Protein AF-0000000072054239 (afdb_homodimer)

Solvent-accessible surface area (backbone atoms only — not comparable to full-atom values): 20815 Å² total; per-residue (Å²): 133,84,75,74,64,83,71,68,50,47,87,69,59,75,53,80,34,25,26,36,40,36,23,43,39,39,41,34,39,43,35,29,29,61,40,44,57,33,81,50,40,37,36,32,36,20,62,46,23,24,53,33,39,43,31,24,25,26,38,32,44,32,51,60,36,25,39,37,33,67,46,77,81,48,66,65,15,52,71,18,26,39,40,41,32,25,24,25,36,29,60,61,25,27,31,22,72,39,27,33,24,25,21,23,29,19,39,31,29,24,35,36,62,33,35,59,57,25,36,33,30,31,35,61,64,28,30,38,35,35,23,5,21,30,37,34,30,34,89,51,80,89,24,18,43,36,49,39,69,55,93,56,55,67,91,59,55,50,62,23,44,28,44,74,46,64,53,40,64,31,72,71,25,42,74,80,62,26,34,88,71,51,66,78,76,36,54,73,19,56,87,70,86,67,53,64,26,88,45,22,68,69,63,28,67,69,29,10,59,66,74,57,49,95,94,44,85,95,134,83,75,71,64,84,71,68,51,48,89,68,58,78,53,72,39,23,26,36,41,37,22,41,40,40,40,33,40,42,36,30,30,60,41,45,54,33,80,48,41,38,36,32,36,20,62,48,24,26,51,33,37,44,31,24,25,25,38,31,45,32,50,60,35,25,39,36,34,66,46,79,81,49,67,66,14,52,71,18,26,38,40,41,30,26,23,25,37,30,62,62,26,25,31,22,73,38,27,34,24,25,20,22,30,18,41,30,29,25,35,35,62,33,34,58,56,24,37,35,30,30,35,61,64,27,29,37,34,35,24,5,21,31,38,34,30,35,88,51,81,90,24,20,43,35,50,40,69,54,93,54,56,67,91,59,53,50,66,23,44,29,45,74,45,63,52,40,63,30,72,70,25,44,74,79,62,26,33,89,72,54,67,78,77,37,54,74,19,55,87,70,85,67,54,64,24,87,44,22,69,68,63,27,66,69,29,10,60,66,74,57,51,95,95,45,86,95

Radius of gyration: 22.69 Å; Cα contacts (8 Å, |Δi|>4): 1290; chains: 2; bounding box: 41×66×56 Å

Sequence (436 aa):
MVRSSPTHYGWRTMADGDGISIFGSSHIWIDHNSLSNCADGLIDAIMGSTAITISNNYFTHHNEVMLLGHSDSYTRDKQMQVTIAYNHFGEGLIQRMPRCRHGHFHVVNNDYTQWEMYAIGGSAEPTINSQGNRYLAPNNAFAKEATKRVQTANNVWKNWNWRSEGDLMLNGAYFTPSGTGAAASYARASSLAAKSSSMVGTITSSAGALSCRRGRQCMVRSSPTHYGWRTMADGDGISIFGSSHIWIDHNSLSNCADGLIDAIMGSTAITISNNYFTHHNEVMLLGHSDSYTRDKQMQVTIAYNHFGEGLIQRMPRCRHGHFHVVNNDYTQWEMYAIGGSAEPTINSQGNRYLAPNNAFAKEATKRVQTANNVWKNWNWRSEGDLMLNGAYFTPSGTGAAASYARASSLAAKSSSMVGTITSSAGALSCRRGRQC

Structure (mmCIF, N/CA/C/O backbone):
data_AF-0000000072054239-model_v1
#
loop_
_entity.id
_entity.type
_entity.pdbx_description
1 polymer 'Pectate lyase'
#
loop_
_atom_site.group_PDB
_atom_site.id
_atom_site.type_symbol
_atom_site.label_atom_id
_atom_site.label_alt_id
_atom_site.label_comp_id
_atom_site.label_asym_id
_atom_site.label_entity_id
_atom_site.label_seq_id
_atom_site.pdbx_PDB_ins_code
_atom_site.Cartn_x
_atom_site.Cartn_y
_atom_site.Cartn_z
_atom_site.occupancy
_atom_site.B_iso_or_equiv
_atom_site.auth_seq_id
_atom_site.auth_comp_id
_atom_site.auth_asym_id
_atom_site.auth_atom_id
_atom_site.pdbx_PDB_model_num
ATOM 1 N N . MET A 1 1 ? 0.84 -34.5 5.375 1 17.05 1 MET A N 1
ATOM 2 C CA . MET A 1 1 ? -0.325 -33.781 5.902 1 17.05 1 MET A CA 1
ATOM 3 C C . MET A 1 1 ? -0.008 -32.312 6.141 1 17.05 1 MET A C 1
ATOM 5 O O . MET A 1 1 ? 0.832 -31.984 6.98 1 17.05 1 MET A O 1
ATOM 9 N N . VAL A 1 2 ? 0.09 -31.453 5.188 1 20.58 2 VAL A N 1
ATOM 10 C CA . VAL A 1 2 ? 0.469 -30.047 5.148 1 20.58 2 VAL A CA 1
ATOM 11 C C . VAL A 1 2 ? -0.516 -29.219 5.973 1 20.58 2 VAL A C 1
ATOM 13 O O . VAL A 1 2 ? -1.71 -29.172 5.668 1 20.58 2 VAL A O 1
ATOM 16 N N . ARG A 1 3 ? -0.375 -29.25 7.332 1 22.69 3 ARG A N 1
ATOM 17 C CA . ARG A 1 3 ? -1.235 -28.516 8.258 1 22.69 3 ARG A CA 1
ATOM 18 C C . ARG A 1 3 ? -1.337 -27.047 7.875 1 22.69 3 ARG A C 1
ATOM 20 O O . ARG A 1 3 ? -0.335 -26.328 7.879 1 22.69 3 ARG A O 1
ATOM 27 N N . SER A 1 4 ? -2.016 -26.734 6.891 1 29.17 4 SER A N 1
ATOM 28 C CA . SER A 1 4 ? -2.467 -25.359 6.703 1 29.17 4 SER A CA 1
ATOM 29 C C . SER A 1 4 ? -3.012 -24.766 8.008 1 29.17 4 SER A C 1
ATOM 31 O O . SER A 1 4 ? -3.922 -25.344 8.609 1 29.17 4 SER A O 1
ATOM 33 N N . SER A 1 5 ? -2.232 -24.453 8.938 1 28.56 5 SER A N 1
ATOM 34 C CA . SER A 1 5 ? -2.76 -23.938 10.195 1 28.56 5 SER A CA 1
ATOM 35 C C . SER A 1 5 ? -3.803 -22.844 9.953 1 28.56 5 SER A C 1
ATOM 37 O O . SER A 1 5 ? -3.557 -21.906 9.195 1 28.56 5 SER A O 1
ATOM 39 N N . PRO A 1 6 ? -5.07 -23.078 10.133 1 32.41 6 PRO A N 1
ATOM 40 C CA . PRO A 1 6 ? -6.176 -22.125 10.047 1 32.41 6 PRO A CA 1
ATOM 41 C C . PRO A 1 6 ? -5.832 -20.766 10.641 1 32.41 6 PRO A C 1
ATOM 43 O O . PRO A 1 6 ? -6.465 -19.766 10.305 1 32.41 6 PRO A O 1
ATOM 46 N N . THR A 1 7 ? -5.254 -20.75 11.797 1 32.66 7 THR A N 1
ATOM 47 C CA . THR A 1 7 ? -5.145 -19.562 12.633 1 32.66 7 THR A CA 1
ATOM 48 C C . THR A 1 7 ? -4.07 -18.609 12.102 1 32.66 7 THR A C 1
ATOM 50 O O . THR A 1 7 ? -3.707 -17.641 12.766 1 32.66 7 THR A O 1
ATOM 53 N N . HIS A 1 8 ? -3.318 -19.109 11.32 1 32.94 8 HIS A N 1
ATOM 54 C CA . HIS A 1 8 ? -2.279 -18.141 10.992 1 32.94 8 HIS A CA 1
ATOM 55 C C . HIS A 1 8 ? -2.855 -16.938 10.25 1 32.94 8 HIS A C 1
ATOM 57 O O . HIS A 1 8 ? -2.893 -16.922 9.016 1 32.94 8 HIS A O 1
ATOM 63 N N . TYR A 1 9 ? -3.963 -16.406 10.742 1 37.34 9 TYR A N 1
ATOM 64 C CA . TYR A 1 9 ? -4.043 -15.016 10.305 1 37.34 9 TYR A CA 1
ATOM 65 C C . TYR A 1 9 ? -2.814 -14.234 10.75 1 37.34 9 TYR A C 1
ATOM 67 O O . TYR A 1 9 ? -2.35 -14.391 11.883 1 37.34 9 TYR A O 1
ATOM 75 N N . GLY A 1 10 ? -1.923 -14.141 10.047 1 38.56 10 GLY A N 1
ATOM 76 C CA . GLY A 1 10 ? -0.834 -13.297 10.516 1 38.56 10 GLY A CA 1
ATOM 77 C C . GLY A 1 10 ? -1.287 -12.219 11.484 1 38.56 10 GLY A C 1
ATOM 78 O O . GLY A 1 10 ? -2.463 -11.852 11.508 1 38.56 10 GLY A O 1
ATOM 79 N N . TRP A 1 11 ? -0.659 -12.133 12.656 1 40.16 11 TRP A N 1
ATOM 80 C CA . TRP A 1 11 ? -0.891 -11.164 13.719 1 40.16 11 TRP A CA 1
ATOM 81 C C . TRP A 1 11 ? -1.416 -9.852 13.156 1 40.16 11 TRP A C 1
ATOM 83 O O . TRP A 1 11 ? -2.117 -9.102 13.844 1 40.16 11 TRP A O 1
ATOM 93 N N . ARG A 1 12 ? -1.158 -9.578 11.93 1 44.22 12 ARG A N 1
ATOM 94 C CA . ARG A 1 12 ? -1.604 -8.328 11.32 1 44.22 12 ARG A CA 1
ATOM 95 C C . ARG A 1 12 ? -3.094 -8.383 10.992 1 44.22 12 ARG A C 1
ATOM 97 O O . ARG A 1 12 ? -3.682 -7.379 10.586 1 44.22 12 ARG A O 1
ATOM 104 N N . THR A 1 13 ? -3.682 -9.594 10.992 1 42.34 13 THR A N 1
ATOM 105 C CA . THR A 1 13 ? -5.008 -9.766 10.406 1 42.34 13 THR A CA 1
ATOM 106 C C . THR A 1 13 ? -6.086 -9.242 11.352 1 42.34 13 THR A C 1
ATOM 108 O O . THR A 1 13 ? -7.27 -9.219 11 1 42.34 13 THR A O 1
ATOM 111 N N . MET A 1 14 ? -5.734 -9.125 12.594 1 41 14 MET A N 1
ATOM 112 C CA . MET A 1 14 ? -6.941 -8.68 13.281 1 41 14 MET A CA 1
ATOM 113 C C . MET A 1 14 ? -7.184 -7.191 13.055 1 41 14 MET A C 1
ATOM 115 O O . MET A 1 14 ? -6.746 -6.359 13.852 1 41 14 MET A O 1
ATOM 119 N N . ALA A 1 15 ? -7.07 -6.719 11.828 1 46.38 15 ALA A N 1
ATOM 120 C CA . ALA A 1 15 ? -7.43 -5.312 11.656 1 46.38 15 ALA A CA 1
ATOM 121 C C . ALA A 1 15 ? -8.938 -5.109 11.797 1 46.38 15 ALA A C 1
ATOM 123 O O . ALA A 1 15 ? -9.719 -5.734 11.078 1 46.38 15 ALA A O 1
ATOM 124 N N . ASP A 1 16 ? -9.461 -4.801 12.961 1 51.19 16 ASP A N 1
ATOM 125 C CA . ASP A 1 16 ? -10.867 -4.434 13.109 1 51.19 16 ASP A CA 1
ATOM 126 C C . ASP A 1 16 ? -11.18 -3.146 12.344 1 51.19 16 ASP A C 1
ATOM 128 O O . ASP A 1 16 ? -12.273 -2.592 12.469 1 51.19 16 ASP A O 1
ATOM 132 N N . GLY A 1 17 ? -10.469 -2.867 11.148 1 57.84 17 GLY A N 1
ATOM 133 C CA . GLY A 1 17 ? -10.844 -1.699 10.367 1 57.84 17 GLY A CA 1
ATOM 134 C C . GLY A 1 17 ? -9.953 -1.488 9.148 1 57.84 17 GLY A C 1
ATOM 135 O O . GLY A 1 17 ? -9.148 -2.355 8.805 1 57.84 17 GLY A O 1
ATOM 136 N N . ASP A 1 18 ? -10.266 -0.336 8.344 1 67.75 18 ASP A N 1
ATOM 137 C CA . ASP A 1 18 ? -9.625 0.014 7.078 1 67.75 18 ASP A CA 1
ATOM 138 C C . ASP A 1 18 ? -8.297 0.729 7.312 1 67.75 18 ASP A C 1
ATOM 140 O O . ASP A 1 18 ? -8.219 1.658 8.125 1 67.75 18 ASP A O 1
ATOM 144 N N . GLY A 1 19 ? -7.203 0.099 6.965 1 90.62 19 GLY A N 1
ATOM 145 C CA . GLY A 1 19 ? -5.902 0.742 7.078 1 90.62 19 GLY A CA 1
ATOM 146 C C . GLY A 1 19 ? -4.859 0.143 6.156 1 90.62 19 GLY A C 1
ATOM 147 O O . GLY A 1 19 ? -5.117 -0.854 5.48 1 90.62 19 GLY A O 1
ATOM 148 N N . ILE A 1 20 ? -3.859 0.893 5.828 1 94.56 20 ILE A N 1
ATOM 149 C CA . ILE A 1 20 ? -2.734 0.491 4.992 1 94.56 20 ILE A CA 1
ATOM 150 C C . ILE A 1 20 ? -1.433 0.632 5.777 1 94.56 20 ILE A C 1
ATOM 152 O O . ILE A 1 20 ? -1.153 1.69 6.344 1 94.56 20 ILE A O 1
ATOM 156 N N . SER A 1 21 ? -0.724 -0.451 5.855 1 93.5 21 SER A N 1
ATOM 157 C CA . SER A 1 21 ? 0.576 -0.434 6.52 1 93.5 21 SER A CA 1
ATOM 158 C C . SER A 1 21 ? 1.696 -0.793 5.547 1 93.5 21 SER A C 1
ATOM 160 O O . SER A 1 21 ? 1.605 -1.789 4.828 1 93.5 21 SER A O 1
ATOM 162 N N . ILE A 1 22 ? 2.709 0.028 5.547 1 94.31 22 ILE A N 1
ATOM 163 C CA . ILE A 1 22 ? 3.854 -0.13 4.66 1 94.31 22 ILE A CA 1
ATOM 164 C C . ILE A 1 22 ? 5.129 -0.28 5.484 1 94.31 22 ILE A C 1
ATOM 166 O O . ILE A 1 22 ? 5.48 0.609 6.262 1 94.31 22 ILE A O 1
ATOM 170 N N . PHE A 1 23 ? 5.773 -1.37 5.309 1 92.69 23 PHE A N 1
ATOM 171 C CA . PHE A 1 23 ? 7.02 -1.641 6.02 1 92.69 23 PHE A CA 1
ATOM 172 C C . PHE A 1 23 ? 8.172 -1.827 5.039 1 92.69 23 PHE A C 1
ATOM 174 O O . PHE A 1 23 ? 8.117 -2.701 4.172 1 92.69 23 PHE A O 1
ATOM 181 N N . GLY A 1 24 ? 9.156 -1.036 5.16 1 92.94 24 GLY A N 1
ATOM 182 C CA . GLY A 1 24 ? 10.383 -1.232 4.406 1 92.94 24 GLY A CA 1
ATOM 183 C C . GLY A 1 24 ? 10.156 -1.317 2.908 1 92.94 24 GLY A C 1
ATOM 184 O O . GLY A 1 24 ? 10.766 -2.146 2.229 1 92.94 24 GLY A O 1
ATOM 185 N N . SER A 1 25 ? 9.281 -0.5 2.416 1 94.56 25 SER A N 1
ATOM 186 C CA . SER A 1 25 ? 8.898 -0.589 1.01 1 94.56 25 SER A CA 1
ATOM 187 C C . SER A 1 25 ? 8.969 0.774 0.33 1 94.56 25 SER A C 1
ATOM 189 O O . SER A 1 25 ? 9.156 1.796 0.994 1 94.56 25 SER A O 1
ATOM 191 N N . SER A 1 26 ? 8.922 0.718 -0.979 1 95.12 26 SER A N 1
ATOM 192 C CA . SER A 1 26 ? 9.016 1.942 -1.767 1 95.12 26 SER A CA 1
ATOM 193 C C . SER A 1 26 ? 8.094 1.896 -2.979 1 95.12 26 SER A C 1
ATOM 195 O O . SER A 1 26 ? 7.516 0.85 -3.287 1 95.12 26 SER A O 1
ATOM 197 N N . HIS A 1 27 ? 7.926 3.043 -3.619 1 96.19 27 HIS A N 1
ATOM 198 C CA . HIS A 1 27 ? 7.152 3.174 -4.848 1 96.19 27 HIS A CA 1
ATOM 199 C C . HIS A 1 27 ? 5.738 2.635 -4.668 1 96.19 27 HIS A C 1
ATOM 201 O O . HIS A 1 27 ? 5.352 1.667 -5.324 1 96.19 27 HIS A O 1
ATOM 207 N N . ILE A 1 28 ? 5.086 3.311 -3.822 1 98 28 ILE A N 1
ATOM 208 C CA . ILE A 1 28 ? 3.705 2.979 -3.492 1 98 28 ILE A CA 1
ATOM 209 C C . ILE A 1 28 ? 2.816 4.203 -3.703 1 98 28 ILE A C 1
ATOM 211 O O . ILE A 1 28 ? 3.182 5.316 -3.316 1 98 28 ILE A O 1
ATOM 215 N N . TRP A 1 29 ? 1.76 3.982 -4.387 1 98.62 29 TRP A N 1
ATOM 216 C CA . TRP A 1 29 ? 0.762 5.031 -4.578 1 98.62 29 TRP A CA 1
ATOM 217 C C . TRP A 1 29 ? -0.584 4.613 -3.996 1 98.62 29 TRP A C 1
ATOM 219 O O . TRP A 1 29 ? -1.123 3.562 -4.348 1 98.62 29 TRP A O 1
ATOM 229 N N . ILE A 1 30 ? -1.11 5.395 -3.082 1 98.56 30 ILE A N 1
ATOM 230 C CA . ILE A 1 30 ? -2.41 5.215 -2.443 1 98.56 30 ILE A CA 1
ATOM 231 C C . ILE A 1 30 ? -3.359 6.328 -2.887 1 98.56 30 ILE A C 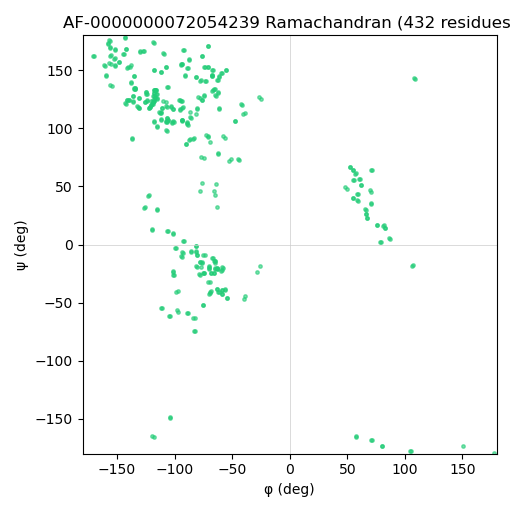1
ATOM 233 O O . ILE A 1 30 ? -3.164 7.492 -2.537 1 98.56 30 ILE A O 1
ATOM 237 N N . ASP A 1 31 ? -4.363 5.922 -3.605 1 98.25 31 ASP A N 1
ATOM 238 C CA . ASP A 1 31 ? -5.16 6.945 -4.273 1 98.25 31 ASP A CA 1
ATOM 239 C C . ASP A 1 31 ? -6.652 6.676 -4.105 1 98.25 31 ASP A C 1
ATOM 241 O O . ASP A 1 31 ? -7.09 5.523 -4.172 1 98.25 31 ASP A O 1
ATOM 245 N N . HIS A 1 32 ? -7.453 7.703 -3.777 1 97.81 32 HIS A N 1
ATOM 246 C CA . HIS A 1 32 ? -8.914 7.703 -3.812 1 97.81 32 HIS A CA 1
ATOM 247 C C . HIS A 1 32 ? -9.484 6.641 -2.877 1 97.81 32 HIS A C 1
ATOM 249 O O . HIS A 1 32 ? -10.344 5.855 -3.277 1 97.81 32 HIS A O 1
ATOM 255 N N . ASN A 1 33 ? -9.125 6.711 -1.654 1 96.94 33 ASN A N 1
ATOM 256 C CA . ASN A 1 33 ? -9.727 5.898 -0.601 1 96.94 33 ASN A CA 1
ATOM 257 C C . ASN A 1 33 ? -10.547 6.746 0.365 1 96.94 33 ASN A C 1
ATOM 259 O O . ASN A 1 33 ? -10.281 7.938 0.529 1 96.94 33 ASN A O 1
ATOM 263 N N . SER A 1 34 ? -11.547 6.141 0.868 1 96.06 34 SER A N 1
ATOM 264 C CA . SER A 1 34 ? -12.211 6.668 2.055 1 96.06 34 SER A CA 1
ATOM 265 C C . SER A 1 34 ? -11.867 5.848 3.293 1 96.06 34 SER A C 1
ATOM 267 O O . SER A 1 34 ? -12.297 4.699 3.424 1 96.06 34 SER A O 1
ATOM 269 N N . LEU A 1 35 ? -11.07 6.391 4.16 1 96.31 35 LEU A N 1
ATOM 270 C CA . LEU A 1 35 ? -10.539 5.648 5.297 1 96.31 35 LEU A CA 1
ATOM 271 C C . LEU A 1 35 ? -11.031 6.246 6.613 1 96.31 35 LEU A C 1
ATOM 273 O O . LEU A 1 35 ? -11 7.465 6.797 1 96.31 35 LEU A O 1
ATOM 277 N N . SER A 1 36 ? -11.492 5.352 7.492 1 94.31 36 SER A N 1
ATOM 278 C CA . SER A 1 36 ? -11.992 5.777 8.797 1 94.31 36 SER A CA 1
ATOM 279 C C . SER A 1 36 ? -12.023 4.609 9.781 1 94.31 36 SER A C 1
ATOM 281 O O . SER A 1 36 ? -12.031 3.447 9.375 1 94.31 36 SER A O 1
ATOM 283 N N . ASN A 1 37 ? -11.938 4.867 11.094 1 88.06 37 ASN A N 1
ATOM 284 C CA . ASN A 1 37 ? -12.281 3.943 12.172 1 88.06 37 ASN A CA 1
ATOM 285 C C . ASN A 1 37 ? -11.492 2.643 12.07 1 88.06 37 ASN A C 1
ATOM 287 O O . ASN A 1 37 ? -12.07 1.556 12.086 1 88.06 37 ASN A O 1
ATOM 291 N N . CYS A 1 38 ? -10.258 2.746 12.133 1 82.56 38 CYS A N 1
ATOM 292 C CA . CYS A 1 38 ? -9.43 1.543 12.188 1 82.56 38 CYS A CA 1
ATOM 293 C C . CYS A 1 38 ? -8.805 1.373 13.57 1 82.56 38 CYS A C 1
ATOM 295 O O . CYS A 1 38 ? -8.867 2.281 14.398 1 82.56 38 CYS A O 1
ATOM 297 N N . ALA A 1 39 ? -8.32 0.217 13.875 1 75 39 ALA A N 1
ATOM 298 C CA . ALA A 1 39 ? -7.723 -0.056 15.18 1 75 39 ALA A CA 1
ATOM 299 C C . ALA A 1 39 ? -6.387 0.668 15.328 1 75 39 ALA A C 1
ATOM 301 O O . ALA A 1 39 ? -6.031 1.103 16.422 1 75 39 ALA A O 1
ATOM 302 N N . ASP A 1 40 ? -5.738 0.784 14.203 1 81 40 ASP A N 1
ATOM 303 C CA . ASP A 1 40 ? -4.457 1.484 14.156 1 81 40 ASP A CA 1
ATOM 304 C C . ASP A 1 40 ? -4.535 2.715 13.258 1 81 40 ASP A C 1
ATOM 306 O O . ASP A 1 40 ? -5.625 3.213 12.969 1 81 40 ASP A O 1
ATOM 310 N N . GLY A 1 41 ? -3.344 3.215 12.938 1 90.38 41 GLY A N 1
ATOM 311 C CA . GLY A 1 41 ? -3.357 4.305 11.969 1 90.38 41 GLY A CA 1
ATOM 312 C C . GLY A 1 41 ? -4.062 3.945 10.68 1 90.38 41 GLY A C 1
ATOM 313 O O . GLY A 1 41 ? -4.137 2.771 10.305 1 90.38 41 GLY A O 1
ATOM 314 N N . LEU A 1 42 ? -4.645 4.965 10.055 1 95.94 42 LEU A N 1
ATOM 315 C CA . LEU A 1 42 ? -5.258 4.707 8.75 1 95.94 42 LEU A CA 1
ATOM 316 C C . LEU A 1 42 ? -4.195 4.398 7.703 1 95.94 42 LEU A C 1
ATOM 318 O O . LEU A 1 42 ? -4.383 3.516 6.863 1 95.94 42 LEU A O 1
ATOM 322 N N . ILE A 1 43 ? -3.076 5.098 7.715 1 97 43 ILE A N 1
ATOM 323 C CA . ILE A 1 43 ? -1.908 4.805 6.895 1 97 43 ILE A CA 1
ATOM 324 C C . ILE A 1 43 ? -0.64 4.926 7.734 1 97 43 ILE A C 1
ATOM 326 O O . ILE A 1 43 ? -0.394 5.961 8.352 1 97 43 ILE A O 1
ATOM 330 N N . ASP A 1 44 ? 0.105 3.895 7.789 1 95.69 44 ASP A N 1
ATOM 331 C CA . ASP A 1 44 ? 1.408 3.9 8.445 1 95.69 44 ASP A CA 1
ATOM 332 C C . ASP A 1 44 ? 2.51 3.457 7.484 1 95.69 44 ASP A C 1
ATOM 334 O O . ASP A 1 44 ? 2.414 2.391 6.871 1 95.69 44 ASP A O 1
ATOM 338 N N . ALA A 1 45 ? 3.477 4.234 7.305 1 96.75 45 ALA A N 1
ATOM 339 C CA . ALA A 1 45 ? 4.684 3.885 6.559 1 96.75 45 ALA A CA 1
ATOM 340 C C . ALA A 1 45 ? 5.926 4.016 7.434 1 96.75 45 ALA A C 1
ATOM 342 O O . ALA A 1 45 ? 6.238 5.105 7.922 1 96.75 45 ALA A O 1
ATOM 343 N N . ILE A 1 46 ? 6.578 2.934 7.613 1 95.19 46 ILE A N 1
ATOM 344 C CA . ILE A 1 46 ? 7.672 2.916 8.578 1 95.19 46 ILE A CA 1
ATOM 345 C C . ILE A 1 46 ? 8.805 2.037 8.055 1 95.19 46 ILE A C 1
ATOM 347 O O . ILE A 1 46 ? 8.773 1.581 6.914 1 95.19 46 ILE A O 1
ATOM 351 N N . MET A 1 47 ? 9.93 1.943 8.82 1 93.38 47 MET A N 1
ATOM 352 C CA . MET A 1 47 ? 11.039 1.007 8.633 1 93.38 47 MET A CA 1
ATOM 353 C C . MET A 1 47 ? 11.711 1.229 7.289 1 93.38 47 MET A C 1
ATOM 355 O O . MET A 1 47 ? 11.891 0.285 6.516 1 93.38 47 MET A O 1
ATOM 359 N N . GLY A 1 48 ? 12.039 2.426 7.066 1 94.31 48 GLY A N 1
ATOM 360 C CA . GLY A 1 48 ? 12.836 2.76 5.895 1 94.31 48 GLY A CA 1
ATOM 361 C C . GLY A 1 48 ? 12.008 2.875 4.629 1 94.31 48 GLY A C 1
ATOM 362 O O . GLY A 1 48 ? 12.547 2.867 3.521 1 94.31 48 GLY A O 1
ATOM 363 N N . SER A 1 49 ? 10.688 3.008 4.727 1 95.88 49 SER A N 1
ATOM 364 C CA . SER A 1 49 ? 9.805 3.197 3.58 1 95.88 49 SER A CA 1
ATOM 365 C C . SER A 1 49 ? 10.031 4.555 2.926 1 95.88 49 SER A C 1
ATOM 367 O O . SER A 1 49 ? 10.359 5.531 3.605 1 95.88 49 SER A O 1
ATOM 369 N N . THR A 1 50 ? 9.867 4.57 1.606 1 96.81 50 THR A N 1
ATOM 370 C CA . THR A 1 50 ? 10.109 5.82 0.894 1 96.81 50 THR A CA 1
ATOM 371 C C . THR A 1 50 ? 9.375 5.832 -0.444 1 96.81 50 THR A C 1
ATOM 373 O O . THR A 1 50 ? 8.766 4.836 -0.833 1 96.81 50 THR A O 1
ATOM 376 N N . ALA A 1 51 ? 9.406 6.957 -1.122 1 97.06 51 ALA A N 1
ATOM 377 C CA . ALA A 1 51 ? 8.812 7.109 -2.447 1 97.06 51 ALA A CA 1
ATOM 378 C C . ALA A 1 51 ? 7.336 6.711 -2.438 1 97.06 51 ALA A C 1
ATOM 380 O O . ALA A 1 51 ? 6.914 5.855 -3.223 1 97.06 51 ALA A O 1
ATOM 381 N N . ILE A 1 52 ? 6.621 7.379 -1.544 1 98.5 52 ILE A N 1
ATOM 382 C CA . ILE A 1 52 ? 5.203 7.09 -1.346 1 98.5 52 ILE A CA 1
ATOM 383 C C . ILE A 1 52 ? 4.371 8.32 -1.706 1 98.5 52 ILE A C 1
ATOM 385 O O . ILE A 1 52 ? 4.734 9.445 -1.358 1 98.5 52 ILE A O 1
ATOM 389 N N . THR A 1 53 ? 3.334 8.125 -2.473 1 98.81 53 THR A N 1
ATOM 390 C CA . THR A 1 53 ? 2.35 9.164 -2.738 1 98.81 53 THR A CA 1
ATOM 391 C C . THR A 1 53 ? 0.989 8.789 -2.162 1 98.81 53 THR A C 1
ATOM 393 O O . THR A 1 53 ? 0.497 7.68 -2.393 1 98.81 53 THR A O 1
ATOM 396 N N . ILE A 1 54 ? 0.452 9.656 -1.361 1 98.81 54 ILE A N 1
ATOM 397 C CA . ILE A 1 54 ? -0.872 9.547 -0.759 1 98.81 54 ILE A CA 1
ATOM 398 C C . ILE A 1 54 ? -1.769 10.672 -1.277 1 98.81 54 ILE A C 1
ATOM 400 O O . ILE A 1 54 ? -1.637 11.82 -0.857 1 98.81 54 ILE A O 1
ATOM 404 N N . SER A 1 55 ? -2.67 10.273 -2.266 1 98.81 55 SER A N 1
ATOM 405 C CA . SER A 1 55 ? -3.346 11.383 -2.928 1 98.81 55 SER A CA 1
ATOM 406 C C . SER A 1 55 ? -4.84 11.109 -3.076 1 98.81 55 SER A C 1
ATOM 408 O O . SER A 1 55 ? -5.258 9.961 -3.205 1 98.81 55 SER A O 1
ATOM 410 N N . ASN A 1 56 ? -5.625 12.141 -2.959 1 98.69 56 ASN A N 1
ATOM 411 C CA . ASN A 1 56 ? -7.043 12.164 -3.289 1 98.69 56 ASN A CA 1
ATOM 412 C C . ASN A 1 56 ? -7.848 11.25 -2.363 1 98.69 56 ASN A C 1
ATOM 414 O O . ASN A 1 56 ? -8.836 10.648 -2.783 1 98.69 56 ASN A O 1
ATOM 418 N N . ASN A 1 57 ? -7.383 11.117 -1.195 1 98.62 57 ASN A N 1
ATOM 419 C CA . ASN A 1 57 ? -8.117 10.328 -0.211 1 98.62 57 ASN A CA 1
ATOM 420 C C . ASN A 1 57 ? -9.023 11.211 0.644 1 98.62 57 ASN A C 1
ATOM 422 O O . ASN A 1 57 ? -8.805 12.414 0.756 1 98.62 57 ASN A O 1
ATOM 426 N N . TYR A 1 58 ? -10.039 10.633 1.161 1 98.25 58 TYR A N 1
ATOM 427 C CA . TYR A 1 58 ? -10.906 11.25 2.162 1 98.25 58 TYR A CA 1
ATOM 428 C C . TYR A 1 58 ? -10.781 10.531 3.502 1 98.25 58 TYR A C 1
ATOM 430 O O . TYR A 1 58 ? -11.133 9.359 3.623 1 98.25 58 TYR A O 1
ATOM 438 N N . PHE A 1 59 ? -10.25 11.203 4.504 1 98 59 PHE A N 1
ATOM 439 C CA . PHE A 1 59 ? -10.047 10.672 5.844 1 98 59 PHE A CA 1
ATOM 440 C C . PHE A 1 59 ? -11.055 11.258 6.824 1 98 59 PHE A C 1
ATOM 442 O O . PHE A 1 59 ? -11.32 12.461 6.809 1 98 59 PHE A O 1
ATOM 449 N N . THR A 1 60 ? -11.617 10.359 7.664 1 97.19 60 THR A N 1
ATOM 450 C CA . THR A 1 60 ? -12.578 10.867 8.641 1 97.19 60 THR A CA 1
ATOM 451 C C . THR A 1 60 ? -12.531 10.031 9.922 1 97.19 60 THR A C 1
ATOM 453 O O . THR A 1 60 ? -12.055 8.898 9.914 1 97.19 60 THR A O 1
ATOM 456 N N . HIS A 1 61 ? -12.938 10.547 10.977 1 96.38 61 HIS A N 1
ATOM 457 C CA . HIS A 1 61 ? -13.297 9.875 12.219 1 96.38 61 HIS A CA 1
ATOM 458 C C . HIS A 1 61 ? -12.172 8.953 12.688 1 96.38 61 HIS A C 1
ATOM 460 O O . HIS A 1 61 ? -12.383 7.75 12.852 1 96.38 61 HIS A O 1
ATOM 466 N N . HIS A 1 62 ? -11.125 9.602 13.031 1 96.19 62 HIS A N 1
ATOM 467 C CA . HIS A 1 62 ? -9.977 8.852 13.516 1 96.19 62 HIS A CA 1
ATOM 468 C C . HIS A 1 62 ? -9.039 9.742 14.336 1 96.19 62 HIS A C 1
ATOM 470 O O . HIS A 1 62 ? -8.953 10.945 14.086 1 96.19 62 HIS A O 1
ATOM 476 N N . ASN A 1 63 ? -8.422 9.328 15.281 1 95.38 63 ASN A N 1
ATOM 477 C CA . ASN A 1 63 ? -7.473 10.086 16.094 1 95.38 63 ASN A CA 1
ATOM 478 C C . ASN A 1 63 ? -6.09 10.117 15.445 1 95.38 63 ASN A C 1
ATOM 480 O O . ASN A 1 63 ? -5.703 11.133 14.852 1 95.38 63 ASN A O 1
ATOM 484 N N . GLU A 1 64 ? -5.199 9.102 15.383 1 94.88 64 GLU A N 1
ATOM 485 C CA . GLU A 1 64 ? -3.857 8.953 14.828 1 94.88 64 GLU A CA 1
ATOM 486 C C . GLU A 1 64 ? -3.912 8.469 13.383 1 94.88 64 GLU A C 1
ATOM 488 O O . GLU A 1 64 ? -3.771 7.27 13.125 1 94.88 64 GLU A O 1
ATOM 493 N N . VAL A 1 65 ? -4.035 9.492 12.453 1 97.06 65 VAL A N 1
ATOM 494 C CA . VAL A 1 65 ? -4.484 9.227 11.094 1 97.06 65 VAL A CA 1
ATOM 495 C C . VAL A 1 65 ? -3.355 8.586 10.289 1 97.06 65 VAL A C 1
ATOM 497 O O . VAL A 1 65 ? -3.543 7.535 9.672 1 97.06 65 VAL A O 1
ATOM 500 N N . MET A 1 66 ? -2.133 9.188 10.266 1 97.88 66 MET A N 1
ATOM 501 C CA . MET A 1 66 ? -1.018 8.75 9.43 1 97.88 66 MET A CA 1
ATOM 502 C C . MET A 1 66 ? 0.305 8.867 10.18 1 97.88 66 MET A C 1
ATOM 504 O O . MET A 1 66 ? 0.649 9.945 10.664 1 97.88 66 MET A O 1
ATOM 508 N N . LEU A 1 67 ? 0.997 7.789 10.258 1 97.81 67 LEU A N 1
ATOM 509 C CA . LEU A 1 67 ? 2.342 7.777 10.82 1 97.81 67 LEU A CA 1
ATOM 510 C C . LEU A 1 67 ? 3.385 7.512 9.742 1 97.81 67 LEU A C 1
ATOM 512 O O . LEU A 1 67 ? 3.377 6.453 9.109 1 97.81 67 LEU A O 1
ATOM 516 N N . LEU A 1 68 ? 4.246 8.453 9.531 1 98.56 68 LEU A N 1
ATOM 517 C CA . LEU A 1 68 ? 5.328 8.352 8.555 1 98.56 68 LEU A CA 1
ATOM 518 C C . LEU A 1 68 ? 6.684 8.438 9.242 1 98.56 68 LEU A C 1
ATOM 520 O O . LEU A 1 68 ? 7.082 9.508 9.711 1 98.56 68 LEU A O 1
ATOM 524 N N . GLY A 1 69 ? 7.328 7.309 9.312 1 97.75 69 GLY A N 1
ATOM 525 C CA . GLY A 1 69 ? 8.539 7.156 10.102 1 97.75 69 GLY A CA 1
ATOM 526 C C . GLY A 1 69 ? 8.328 6.328 11.352 1 97.75 69 GLY A C 1
ATOM 527 O O . GLY A 1 69 ? 7.355 6.527 12.078 1 97.75 69 GLY A O 1
ATOM 528 N N . HIS A 1 70 ? 9.297 5.559 11.695 1 95.69 70 HIS A N 1
ATOM 529 C CA . HIS A 1 70 ? 9.148 4.496 12.68 1 95.69 70 HIS A CA 1
ATOM 530 C C . HIS A 1 70 ? 9.297 5.039 14.102 1 95.69 70 HIS A C 1
ATOM 532 O O . HIS A 1 70 ? 8.391 4.891 14.922 1 95.69 70 HIS A O 1
ATOM 538 N N . SER A 1 71 ? 10.375 5.516 14.383 1 96.31 71 SER A N 1
ATOM 539 C CA . SER A 1 71 ? 10.727 6.078 15.68 1 96.31 71 SER A CA 1
ATOM 540 C C . SER A 1 71 ? 11.797 7.156 15.547 1 96.31 71 SER A C 1
ATOM 542 O O . SER A 1 71 ? 12.422 7.289 14.492 1 96.31 71 SER A O 1
ATOM 544 N N . ASP A 1 72 ? 11.984 7.887 16.641 1 97.69 72 ASP A N 1
ATOM 545 C CA . ASP A 1 72 ? 12.977 8.953 16.609 1 97.69 72 ASP A CA 1
ATOM 546 C C . ASP A 1 72 ? 14.391 8.383 16.5 1 97.69 72 ASP A C 1
ATOM 548 O O . ASP A 1 72 ? 15.312 9.07 16.062 1 97.69 72 ASP A O 1
ATOM 552 N N . SER A 1 73 ? 14.555 7.152 16.938 1 97.44 73 SER A N 1
ATOM 553 C CA . SER A 1 73 ? 15.891 6.578 16.969 1 97.44 73 SER A CA 1
ATOM 554 C C . SER A 1 73 ? 16.172 5.773 15.695 1 97.44 73 SER A C 1
ATOM 556 O O . SER A 1 73 ? 17.312 5.375 15.445 1 97.44 73 SER A O 1
ATOM 558 N N . TYR A 1 74 ? 15.211 5.516 14.859 1 96.31 74 TYR A N 1
ATOM 559 C CA . TYR A 1 74 ? 15.383 4.719 13.648 1 96.31 74 TYR A CA 1
ATOM 560 C C . TYR A 1 74 ? 15.836 5.594 12.484 1 96.31 74 TYR A C 1
ATOM 562 O O . TYR A 1 74 ? 15.016 5.984 11.648 1 96.31 74 TYR A O 1
ATOM 570 N N . THR A 1 75 ? 17.062 5.734 12.312 1 97.75 75 THR A N 1
ATOM 571 C CA . THR A 1 75 ? 17.609 6.758 11.438 1 97.75 75 THR A CA 1
ATOM 572 C C . THR A 1 75 ? 17.547 6.316 9.984 1 97.75 75 THR A C 1
ATOM 574 O O . THR A 1 75 ? 17.734 7.129 9.07 1 97.75 75 THR A O 1
ATOM 577 N N . ARG A 1 76 ? 17.203 5.051 9.695 1 95.94 76 ARG A N 1
ATOM 578 C CA . ARG A 1 76 ? 17.047 4.617 8.312 1 95.94 76 ARG A CA 1
ATOM 579 C C . ARG A 1 76 ? 15.875 5.34 7.645 1 95.94 76 ARG A C 1
ATOM 581 O O . ARG A 1 76 ? 15.789 5.387 6.414 1 95.94 76 ARG A O 1
ATOM 588 N N . ASP A 1 77 ? 15.047 5.969 8.391 1 97.19 77 ASP A N 1
ATOM 589 C CA . ASP A 1 77 ? 13.898 6.691 7.859 1 97.19 77 ASP A CA 1
ATOM 590 C C . ASP A 1 77 ? 14.305 8.07 7.348 1 97.19 77 ASP A C 1
ATOM 592 O O . ASP A 1 77 ? 13.492 8.789 6.762 1 97.19 77 ASP A O 1
ATOM 596 N N . LYS A 1 78 ? 15.555 8.414 7.477 1 97.94 78 LYS A N 1
ATOM 597 C CA . LYS A 1 78 ? 16.016 9.703 6.961 1 97.94 78 LYS A CA 1
ATOM 598 C C . LYS A 1 78 ? 15.867 9.766 5.445 1 97.94 78 LYS A C 1
ATOM 600 O O . LYS A 1 78 ? 15.805 10.859 4.871 1 97.94 78 LYS A O 1
ATOM 605 N N . GLN A 1 79 ? 15.773 8.617 4.832 1 96.12 79 GLN A N 1
ATOM 606 C CA . GLN A 1 79 ? 15.656 8.594 3.377 1 96.12 79 GLN A CA 1
ATOM 607 C C . GLN A 1 79 ? 14.203 8.742 2.941 1 96.12 79 GLN A C 1
ATOM 609 O O . GLN A 1 79 ? 13.914 8.852 1.747 1 96.12 79 GLN A O 1
ATOM 614 N N . MET A 1 80 ? 13.25 8.766 3.803 1 97.75 80 MET A N 1
ATOM 615 C CA . MET A 1 80 ? 11.828 8.75 3.471 1 97.75 80 MET A CA 1
ATOM 616 C C . MET A 1 80 ? 11.438 10.023 2.725 1 97.75 80 MET A C 1
ATOM 618 O O . MET A 1 80 ? 11.805 11.125 3.131 1 97.75 80 MET A O 1
ATOM 622 N N . GLN A 1 81 ? 10.82 9.805 1.642 1 98 81 GLN A N 1
ATOM 623 C CA . GLN A 1 81 ? 10.172 10.852 0.863 1 98 81 GLN A CA 1
ATOM 624 C C . GLN A 1 81 ? 8.703 10.516 0.604 1 98 81 GLN A C 1
ATOM 626 O O . GLN A 1 81 ? 8.391 9.445 0.072 1 98 81 GLN A O 1
ATOM 631 N N . VAL A 1 82 ? 7.828 11.422 1.038 1 98.75 82 VAL A N 1
ATOM 632 C CA . VAL A 1 82 ? 6.402 11.172 0.874 1 98.75 82 VAL A CA 1
ATOM 633 C C . VAL A 1 82 ? 5.715 12.43 0.347 1 98.75 82 VAL A C 1
ATOM 635 O O . VAL A 1 82 ? 5.996 13.539 0.806 1 98.75 82 VAL A O 1
ATOM 638 N N . THR A 1 83 ? 4.891 12.25 -0.632 1 98.88 83 THR A N 1
ATOM 639 C CA . THR A 1 83 ? 3.992 13.297 -1.111 1 98.88 83 THR A CA 1
ATOM 640 C C . THR A 1 83 ? 2.568 13.047 -0.617 1 98.88 83 THR A C 1
ATOM 642 O O . THR A 1 83 ? 2.002 11.977 -0.845 1 98.88 83 THR A O 1
ATOM 645 N N . ILE A 1 84 ? 2.035 13.969 0.145 1 98.94 84 ILE A N 1
ATOM 646 C CA . ILE A 1 84 ? 0.651 13.984 0.605 1 98.94 84 ILE A CA 1
ATOM 647 C C . ILE A 1 84 ? -0.122 15.078 -0.129 1 98.94 84 ILE A C 1
ATOM 649 O O . ILE A 1 84 ? 0.057 16.266 0.147 1 98.94 84 ILE A O 1
ATOM 653 N N . ALA A 1 85 ? -1.003 14.648 -1.089 1 98.88 85 ALA A N 1
ATOM 654 C CA . ALA A 1 85 ? -1.525 15.664 -2.004 1 98.88 85 ALA A CA 1
ATOM 655 C C . ALA A 1 85 ? -3.02 15.461 -2.244 1 98.88 85 ALA A C 1
ATOM 657 O O . ALA A 1 85 ? -3.492 14.328 -2.352 1 98.88 85 ALA A O 1
ATOM 658 N N . TYR A 1 86 ? -3.748 16.516 -2.289 1 98.88 86 TYR A N 1
ATOM 659 C CA . TYR A 1 86 ? -5.113 16.547 -2.803 1 98.88 86 TYR A CA 1
ATOM 660 C C . TYR A 1 86 ? -6.051 15.75 -1.909 1 98.88 86 TYR A C 1
ATOM 662 O O . TYR A 1 86 ? -7.094 15.273 -2.365 1 98.88 86 TYR A O 1
ATOM 670 N N . ASN A 1 87 ? -5.707 15.562 -0.671 1 98.94 87 ASN A N 1
ATOM 671 C CA . ASN A 1 87 ? -6.566 14.836 0.259 1 98.94 87 ASN A CA 1
ATOM 672 C C . ASN A 1 87 ? -7.551 15.766 0.96 1 98.94 87 ASN A C 1
ATOM 674 O O . ASN A 1 87 ? -7.293 16.969 1.088 1 98.94 87 ASN A O 1
ATOM 678 N N . HIS A 1 88 ? -8.609 15.188 1.295 1 98.88 88 HIS A N 1
ATOM 679 C CA . HIS A 1 88 ? -9.531 15.859 2.201 1 98.88 88 HIS A CA 1
ATOM 680 C C . HIS A 1 88 ? -9.484 15.234 3.594 1 98.88 88 HIS A C 1
ATOM 682 O O . HIS A 1 88 ? -9.906 14.094 3.781 1 98.88 88 HIS A O 1
ATOM 688 N N . PHE A 1 89 ? -8.93 15.953 4.527 1 98.81 89 PHE A N 1
ATOM 689 C CA . PHE A 1 89 ? -8.977 15.586 5.941 1 98.81 89 PHE A CA 1
ATOM 690 C C . PHE A 1 89 ? -10.211 16.172 6.613 1 98.81 89 PHE A C 1
ATOM 692 O O . PHE A 1 89 ? -10.258 17.359 6.934 1 98.81 89 PHE A O 1
ATOM 699 N N . GLY A 1 90 ? -11.141 15.234 6.836 1 98.25 90 GLY A N 1
ATOM 700 C CA . GLY A 1 90 ? -12.492 15.688 7.109 1 98.25 90 GLY A CA 1
ATOM 701 C C . GLY A 1 90 ? -12.867 15.586 8.578 1 98.25 90 GLY A C 1
ATOM 702 O O . GLY A 1 90 ? -12.031 15.789 9.453 1 98.25 90 GLY A O 1
ATOM 703 N N . GLU A 1 91 ? -14.141 15.344 8.805 1 97.25 91 GLU A N 1
ATOM 704 C CA . GLU A 1 91 ? -14.719 15.445 10.141 1 97.25 91 GLU A CA 1
ATOM 705 C C . GLU A 1 91 ? -14.172 14.359 11.07 1 97.25 91 GLU A C 1
ATOM 707 O O . GLU A 1 91 ? -13.891 13.242 10.625 1 97.25 91 GLU A O 1
ATOM 712 N N . GLY A 1 92 ? -14 14.664 12.297 1 97.25 92 GLY A N 1
ATOM 713 C CA . GLY A 1 92 ? -13.727 13.703 13.344 1 97.25 92 GLY A CA 1
ATOM 714 C C . GLY A 1 92 ? -12.258 13.32 13.438 1 97.25 92 GLY A C 1
ATOM 715 O O . GLY A 1 92 ? -11.906 12.344 14.109 1 97.25 92 GLY A O 1
ATOM 716 N N . LEU A 1 93 ? -11.469 14.102 12.781 1 98.06 93 LEU A N 1
ATOM 717 C CA . LEU A 1 93 ? -10.047 13.797 12.867 1 98.06 93 LEU A CA 1
ATOM 718 C C . LEU A 1 93 ? -9.398 14.555 14.023 1 98.06 93 LEU A C 1
ATOM 720 O O . LEU A 1 93 ? -9.766 15.703 14.297 1 98.06 93 LEU A O 1
ATOM 724 N N . ILE A 1 94 ? -8.414 13.914 14.672 1 97.69 94 ILE A N 1
ATOM 725 C CA . ILE A 1 94 ? -7.871 14.492 15.898 1 97.69 94 ILE A CA 1
ATOM 726 C C . ILE A 1 94 ? -6.438 14.969 15.656 1 97.69 94 ILE A C 1
ATOM 728 O O . ILE A 1 94 ? -6.109 16.125 15.906 1 97.69 94 ILE A O 1
ATOM 732 N N . GLN A 1 95 ? -5.566 14.07 15.164 1 97.88 95 GLN A N 1
ATOM 733 C CA . GLN A 1 95 ? -4.164 14.438 15 1 97.88 95 GLN A CA 1
ATOM 734 C C . GLN A 1 95 ? -3.488 13.562 13.938 1 97.88 95 GLN A C 1
ATOM 736 O O . GLN A 1 95 ? -4.074 12.586 13.469 1 97.88 95 GLN A O 1
ATOM 741 N N . ARG A 1 96 ? -2.199 13.93 13.484 1 98.5 96 ARG A N 1
ATOM 742 C CA . ARG A 1 96 ? -1.289 13.172 12.625 1 98.5 96 ARG A CA 1
ATOM 743 C C . ARG A 1 96 ? -1.799 13.125 11.188 1 98.5 96 ARG A C 1
ATOM 745 O O . ARG A 1 96 ? -1.9 12.047 10.602 1 98.5 96 ARG A O 1
ATOM 752 N N . MET A 1 97 ? -1.834 14.336 10.633 1 98.81 97 MET A N 1
ATOM 753 C CA . MET A 1 97 ? -2.281 14.414 9.25 1 98.81 97 MET A CA 1
ATOM 754 C C . MET A 1 97 ? -1.219 15.062 8.375 1 98.81 97 MET A C 1
ATOM 756 O O . MET A 1 97 ? -1.522 15.961 7.586 1 98.81 97 MET A O 1
ATOM 760 N N . PRO A 1 98 ? 0.054 14.711 8.547 1 98.75 98 PRO A N 1
ATOM 761 C CA . PRO A 1 98 ? 0.6 13.508 9.172 1 98.75 98 PRO A CA 1
ATOM 762 C C . PRO A 1 98 ? 1.44 13.805 10.414 1 98.75 98 PRO A C 1
ATOM 764 O O . PRO A 1 98 ? 1.682 14.977 10.727 1 98.75 98 PRO A O 1
ATOM 767 N N . ARG A 1 99 ? 1.829 12.695 11.078 1 98.69 99 ARG A N 1
ATOM 768 C CA . ARG A 1 99 ? 2.994 12.711 11.953 1 98.69 99 ARG A CA 1
ATOM 769 C C . ARG A 1 99 ? 4.238 12.219 11.219 1 98.69 99 ARG A C 1
ATOM 771 O O . ARG A 1 99 ? 4.254 11.109 10.688 1 98.69 99 ARG A O 1
ATOM 778 N N . CYS A 1 100 ? 5.277 13.039 11.219 1 98.81 100 CYS A N 1
ATOM 779 C CA . CYS A 1 100 ? 6.477 12.773 10.43 1 98.81 100 CYS A CA 1
ATOM 780 C C . CYS A 1 100 ? 7.695 12.609 11.328 1 98.81 100 CYS A C 1
ATOM 782 O O . CYS A 1 100 ? 7.91 13.406 12.242 1 98.81 100 CYS A O 1
ATOM 784 N N . ARG A 1 101 ? 8.453 11.602 11.086 1 98.69 101 ARG A N 1
ATOM 785 C CA . ARG A 1 101 ? 9.758 11.422 11.711 1 98.69 101 ARG A CA 1
ATOM 786 C C . ARG A 1 101 ? 10.852 11.258 10.664 1 98.69 101 ARG A C 1
ATOM 788 O O . ARG A 1 101 ? 10.742 10.406 9.773 1 98.69 101 ARG A O 1
ATOM 795 N N . HIS A 1 102 ? 11.867 12.055 10.867 1 98.06 102 HIS A N 1
ATOM 796 C CA . HIS A 1 102 ? 12.93 12.086 9.875 1 98.06 102 HIS A CA 1
ATOM 797 C C . HIS A 1 102 ? 12.383 12.453 8.5 1 98.06 102 HIS A C 1
ATOM 799 O O . HIS A 1 102 ? 11.344 13.109 8.391 1 98.06 102 HIS A O 1
ATOM 805 N N . GLY A 1 103 ? 12.977 12.32 7.48 1 97.75 103 GLY A N 1
ATOM 806 C CA . GLY A 1 103 ? 12.555 12.305 6.09 1 97.75 103 GLY A CA 1
ATOM 807 C C . GLY A 1 103 ? 12.141 13.672 5.574 1 97.75 103 GLY A C 1
ATOM 808 O O . GLY A 1 103 ? 12.461 14.695 6.18 1 97.75 103 GLY A O 1
ATOM 809 N N . HIS A 1 104 ? 11.516 13.625 4.387 1 98.44 104 HIS A N 1
ATOM 810 C CA . HIS A 1 104 ? 11.086 14.773 3.6 1 98.44 104 HIS A CA 1
ATOM 811 C C . HIS A 1 104 ? 9.641 14.625 3.139 1 98.44 104 HIS A C 1
ATOM 813 O O . HIS A 1 104 ? 9.289 13.633 2.49 1 98.44 104 HIS A O 1
ATOM 819 N N . PHE A 1 105 ? 8.844 15.633 3.451 1 98.75 105 PHE A N 1
ATOM 820 C CA . PHE A 1 105 ? 7.41 15.508 3.24 1 98.75 105 PHE A CA 1
ATOM 821 C C . PHE A 1 105 ? 6.855 16.719 2.5 1 98.75 105 PHE A C 1
ATOM 823 O O . PHE A 1 105 ? 7 17.844 2.959 1 98.75 105 PHE A O 1
ATOM 830 N N . HIS A 1 106 ? 6.352 16.469 1.389 1 98.81 106 HIS A N 1
ATOM 831 C CA . HIS A 1 106 ? 5.605 17.469 0.643 1 98.81 106 HIS A CA 1
ATOM 832 C C . HIS A 1 106 ? 4.109 17.375 0.929 1 98.81 106 HIS A C 1
ATOM 834 O O . HIS A 1 106 ? 3.459 16.406 0.523 1 98.81 106 HIS A O 1
ATOM 840 N N . VAL A 1 107 ? 3.627 18.312 1.665 1 98.88 107 VAL A N 1
ATOM 841 C CA . VAL A 1 107 ? 2.205 18.422 1.979 1 98.88 107 VAL A CA 1
ATOM 842 C C . VAL A 1 107 ? 1.562 19.484 1.102 1 98.88 107 VAL A C 1
ATOM 844 O O .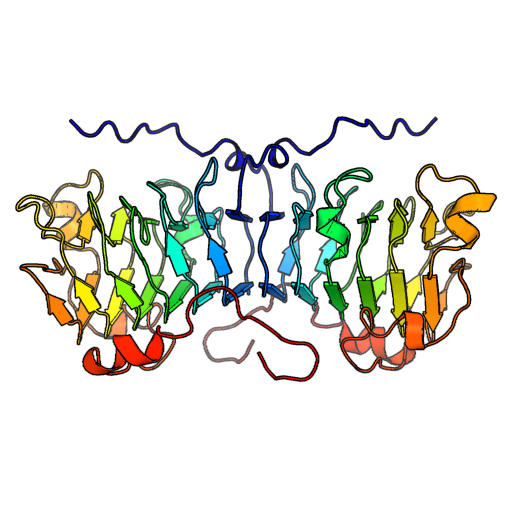 VAL A 1 107 ? 1.722 20.688 1.353 1 98.88 107 VAL A O 1
ATOM 847 N N . VAL A 1 108 ? 0.759 19.016 0.077 1 98.88 108 VAL A N 1
ATOM 848 C CA . VAL A 1 108 ? 0.482 20 -0.963 1 98.88 108 VAL A CA 1
ATOM 849 C C . VAL A 1 108 ? -0.975 19.891 -1.406 1 98.88 108 VAL A C 1
ATOM 851 O O . VAL A 1 108 ? -1.45 18.797 -1.73 1 98.88 108 VAL A O 1
ATOM 854 N N . ASN A 1 109 ? -1.672 20.953 -1.328 1 98.94 109 ASN A N 1
ATOM 855 C CA . ASN A 1 109 ? -3.035 21.172 -1.805 1 98.94 109 ASN A CA 1
ATOM 856 C C . ASN A 1 109 ? -4.016 20.203 -1.149 1 98.94 109 ASN A C 1
ATOM 858 O O . ASN A 1 109 ? -4.883 19.641 -1.822 1 98.94 109 ASN A O 1
ATOM 862 N N . ASN A 1 110 ? -3.896 20.016 0.096 1 98.94 110 ASN A N 1
ATOM 863 C CA . ASN A 1 110 ? -4.867 19.281 0.898 1 98.94 110 ASN A CA 1
ATOM 864 C C . ASN A 1 110 ? -5.902 20.203 1.523 1 98.94 110 ASN A C 1
ATOM 866 O O . ASN A 1 110 ? -5.637 21.406 1.711 1 98.94 110 ASN A O 1
ATOM 870 N N . ASP A 1 111 ? -6.992 19.656 1.797 1 98.94 111 ASP A N 1
ATOM 871 C CA . ASP A 1 111 ? -8.047 20.359 2.52 1 98.94 111 ASP A CA 1
ATOM 872 C C . ASP A 1 111 ? -8.172 19.844 3.951 1 98.94 111 ASP A C 1
ATOM 874 O O . ASP A 1 111 ? -8.688 18.75 4.18 1 98.94 111 ASP A O 1
ATOM 878 N N . TYR A 1 112 ? -7.711 20.625 4.852 1 98.88 112 TYR A N 1
ATOM 879 C CA . TYR A 1 112 ? -7.895 20.328 6.27 1 98.88 112 TYR A CA 1
ATOM 880 C C . TYR A 1 112 ? -9.141 21.016 6.812 1 98.88 112 TYR A C 1
ATOM 882 O O . TYR A 1 112 ? -9.141 22.234 7.031 1 98.88 112 TYR A O 1
ATOM 890 N N . THR A 1 113 ? -10.148 20.234 7.059 1 97.06 113 THR A N 1
ATOM 891 C CA . THR A 1 113 ? -11.383 20.875 7.504 1 97.06 113 THR A CA 1
ATOM 892 C C . THR A 1 113 ? -11.547 20.734 9.016 1 97.06 113 THR A C 1
ATOM 894 O O . THR A 1 113 ? -12.312 21.469 9.633 1 97.06 113 THR A O 1
ATOM 897 N N . GLN A 1 114 ? -10.859 19.688 9.484 1 88.81 114 GLN A N 1
ATOM 898 C CA . GLN A 1 114 ? -10.945 19.594 10.938 1 88.81 114 GLN A CA 1
ATOM 899 C C . GLN A 1 114 ? -9.734 18.859 11.516 1 88.81 114 GLN A C 1
ATOM 901 O O . GLN A 1 114 ? -9.258 17.875 10.93 1 88.81 114 GLN A O 1
ATOM 906 N N . TRP A 1 115 ? -9.219 19.438 12.625 1 98 115 TRP A N 1
ATOM 907 C CA . TRP A 1 115 ? -8.414 18.688 13.586 1 98 115 TRP A CA 1
ATOM 908 C C . TRP A 1 115 ? -8.789 19.062 15.016 1 98 115 TRP A C 1
ATOM 910 O O . TRP A 1 115 ? -9.336 20.141 15.258 1 98 115 TRP A O 1
ATOM 920 N N . GLU A 1 116 ? -8.539 18.141 15.898 1 98 116 GLU A N 1
ATOM 921 C CA . GLU A 1 116 ? -8.828 18.469 17.297 1 98 116 GLU A CA 1
ATOM 922 C C . GLU A 1 116 ? -7.559 18.891 18.031 1 98 116 GLU A C 1
ATOM 924 O O . GLU A 1 116 ? -7.59 19.828 18.828 1 98 116 GLU A O 1
ATOM 929 N N . MET A 1 117 ? -6.531 18.234 17.766 1 97.69 117 MET A N 1
ATOM 930 C CA . MET A 1 117 ? -5.285 18.562 18.453 1 97.69 117 MET A CA 1
ATOM 931 C C . MET A 1 117 ? -4.344 19.328 17.547 1 97.69 117 MET A C 1
ATOM 933 O O . MET A 1 117 ? -3.986 20.484 17.828 1 97.69 117 MET A O 1
ATOM 937 N N . TYR A 1 118 ? -3.9 18.828 16.469 1 98.31 118 TYR A N 1
ATOM 938 C CA . TYR A 1 118 ? -3.076 19.453 15.438 1 98.31 118 TYR A CA 1
ATOM 939 C C . TYR A 1 118 ? -3.244 18.766 14.094 1 98.31 118 TYR A C 1
ATOM 941 O O . TYR A 1 118 ? -3.781 17.656 14.023 1 98.31 118 TYR A O 1
ATOM 949 N N . ALA A 1 119 ? -2.854 19.422 13.016 1 98.81 119 ALA A N 1
ATOM 950 C CA . ALA A 1 119 ? -2.922 18.844 11.672 1 98.81 119 ALA A CA 1
ATOM 951 C C . ALA A 1 119 ? -1.644 18.078 11.344 1 98.81 119 ALA A C 1
ATOM 953 O O . ALA A 1 119 ? -1.66 16.844 11.219 1 98.81 119 ALA A O 1
ATOM 954 N N . ILE A 1 120 ? -0.52 18.766 11.375 1 98.94 120 ILE A N 1
ATOM 955 C CA . ILE A 1 120 ? 0.762 18.188 10.992 1 98.94 120 ILE A CA 1
ATOM 956 C C . ILE A 1 120 ? 1.704 18.172 12.188 1 98.94 120 ILE A C 1
ATOM 958 O O . ILE A 1 120 ? 1.917 19.203 12.836 1 98.94 120 ILE A O 1
ATOM 962 N N . GLY A 1 121 ? 2.252 17.031 12.484 1 98.81 121 GLY A N 1
ATOM 963 C CA . GLY A 1 121 ? 3.191 16.906 13.586 1 98.81 121 GLY A CA 1
ATOM 964 C C . GLY A 1 121 ? 4.5 16.25 13.188 1 98.81 121 GLY A C 1
ATOM 965 O O . GLY A 1 121 ? 4.609 15.688 12.102 1 98.81 121 GLY A O 1
ATOM 966 N N . GLY A 1 122 ? 5.477 16.359 14.062 1 98.81 122 GLY A N 1
ATOM 967 C CA . GLY A 1 122 ? 6.742 15.703 13.758 1 98.81 122 GLY A CA 1
ATOM 968 C C . GLY A 1 122 ? 7.711 15.719 14.922 1 98.81 122 GLY A C 1
ATOM 969 O O . GLY A 1 122 ? 7.508 16.438 15.898 1 98.81 122 GLY A O 1
ATOM 970 N N . SER A 1 123 ? 8.648 14.883 14.82 1 98.69 123 SER A N 1
ATOM 971 C CA . SER A 1 123 ? 9.828 14.812 15.664 1 98.69 123 SER A CA 1
ATOM 972 C C . SER A 1 123 ? 11.008 14.211 14.914 1 98.69 123 SER A C 1
ATOM 974 O O . SER A 1 123 ? 10.836 13.609 13.852 1 98.69 123 SER A O 1
ATOM 976 N N . ALA A 1 124 ? 12.211 14.461 15.422 1 98.38 124 ALA A N 1
ATOM 977 C CA . ALA A 1 124 ? 13.453 13.93 14.867 1 98.38 124 ALA A CA 1
ATOM 978 C C . ALA A 1 124 ? 13.789 14.594 13.531 1 98.38 124 ALA A C 1
ATOM 980 O O . ALA A 1 124 ? 14.203 13.93 12.586 1 98.38 124 ALA A O 1
ATOM 981 N N . GLU A 1 125 ? 13.492 15.805 13.383 1 97.94 125 GLU A N 1
ATOM 982 C CA . GLU A 1 125 ? 14 16.734 12.383 1 97.94 125 GLU A CA 1
ATOM 983 C C . GLU A 1 125 ? 13.469 16.406 10.992 1 97.94 125 GLU A C 1
ATOM 985 O O . GLU A 1 125 ? 14.234 16.344 10.023 1 97.94 125 GLU A O 1
ATOM 990 N N . PRO A 1 126 ? 12.188 16.141 10.875 1 98.5 126 PRO A N 1
ATOM 991 C CA . PRO A 1 126 ? 11.648 16.031 9.516 1 98.5 126 PRO A CA 1
ATOM 992 C C . PRO A 1 126 ? 11.68 17.375 8.781 1 98.5 126 PRO A C 1
ATOM 994 O O . PRO A 1 126 ? 11.656 18.438 9.406 1 98.5 126 PRO A O 1
ATOM 997 N N . THR A 1 127 ? 11.82 17.266 7.453 1 98.44 127 THR A N 1
ATOM 998 C CA . THR A 1 127 ? 11.586 18.422 6.598 1 98.44 127 THR A CA 1
ATOM 999 C C . THR A 1 127 ? 10.148 18.438 6.082 1 98.44 127 THR A C 1
ATOM 1001 O O . THR A 1 127 ? 9.695 17.469 5.461 1 98.44 127 THR A O 1
ATOM 1004 N N . ILE A 1 128 ? 9.469 19.547 6.371 1 98.5 128 ILE A N 1
ATOM 1005 C CA . ILE A 1 128 ? 8.062 19.641 5.98 1 98.5 128 ILE A CA 1
ATOM 1006 C C . ILE A 1 128 ? 7.855 20.859 5.09 1 98.5 128 ILE A C 1
ATOM 1008 O O . ILE A 1 128 ? 8.125 22 5.5 1 98.5 128 ILE A O 1
ATOM 1012 N N . ASN A 1 129 ? 7.461 20.625 3.895 1 98.56 129 ASN A N 1
ATOM 1013 C CA . ASN A 1 129 ? 7.086 21.641 2.922 1 98.56 129 ASN A CA 1
ATOM 1014 C C . ASN A 1 129 ? 5.578 21.688 2.697 1 98.56 129 ASN A C 1
ATOM 1016 O O . ASN A 1 129 ? 5.039 20.859 1.946 1 98.56 129 ASN A O 1
ATOM 1020 N N . SER A 1 130 ? 4.965 22.594 3.359 1 98.5 130 SER A N 1
ATOM 1021 C CA . SER A 1 130 ? 3.525 22.797 3.232 1 98.5 130 SER A CA 1
ATOM 1022 C C . SER A 1 130 ? 3.203 23.844 2.17 1 98.5 130 SER A C 1
ATOM 1024 O O . SER A 1 130 ? 3.592 25 2.301 1 98.5 130 SER A O 1
ATOM 1026 N N . GLN A 1 131 ? 2.459 23.391 1.105 1 98.56 131 GLN A N 1
ATOM 1027 C CA . GLN A 1 131 ? 2.236 24.344 0.014 1 98.56 131 GLN A CA 1
ATOM 1028 C C . GLN A 1 131 ? 0.789 24.297 -0.466 1 98.56 131 GLN A C 1
ATOM 1030 O O . GLN A 1 131 ? 0.28 23.219 -0.817 1 98.56 131 GLN A O 1
ATOM 1035 N N . GLY A 1 132 ? 0.16 25.406 -0.513 1 98.88 132 GLY A N 1
ATOM 1036 C CA . GLY A 1 132 ? -1.129 25.578 -1.166 1 98.88 132 GLY A CA 1
ATOM 1037 C C . GLY A 1 132 ? -2.248 24.812 -0.479 1 98.88 132 GLY A C 1
ATOM 1038 O O . GLY A 1 132 ? -3.242 24.453 -1.113 1 98.88 132 GLY A O 1
ATOM 1039 N N . ASN A 1 133 ? -2.148 24.547 0.79 1 98.94 133 ASN A N 1
ATOM 1040 C CA . ASN A 1 133 ? -3.193 23.859 1.538 1 98.94 133 ASN A CA 1
ATOM 1041 C C . ASN A 1 133 ? -4.238 24.844 2.076 1 98.94 133 ASN A C 1
ATOM 1043 O O . ASN A 1 133 ? -4 26.047 2.115 1 98.94 133 ASN A O 1
ATOM 1047 N N . ARG A 1 134 ? -5.359 24.281 2.352 1 98.94 134 ARG A N 1
ATOM 1048 C CA . ARG A 1 134 ? -6.371 25 3.123 1 98.94 134 ARG A CA 1
ATOM 1049 C C . ARG A 1 134 ? -6.477 24.438 4.539 1 98.94 134 ARG A C 1
ATOM 1051 O O . ARG A 1 134 ? -6.789 23.266 4.727 1 98.94 134 ARG A O 1
ATOM 1058 N N . TYR A 1 135 ? -6.203 25.297 5.516 1 98.88 135 TYR A N 1
ATOM 1059 C CA . TYR A 1 135 ? -6.293 24.938 6.926 1 98.88 135 TYR A CA 1
ATOM 1060 C C . TYR A 1 135 ? -7.445 25.672 7.605 1 98.88 135 TYR A C 1
ATOM 1062 O O . TYR A 1 135 ? -7.363 26.875 7.852 1 98.88 135 TYR A O 1
ATOM 1070 N N . LEU A 1 136 ? -8.461 24.906 7.891 1 98.75 136 LEU A N 1
ATOM 1071 C CA . LEU A 1 136 ? -9.562 25.453 8.664 1 98.75 136 LEU A CA 1
ATOM 1072 C C . LEU A 1 136 ? -9.5 25 10.117 1 98.75 136 LEU A C 1
ATOM 1074 O O . LEU A 1 136 ? -9.852 23.875 10.43 1 98.75 136 LEU A O 1
ATOM 1078 N N . ALA A 1 137 ? -9.094 25.906 11.047 1 98.44 137 ALA A N 1
ATOM 1079 C CA . ALA A 1 137 ? -8.891 25.547 12.445 1 98.44 137 ALA A CA 1
ATOM 1080 C C . ALA A 1 137 ? -10.227 25.359 13.156 1 98.44 137 ALA A C 1
ATOM 1082 O O . ALA A 1 137 ? -11.234 25.938 12.766 1 98.44 137 ALA A O 1
ATOM 1083 N N . PRO A 1 138 ? -10.156 24.516 14.188 1 97.94 138 PRO A N 1
ATOM 1084 C CA . PRO A 1 138 ? -11.375 24.359 14.984 1 97.94 138 PRO A CA 1
ATOM 1085 C C . PRO A 1 138 ? -11.703 25.578 15.828 1 97.94 138 PRO A C 1
ATOM 1087 O O . PRO A 1 138 ? -10.914 26.531 15.867 1 97.94 138 PRO A O 1
ATOM 1090 N N . ASN A 1 139 ? -12.93 25.578 16.438 1 97.06 139 ASN A N 1
ATOM 1091 C CA . ASN A 1 139 ? -13.328 26.703 17.281 1 97.06 139 ASN A CA 1
ATOM 1092 C C . ASN A 1 139 ? -12.531 26.734 18.594 1 97.06 139 ASN A C 1
ATOM 1094 O O . ASN A 1 139 ? -12.438 27.781 19.234 1 97.06 139 ASN A O 1
ATOM 1098 N N . ASN A 1 140 ? -11.984 25.672 18.953 1 97.12 140 ASN A N 1
ATOM 1099 C CA . ASN A 1 140 ? -11.133 25.609 20.141 1 97.12 140 ASN A CA 1
ATOM 1100 C C . ASN A 1 140 ? -9.93 26.531 20 1 97.12 140 ASN A C 1
ATOM 1102 O O . ASN A 1 140 ? -9.062 26.312 19.156 1 97.12 140 ASN A O 1
ATOM 1106 N N . ALA A 1 141 ? -9.883 27.5 20.875 1 96.06 141 ALA A N 1
ATOM 1107 C CA . ALA A 1 141 ? -8.852 28.547 20.781 1 96.06 141 ALA A CA 1
ATOM 1108 C C . ALA A 1 141 ? -7.461 27.953 21 1 96.06 141 ALA A C 1
ATOM 1110 O O . ALA A 1 141 ? -6.461 28.516 20.547 1 96.06 141 ALA A O 1
ATOM 1111 N N . PHE A 1 142 ? -7.422 26.797 21.609 1 96.38 142 PHE A N 1
ATOM 1112 C CA . PHE A 1 142 ? -6.141 26.188 21.969 1 96.38 142 PHE A CA 1
ATOM 1113 C C . PHE A 1 142 ? -5.66 25.25 20.875 1 96.38 142 PHE A C 1
ATOM 1115 O O . PHE A 1 142 ? -4.602 24.641 21 1 96.38 142 PHE A O 1
ATOM 1122 N N . ALA A 1 143 ? -6.383 25.156 19.766 1 97.81 143 ALA A N 1
ATOM 1123 C CA . ALA A 1 143 ? -6.02 24.234 18.672 1 97.81 143 ALA A CA 1
ATOM 1124 C C . ALA A 1 143 ? -5.922 24.984 17.344 1 97.81 143 ALA A C 1
ATOM 1126 O O . ALA A 1 143 ? -6.23 24.438 16.297 1 97.81 143 ALA A O 1
ATOM 1127 N N . LYS A 1 144 ? -5.512 26.281 17.422 1 98.5 144 LYS A N 1
ATOM 1128 C CA . LYS A 1 144 ? -5.41 27.109 16.219 1 98.5 144 LYS A CA 1
ATOM 1129 C C . LYS A 1 144 ? -4.141 26.781 15.438 1 98.5 144 LYS A C 1
ATOM 1131 O O . LYS A 1 144 ? -4.086 26.984 14.227 1 98.5 144 LYS A O 1
ATOM 1136 N N . GLU A 1 145 ? -3.1 26.266 16.172 1 98.62 145 GLU A N 1
ATOM 1137 C CA . GLU A 1 145 ? -1.838 25.938 15.508 1 98.62 145 GLU A CA 1
ATOM 1138 C C . GLU A 1 145 ? -1.949 24.641 14.719 1 98.62 145 GLU A C 1
ATOM 1140 O O . GLU A 1 145 ? -2.285 23.594 15.273 1 98.62 145 GLU A O 1
ATOM 1145 N N . ALA A 1 146 ? -1.635 24.672 13.406 1 98.88 146 ALA A N 1
ATOM 1146 C CA . ALA A 1 146 ? -1.702 23.5 12.531 1 98.88 146 ALA A CA 1
ATOM 1147 C C . ALA A 1 146 ? -0.543 22.547 12.805 1 98.88 146 ALA A C 1
ATOM 1149 O O . ALA A 1 146 ? -0.634 21.344 12.508 1 98.88 146 ALA A O 1
ATOM 1150 N N . THR A 1 147 ? 0.565 23.047 13.336 1 98.88 147 THR A N 1
ATOM 1151 C CA . THR A 1 147 ? 1.788 22.266 13.469 1 98.88 147 THR A CA 1
ATOM 1152 C C . THR A 1 147 ? 2.033 21.891 14.922 1 98.88 147 THR A C 1
ATOM 1154 O O . THR A 1 147 ? 1.581 22.578 15.836 1 98.88 147 THR A O 1
ATOM 1157 N N . LYS A 1 148 ? 2.709 20.797 15.07 1 98.69 148 LYS A N 1
ATOM 1158 C CA . LYS A 1 148 ? 3.131 20.359 16.406 1 98.69 148 LYS A CA 1
ATOM 1159 C C . LYS A 1 148 ? 4.52 19.734 16.359 1 98.69 148 LYS A C 1
ATOM 1161 O O . LYS A 1 148 ? 4.754 18.781 15.625 1 98.69 148 LYS A O 1
ATOM 1166 N N . ARG A 1 149 ? 5.414 20.375 17.141 1 98.62 149 ARG A N 1
ATOM 1167 C CA . ARG A 1 149 ? 6.691 19.734 17.438 1 98.62 149 ARG A CA 1
ATOM 1168 C C . ARG A 1 149 ? 6.578 18.797 18.641 1 98.62 149 ARG A C 1
ATOM 1170 O O . ARG A 1 149 ? 6.551 19.266 19.781 1 98.62 149 ARG A O 1
ATOM 1177 N N . VAL A 1 150 ? 6.633 17.531 18.375 1 97.88 150 VAL A N 1
ATOM 1178 C CA . VAL A 1 150 ? 6.234 16.578 19.406 1 97.88 150 VAL A CA 1
ATOM 1179 C C . VAL A 1 150 ? 7.379 16.375 20.391 1 97.88 150 VAL A C 1
ATOM 1181 O O . VAL A 1 150 ? 8.461 15.906 20 1 97.88 150 VAL A O 1
ATOM 1184 N N . GLN A 1 151 ? 7.148 16.734 21.625 1 96.12 151 GLN A N 1
ATOM 1185 C CA . GLN A 1 151 ? 8.055 16.531 22.75 1 96.12 151 GLN A CA 1
ATOM 1186 C C . GLN A 1 151 ? 9.469 16.984 22.406 1 96.12 151 GLN A C 1
ATOM 1188 O O . GLN A 1 151 ? 10.438 16.266 22.656 1 96.12 151 GLN A O 1
ATOM 1193 N N . THR A 1 152 ? 9.555 18.125 21.906 1 97.69 152 THR A N 1
ATOM 1194 C CA . THR A 1 152 ? 10.844 18.656 21.5 1 97.69 152 THR A CA 1
ATOM 1195 C C . THR A 1 152 ? 11 20.109 21.953 1 97.69 152 THR A C 1
ATOM 1197 O O . THR A 1 152 ? 10.094 20.922 21.781 1 97.69 152 THR A O 1
ATOM 1200 N N . ALA A 1 153 ? 12.148 20.406 22.516 1 97.44 153 ALA A N 1
ATOM 1201 C CA . ALA A 1 153 ? 12.414 21.75 23.031 1 97.44 153 ALA A CA 1
ATOM 1202 C C . ALA A 1 153 ? 12.578 22.734 21.891 1 97.44 153 ALA A C 1
ATOM 1204 O O . ALA A 1 153 ? 13.055 22.375 20.812 1 97.44 153 ALA A O 1
ATOM 1205 N N . ASN A 1 154 ? 12.25 23.984 22.203 1 96.5 154 ASN A N 1
ATOM 1206 C CA . ASN A 1 154 ? 12.281 25.062 21.203 1 96.5 154 ASN A CA 1
ATOM 1207 C C . ASN A 1 154 ? 13.68 25.219 20.609 1 96.5 154 ASN A C 1
ATOM 1209 O O . ASN A 1 154 ? 13.82 25.453 19.406 1 96.5 154 ASN A O 1
ATOM 1213 N N . ASN A 1 155 ? 14.656 25.156 21.469 1 97.19 155 ASN A N 1
ATOM 1214 C CA . ASN A 1 155 ? 16.016 25.375 21 1 97.19 155 ASN A CA 1
ATOM 1215 C C . ASN A 1 155 ? 16.469 24.25 20.062 1 97.19 155 ASN A C 1
ATOM 1217 O O . ASN A 1 155 ? 17.484 24.391 19.375 1 97.19 155 ASN A O 1
ATOM 1221 N N . VAL A 1 156 ? 15.719 23.203 20.016 1 97.69 156 VAL A N 1
ATOM 1222 C CA . VAL A 1 156 ? 16.047 22.094 19.125 1 97.69 156 VAL A CA 1
ATOM 1223 C C . VAL A 1 156 ? 15.234 22.203 17.828 1 97.69 156 VAL A C 1
ATOM 1225 O O . VAL A 1 156 ? 15.812 22.281 16.75 1 97.69 156 VAL A O 1
ATOM 1228 N N . TRP A 1 157 ? 13.914 22.25 17.938 1 97.81 157 TRP A N 1
ATOM 1229 C CA . TRP A 1 157 ? 13.078 22.156 16.734 1 97.81 157 TRP A CA 1
ATOM 1230 C C . TRP A 1 157 ? 13.188 23.406 15.891 1 97.81 157 TRP A C 1
ATOM 1232 O O . TRP A 1 157 ? 12.773 23.422 14.727 1 97.81 157 TRP A O 1
ATOM 1242 N N . LYS A 1 158 ? 13.648 24.516 16.453 1 96.94 158 LYS A N 1
ATOM 1243 C CA . LYS A 1 158 ? 13.75 25.766 15.703 1 96.94 158 LYS A CA 1
ATOM 1244 C C . LYS A 1 158 ? 14.641 25.609 14.477 1 96.94 158 LYS A C 1
ATOM 1246 O O . LYS A 1 158 ? 14.586 26.406 13.547 1 96.94 158 LYS A O 1
ATOM 1251 N N . ASN A 1 159 ? 15.453 24.578 14.492 1 95.88 159 ASN A N 1
ATOM 1252 C CA . ASN A 1 159 ? 16.391 24.359 13.398 1 95.88 159 ASN A CA 1
ATOM 1253 C C . ASN A 1 159 ? 15.812 23.422 12.352 1 95.88 159 ASN A C 1
ATOM 1255 O O . ASN A 1 159 ? 16.422 23.188 11.312 1 95.88 159 ASN A O 1
ATOM 1259 N N . TRP A 1 160 ? 14.656 22.828 12.586 1 97.94 160 TRP A N 1
ATOM 1260 C CA . TRP A 1 160 ? 14.023 21.938 11.625 1 97.94 160 TRP A CA 1
ATOM 1261 C C . TRP A 1 160 ? 13.445 22.719 10.453 1 97.94 160 TRP A C 1
ATOM 1263 O O . TRP A 1 160 ? 12.883 23.797 10.633 1 97.94 160 TRP A O 1
ATOM 1273 N N . ASN A 1 161 ? 13.57 22.188 9.25 1 97.81 161 ASN A N 1
ATOM 1274 C CA . ASN A 1 161 ? 13.078 22.875 8.062 1 97.81 161 ASN A CA 1
ATOM 1275 C C . ASN A 1 161 ? 11.586 22.625 7.852 1 97.81 161 ASN A C 1
ATOM 1277 O O . ASN A 1 161 ? 11.195 21.672 7.18 1 97.81 161 ASN A O 1
ATOM 1281 N N . TRP A 1 162 ? 10.727 23.516 8.414 1 98.5 162 TRP A N 1
ATOM 1282 C CA . TRP A 1 162 ? 9.289 23.531 8.172 1 98.5 162 TRP A CA 1
ATOM 1283 C C . TRP A 1 162 ? 8.859 24.844 7.527 1 98.5 162 TRP A C 1
ATOM 1285 O O . TRP A 1 162 ? 9.133 25.922 8.055 1 98.5 162 TRP A O 1
ATOM 1295 N N . ARG A 1 163 ? 8.164 24.75 6.449 1 97.56 163 ARG A N 1
ATOM 1296 C CA . ARG A 1 163 ? 7.711 26.016 5.859 1 97.56 163 ARG A CA 1
ATOM 1297 C C . ARG A 1 163 ? 6.289 25.891 5.32 1 97.56 163 ARG A C 1
ATOM 1299 O O . ARG A 1 163 ? 5.82 24.781 5.039 1 97.56 163 ARG A O 1
ATOM 1306 N N . SER A 1 164 ? 5.629 26.953 5.297 1 97.94 164 SER A N 1
ATOM 1307 C CA . SER A 1 164 ? 4.324 27.141 4.676 1 97.94 164 SER A CA 1
ATOM 1308 C C . SER A 1 164 ? 4.391 28.172 3.559 1 97.94 164 SER A C 1
ATOM 1310 O O . SER A 1 164 ? 4.879 29.297 3.766 1 97.94 164 SER A O 1
ATOM 1312 N N . GLU A 1 165 ? 3.98 27.734 2.402 1 97.19 165 GLU A N 1
ATOM 1313 C CA . GLU A 1 165 ? 3.947 28.656 1.264 1 97.19 165 GLU A CA 1
ATOM 1314 C C . GLU A 1 165 ? 2.613 28.562 0.527 1 97.19 165 GLU A C 1
ATOM 1316 O O . GLU A 1 165 ? 2.234 27.5 0.04 1 97.19 165 GLU A O 1
ATOM 1321 N N . GLY A 1 166 ? 1.911 29.625 0.477 1 98.62 166 GLY A N 1
ATOM 1322 C CA . GLY A 1 166 ? 0.674 29.688 -0.286 1 98.62 166 GLY A CA 1
ATOM 1323 C C . GLY A 1 166 ? -0.485 28.984 0.395 1 98.62 166 GLY A C 1
ATOM 1324 O O . GLY A 1 166 ? -1.518 28.734 -0.229 1 98.62 166 GLY A O 1
ATOM 1325 N N . ASP A 1 167 ? -0.347 28.719 1.654 1 98.81 167 ASP A N 1
ATOM 1326 C CA . ASP A 1 167 ? -1.426 28.078 2.4 1 98.81 167 ASP A CA 1
ATOM 1327 C C . ASP A 1 167 ? -2.479 29.109 2.826 1 98.81 167 ASP A C 1
ATOM 1329 O O . ASP A 1 167 ? -2.15 30.25 3.131 1 98.81 167 ASP A O 1
ATOM 1333 N N . LEU A 1 168 ? -3.695 28.641 2.799 1 98.88 168 LEU A N 1
ATOM 1334 C CA . LEU A 1 168 ? -4.801 29.453 3.309 1 98.88 168 LEU A CA 1
ATOM 1335 C C . LEU A 1 168 ? -5.109 29.094 4.758 1 98.88 168 LEU A C 1
ATOM 1337 O O . LEU A 1 168 ? -5.516 27.969 5.055 1 98.88 168 LEU A O 1
ATOM 1341 N N . MET A 1 169 ? -4.918 30.062 5.633 1 98.75 169 MET A N 1
ATOM 1342 C CA . MET A 1 169 ? -5.184 29.859 7.059 1 98.75 169 MET A CA 1
ATOM 1343 C C . MET A 1 169 ? -6.52 30.484 7.453 1 98.75 169 MET A C 1
ATOM 1345 O O . MET A 1 169 ? -6.703 31.688 7.332 1 98.75 169 MET A O 1
ATOM 1349 N N . LEU A 1 170 ? -7.43 29.625 7.871 1 98.75 170 LEU A N 1
ATOM 1350 C CA . LEU A 1 170 ? -8.781 30.094 8.18 1 98.75 170 LEU A CA 1
ATOM 1351 C C . LEU A 1 170 ? -9.109 29.859 9.656 1 98.75 170 LEU A C 1
ATOM 1353 O O . LEU A 1 170 ? -8.57 28.938 10.273 1 98.75 170 LEU A O 1
ATOM 1357 N N . ASN A 1 171 ? -9.961 30.734 10.172 1 98.5 171 ASN A N 1
ATOM 1358 C CA . ASN A 1 171 ? -10.477 30.656 11.531 1 98.5 171 ASN A CA 1
ATOM 1359 C C . ASN A 1 171 ? -9.352 30.688 12.562 1 98.5 171 ASN A C 1
ATOM 1361 O O . ASN A 1 171 ? -9.367 29.922 13.531 1 98.5 171 ASN A O 1
ATOM 1365 N N . GLY A 1 172 ? -8.367 31.469 12.312 1 98.38 172 GLY A N 1
ATOM 1366 C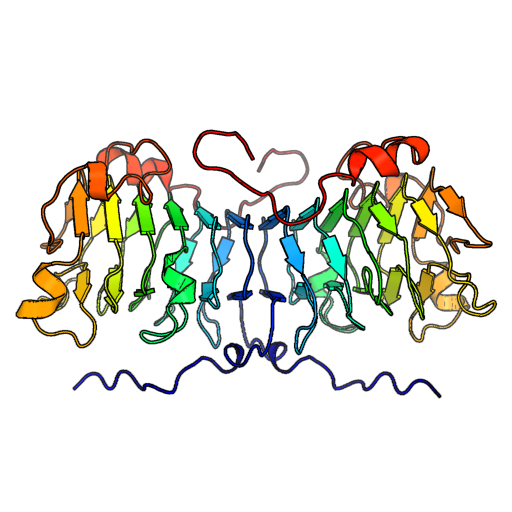 CA . GLY A 1 172 ? -7.285 31.688 13.258 1 98.38 172 GLY A CA 1
ATOM 1367 C C . GLY A 1 172 ? -6.18 30.656 13.156 1 98.38 172 GLY A C 1
ATOM 1368 O O . GLY A 1 172 ? -5.254 30.641 13.969 1 98.38 172 GLY A O 1
ATOM 1369 N N . ALA A 1 173 ? -6.27 29.766 12.172 1 98.81 173 ALA A N 1
ATOM 1370 C CA . ALA A 1 173 ? -5.211 28.781 11.969 1 98.81 173 ALA A CA 1
ATOM 1371 C C . ALA A 1 173 ? -3.873 29.469 11.695 1 98.81 173 ALA A C 1
ATOM 1373 O O . ALA A 1 173 ? -3.83 30.547 11.102 1 98.81 173 ALA A O 1
ATOM 1374 N N . TYR A 1 174 ? -2.805 28.844 12.125 1 98.75 174 TYR A N 1
ATOM 1375 C CA . TYR A 1 174 ? -1.481 29.312 11.742 1 98.75 174 TYR A CA 1
ATOM 1376 C C . TYR A 1 174 ? -0.474 28.172 11.711 1 98.75 174 TYR A C 1
ATOM 1378 O O . TYR A 1 174 ? -0.689 27.125 12.328 1 98.75 174 TYR A O 1
ATOM 1386 N N . PHE A 1 175 ? 0.486 28.328 10.945 1 98.69 175 PHE A N 1
ATOM 1387 C CA . PHE A 1 175 ? 1.617 27.438 10.758 1 98.69 175 PHE A CA 1
ATOM 1388 C C . PHE A 1 175 ? 2.885 28.016 11.367 1 98.69 175 PHE A C 1
ATOM 1390 O O . PHE A 1 175 ? 3.266 29.156 11.055 1 98.69 175 PHE A O 1
ATOM 1397 N N . THR A 1 176 ? 3.529 27.312 12.297 1 98.44 176 THR A N 1
ATOM 1398 C CA . THR A 1 176 ? 4.781 27.781 12.867 1 98.44 176 THR A CA 1
ATOM 1399 C C . THR A 1 176 ? 5.973 27.312 12.039 1 98.44 176 THR A C 1
ATOM 1401 O O . THR A 1 176 ? 6.336 26.125 12.086 1 98.44 176 THR A O 1
ATOM 1404 N N . PRO A 1 177 ? 6.543 28.172 11.242 1 97.75 177 PRO A N 1
ATOM 1405 C CA . PRO A 1 177 ? 7.703 27.781 10.438 1 97.75 177 PRO A CA 1
ATOM 1406 C C . PRO A 1 177 ? 8.992 27.703 11.25 1 97.75 177 PRO A C 1
ATOM 1408 O O . PRO A 1 177 ? 9.039 28.172 12.391 1 97.75 177 PRO A O 1
ATOM 1411 N N . SER A 1 178 ? 9.945 27.047 10.727 1 97.81 178 SER A N 1
ATOM 1412 C CA . SER A 1 178 ? 11.273 26.953 11.328 1 97.81 178 SER A CA 1
ATOM 1413 C C . SER A 1 178 ? 12.336 26.641 10.273 1 97.81 178 SER A C 1
ATOM 1415 O O . SER A 1 178 ? 12 26.359 9.117 1 97.81 178 SER A O 1
ATOM 1417 N N . GLY A 1 179 ? 13.633 26.641 10.742 1 95.5 179 GLY A N 1
ATOM 1418 C CA . GLY A 1 179 ? 14.75 26.406 9.836 1 95.5 179 GLY A CA 1
ATOM 1419 C C . GLY A 1 179 ? 15.148 27.641 9.047 1 95.5 179 GLY A C 1
ATOM 1420 O O . GLY A 1 179 ? 14.734 28.75 9.375 1 95.5 179 GLY A O 1
ATOM 1421 N N . THR A 1 180 ? 16.078 27.5 8.07 1 85.44 180 THR A N 1
ATOM 1422 C CA . THR A 1 180 ? 16.656 28.641 7.363 1 85.44 180 THR A CA 1
ATOM 1423 C C . THR A 1 180 ? 15.727 29.125 6.258 1 85.44 180 THR A C 1
ATOM 1425 O O . THR A 1 180 ? 15.836 30.25 5.789 1 85.44 180 THR A O 1
ATOM 1428 N N . GLY A 1 181 ? 14.844 28.25 5.918 1 78.94 181 GLY A N 1
ATOM 1429 C CA . GLY A 1 181 ? 13.867 28.625 4.91 1 78.94 181 GLY A CA 1
ATOM 1430 C C . GLY A 1 181 ? 14.414 28.578 3.496 1 78.94 181 GLY A C 1
ATOM 1431 O O . GLY A 1 181 ? 13.703 28.875 2.535 1 78.94 181 GLY A O 1
ATOM 1432 N N . ALA A 1 182 ? 15.68 28.156 3.357 1 80.19 182 ALA A N 1
ATOM 1433 C CA . ALA A 1 182 ? 16.266 28.094 2.02 1 80.19 182 ALA A CA 1
ATOM 1434 C C . ALA A 1 182 ? 15.594 27.031 1.168 1 80.19 182 ALA A C 1
ATOM 1436 O O . ALA A 1 182 ? 15.391 25.891 1.622 1 80.19 182 ALA A O 1
ATOM 1437 N N . ALA A 1 183 ? 15.258 27.438 -0.045 1 78.5 183 ALA A N 1
ATOM 1438 C CA . ALA A 1 183 ? 14.508 26.562 -0.953 1 78.5 183 ALA A CA 1
ATOM 1439 C C . ALA A 1 183 ? 15.227 25.234 -1.167 1 78.5 183 ALA A C 1
ATOM 1441 O O . ALA A 1 183 ? 14.586 24.188 -1.265 1 78.5 183 ALA A O 1
ATOM 1442 N N . ALA A 1 184 ? 16.406 25.375 -1.247 1 83.25 184 ALA A N 1
ATOM 1443 C CA . ALA A 1 184 ? 17.219 24.188 -1.521 1 83.25 184 ALA A CA 1
ATOM 1444 C C . ALA A 1 184 ? 17.016 23.125 -0.444 1 83.25 184 ALA A C 1
ATOM 1446 O O . ALA A 1 184 ? 17.125 21.938 -0.718 1 83.25 184 ALA A O 1
ATOM 1447 N N . SER A 1 185 ? 16.578 23.594 0.662 1 84.31 185 SER A N 1
ATOM 1448 C CA . SER A 1 185 ? 16.406 22.703 1.799 1 84.31 185 SER A CA 1
ATOM 1449 C C . SER A 1 185 ? 15.164 21.828 1.627 1 84.31 185 SER A C 1
ATOM 1451 O O . SER A 1 185 ? 14.992 20.844 2.338 1 84.31 185 SER A O 1
ATOM 1453 N N . TYR A 1 186 ? 14.406 22.188 0.578 1 90.75 186 TYR A N 1
ATOM 1454 C CA . TYR A 1 186 ? 13.117 21.5 0.458 1 90.75 186 TYR A CA 1
ATOM 1455 C C . TYR A 1 186 ? 13.031 20.734 -0.858 1 90.75 186 TYR A C 1
ATOM 1457 O O . TYR A 1 186 ? 11.961 20.25 -1.229 1 90.75 186 TYR A O 1
ATOM 1465 N N . ALA A 1 187 ? 14.117 20.594 -1.482 1 88.31 187 ALA A N 1
ATOM 1466 C CA . ALA A 1 187 ? 14.109 19.969 -2.805 1 88.31 187 ALA A CA 1
ATOM 1467 C C . ALA A 1 187 ? 13.539 18.562 -2.744 1 88.31 187 ALA A C 1
ATOM 1469 O O . ALA A 1 187 ? 12.727 18.172 -3.594 1 88.31 187 ALA A O 1
ATOM 1470 N N . ARG A 1 188 ? 13.875 17.844 -1.698 1 92.06 188 ARG A N 1
ATOM 1471 C CA . ARG A 1 188 ? 13.43 16.469 -1.562 1 92.06 188 ARG A CA 1
ATOM 1472 C C . ARG A 1 188 ? 12.008 16.391 -1.022 1 92.06 188 ARG A C 1
ATOM 1474 O O . ARG A 1 188 ? 11.406 15.312 -0.976 1 92.06 188 ARG A O 1
ATOM 1481 N N . ALA A 1 189 ? 11.5 17.578 -0.66 1 93.31 189 ALA A N 1
ATOM 1482 C CA . ALA A 1 189 ? 10.125 17.688 -0.186 1 93.31 189 ALA A CA 1
ATOM 1483 C C . ALA A 1 189 ? 9.281 18.531 -1.151 1 93.31 189 ALA A C 1
ATOM 1485 O O . ALA A 1 189 ? 8.398 19.266 -0.728 1 93.31 189 ALA A O 1
ATOM 1486 N N . SER A 1 190 ? 9.648 18.484 -2.42 1 90.69 190 SER A N 1
ATOM 1487 C CA . SER A 1 190 ? 8.945 19.188 -3.482 1 90.69 190 SER A CA 1
ATOM 1488 C C . SER A 1 190 ? 8.781 18.312 -4.719 1 90.69 190 SER A C 1
ATOM 1490 O O . SER A 1 190 ? 9.609 18.359 -5.633 1 90.69 190 SER A O 1
ATOM 1492 N N . SER A 1 191 ? 7.691 17.641 -4.723 1 91.56 191 SER A N 1
ATOM 1493 C CA . SER A 1 191 ? 7.547 16.594 -5.723 1 91.56 191 SER A CA 1
ATOM 1494 C C . SER A 1 191 ? 6.695 17.062 -6.898 1 91.56 191 SER A C 1
ATOM 1496 O O . SER A 1 191 ? 6.727 16.453 -7.973 1 91.56 191 SER A O 1
ATOM 1498 N N . LEU A 1 192 ? 5.785 18.031 -6.711 1 94.94 192 LEU A N 1
ATOM 1499 C CA . LEU A 1 192 ? 4.922 18.547 -7.762 1 94.94 192 LEU A CA 1
ATOM 1500 C C . LEU A 1 192 ? 4.691 20.047 -7.582 1 94.94 192 LEU A C 1
ATOM 1502 O O . LEU A 1 192 ? 5.016 20.609 -6.531 1 94.94 192 LEU A O 1
ATOM 1506 N N . ALA A 1 193 ? 4.23 20.688 -8.594 1 96.5 193 ALA A N 1
ATOM 1507 C CA . ALA A 1 193 ? 3.92 22.109 -8.484 1 96.5 193 ALA A CA 1
ATOM 1508 C C . ALA A 1 193 ? 2.639 22.344 -7.691 1 96.5 193 ALA A C 1
ATOM 1510 O O . ALA A 1 193 ? 1.584 21.797 -8.031 1 96.5 193 ALA A O 1
ATOM 1511 N N . ALA A 1 194 ? 2.777 23.172 -6.75 1 98.06 194 ALA A N 1
ATOM 1512 C CA . ALA A 1 194 ? 1.609 23.484 -5.93 1 98.06 194 ALA A CA 1
ATOM 1513 C C . ALA A 1 194 ? 0.663 24.438 -6.656 1 98.06 194 ALA A C 1
ATOM 1515 O O . ALA A 1 194 ? 1.105 25.375 -7.332 1 98.06 194 ALA A O 1
ATOM 1516 N N . LYS A 1 195 ? -0.592 24.219 -6.5 1 98.5 195 LYS A N 1
ATOM 1517 C CA . LYS A 1 195 ? -1.627 25.125 -6.965 1 98.5 195 LYS A CA 1
ATOM 1518 C C . LYS A 1 195 ? -2.033 26.109 -5.863 1 98.5 195 LYS A C 1
ATOM 1520 O O . LYS A 1 195 ? -1.647 25.938 -4.707 1 98.5 195 LYS A O 1
ATOM 1525 N N . SER A 1 196 ? -2.777 27.125 -6.344 1 98.69 196 SER A N 1
ATOM 1526 C CA . SER A 1 196 ? -3.277 28.094 -5.379 1 98.69 196 SER A CA 1
ATOM 1527 C C . SER A 1 196 ? -4.223 27.438 -4.375 1 98.69 196 SER A C 1
ATOM 1529 O O . SER A 1 196 ? -5.055 26.609 -4.746 1 98.69 196 SER A O 1
ATOM 1531 N N . SER A 1 197 ? -4.09 27.891 -3.166 1 98.75 197 SER A N 1
ATOM 1532 C CA . SER A 1 197 ? -4.969 27.375 -2.125 1 98.75 197 SER A CA 1
ATOM 1533 C C . SER A 1 197 ? -6.43 27.703 -2.414 1 98.75 197 SER A C 1
ATOM 1535 O O . SER A 1 197 ? -7.336 27.047 -1.907 1 98.75 197 SER A O 1
ATOM 1537 N N . SER A 1 198 ? -6.695 28.672 -3.209 1 98.38 198 SER A N 1
ATOM 1538 C CA . SER A 1 198 ? -8.062 29.031 -3.564 1 98.38 198 SER A CA 1
ATOM 1539 C C . SER A 1 198 ? -8.734 27.906 -4.359 1 98.38 198 SER A C 1
ATOM 1541 O O . SER A 1 198 ? -9.961 27.891 -4.496 1 98.38 198 SER A O 1
ATOM 1543 N N . MET A 1 199 ? -7.996 26.969 -4.883 1 98.44 199 MET A N 1
ATOM 1544 C CA . MET A 1 199 ? -8.523 25.906 -5.734 1 98.44 199 MET A CA 1
ATOM 1545 C C . MET A 1 199 ? -8.734 24.625 -4.934 1 98.44 199 MET A C 1
ATOM 1547 O O . MET A 1 199 ? -9.242 23.625 -5.465 1 98.44 199 MET A O 1
ATOM 1551 N N . VAL A 1 200 ? -8.398 24.594 -3.707 1 98.62 200 VAL A N 1
ATOM 1552 C CA . VAL A 1 200 ? -8.367 23.375 -2.916 1 98.62 200 VAL A CA 1
ATOM 1553 C C . VAL A 1 200 ? -9.766 22.766 -2.836 1 98.62 200 VAL A C 1
ATOM 1555 O O . VAL A 1 200 ? -9.922 21.547 -2.895 1 98.62 200 VAL A O 1
ATOM 1558 N N . GLY A 1 201 ? -10.75 23.656 -2.67 1 97.69 201 GLY A N 1
ATOM 1559 C CA . GLY A 1 201 ? -12.109 23.141 -2.672 1 97.69 201 GLY A CA 1
ATOM 1560 C C . GLY A 1 201 ? -12.438 22.328 -3.912 1 97.69 201 GLY A C 1
ATOM 1561 O O . GLY A 1 201 ? -13 21.234 -3.814 1 97.69 201 GLY A O 1
ATOM 1562 N N . THR A 1 202 ? -12.078 22.828 -5.07 1 98.06 202 THR A N 1
ATOM 1563 C CA . THR A 1 202 ? -12.312 22.141 -6.336 1 98.06 202 THR A CA 1
ATOM 1564 C C . THR A 1 202 ? -11.422 20.906 -6.457 1 98.06 202 THR A C 1
ATOM 1566 O O . THR A 1 202 ? -11.891 19.828 -6.84 1 98.06 202 THR A O 1
ATOM 1569 N N . ILE A 1 203 ? -10.242 21.062 -6.082 1 98.06 203 ILE A N 1
ATOM 1570 C CA . ILE A 1 203 ? -9.242 20 -6.219 1 98.06 203 ILE A CA 1
ATOM 1571 C C . ILE A 1 203 ? -9.656 18.797 -5.379 1 98.06 203 ILE A C 1
ATOM 1573 O O . ILE A 1 203 ? -9.484 17.641 -5.805 1 98.06 203 ILE A O 1
ATOM 1577 N N . THR A 1 204 ? -10.211 18.984 -4.207 1 98.44 204 THR A N 1
ATOM 1578 C CA . THR A 1 204 ? -10.453 17.891 -3.279 1 98.44 204 THR A CA 1
ATOM 1579 C C . THR A 1 204 ? -11.922 17.469 -3.312 1 98.44 204 THR A C 1
ATOM 1581 O O . THR A 1 204 ? -12.359 16.672 -2.49 1 98.44 204 THR A O 1
ATOM 1584 N N . SER A 1 205 ? -12.68 18 -4.289 1 97.25 205 SER A N 1
ATOM 1585 C CA . SER A 1 205 ? -14.094 17.672 -4.387 1 97.25 205 SER A CA 1
ATOM 1586 C C . SER A 1 205 ? -14.297 16.203 -4.734 1 97.25 2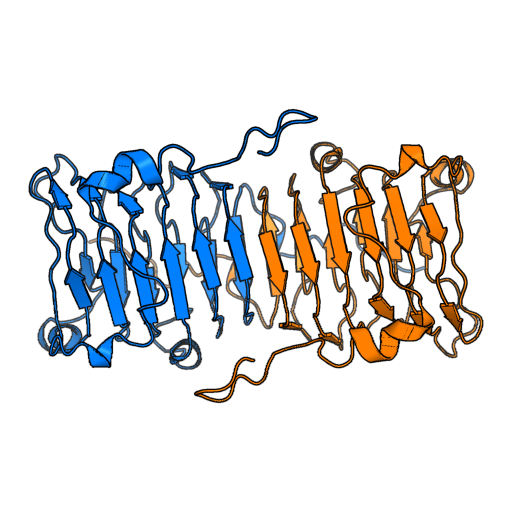05 SER A C 1
ATOM 1588 O O . SER A 1 205 ? -15.344 15.625 -4.418 1 97.25 205 SER A O 1
ATOM 1590 N N . SER A 1 206 ? -13.281 15.609 -5.363 1 95.19 206 SER A N 1
ATOM 1591 C CA . SER A 1 206 ? -13.406 14.211 -5.75 1 95.19 206 SER A CA 1
ATOM 1592 C C . SER A 1 206 ? -12.555 13.312 -4.848 1 95.19 206 SER A C 1
ATOM 1594 O O . SER A 1 206 ? -12.336 12.141 -5.16 1 95.19 206 SER A O 1
ATOM 1596 N N . ALA A 1 207 ? -12.031 13.828 -3.734 1 97.44 207 ALA A N 1
ATOM 1597 C CA . ALA A 1 207 ? -11.289 12.992 -2.791 1 97.44 207 ALA A CA 1
ATOM 1598 C C . ALA A 1 207 ? -12.18 11.891 -2.217 1 97.44 207 ALA A C 1
ATOM 1600 O O . ALA A 1 207 ? -13.359 12.117 -1.942 1 97.44 207 ALA A O 1
ATOM 1601 N N . GLY A 1 208 ? -11.594 10.781 -1.997 1 96.06 208 GLY A N 1
ATOM 1602 C CA . GLY A 1 208 ? -12.336 9.625 -1.515 1 96.06 208 GLY A CA 1
ATOM 1603 C C . GLY A 1 208 ? -12.578 8.586 -2.588 1 96.06 208 GLY A C 1
ATOM 1604 O O . GLY A 1 208 ? -12.062 8.695 -3.699 1 96.06 208 GLY A O 1
ATOM 1605 N N . ALA A 1 209 ? -13.297 7.52 -2.191 1 91.81 209 ALA A N 1
ATOM 1606 C CA . ALA A 1 209 ? -13.555 6.387 -3.078 1 91.81 209 ALA A CA 1
ATOM 1607 C C . ALA A 1 209 ? -14.359 6.82 -4.301 1 91.81 209 ALA A C 1
ATOM 1609 O O . ALA A 1 209 ? -15.312 7.598 -4.18 1 91.81 209 ALA A O 1
ATOM 1610 N N . LEU A 1 210 ? -13.836 6.406 -5.492 1 82.88 210 LEU A N 1
ATOM 1611 C CA . LEU A 1 210 ? -14.5 6.746 -6.746 1 82.88 210 LEU A CA 1
ATOM 1612 C C . LEU A 1 210 ? -15.703 5.836 -6.988 1 82.88 210 LEU A C 1
ATOM 1614 O O . LEU A 1 210 ? -15.688 4.664 -6.602 1 82.88 210 LEU A O 1
ATOM 1618 N N . SER A 1 211 ? -16.828 6.328 -7.207 1 69.56 211 SER A N 1
ATOM 1619 C CA . SER A 1 211 ? -18 5.531 -7.562 1 69.56 211 SER A CA 1
ATOM 1620 C C . SER A 1 211 ? -17.922 5.051 -9.008 1 69.56 211 SER A C 1
ATOM 1622 O O . SER A 1 211 ? -17.75 5.855 -9.922 1 69.56 211 SER A O 1
ATOM 1624 N N . CYS A 1 212 ? -17.094 4.102 -9.219 1 56.66 212 CYS A N 1
ATOM 1625 C CA . CYS A 1 212 ? -16.984 3.68 -10.609 1 56.66 212 CYS A CA 1
ATOM 1626 C C . CYS A 1 212 ? -18.25 2.947 -11.047 1 56.66 212 CYS A C 1
ATOM 1628 O O . CYS A 1 212 ? -18.766 2.102 -10.32 1 56.66 212 CYS A O 1
ATOM 1630 N N . ARG A 1 213 ? -19.188 3.584 -11.602 1 47.59 213 ARG A N 1
ATOM 1631 C CA . ARG A 1 213 ? -20.25 2.863 -12.312 1 47.59 213 ARG A CA 1
ATOM 1632 C C . ARG A 1 213 ? -19.688 2.127 -13.523 1 47.59 213 ARG A C 1
ATOM 1634 O O . ARG A 1 213 ? -18.719 2.574 -14.141 1 47.59 213 ARG A O 1
ATOM 1641 N N . ARG A 1 214 ? -20.109 0.847 -13.641 1 42.47 214 ARG A N 1
ATOM 1642 C CA . ARG A 1 214 ? -19.844 0.053 -14.836 1 42.47 214 ARG A CA 1
ATOM 1643 C C . ARG A 1 214 ? -19.984 0.893 -16.094 1 42.47 214 ARG A C 1
ATOM 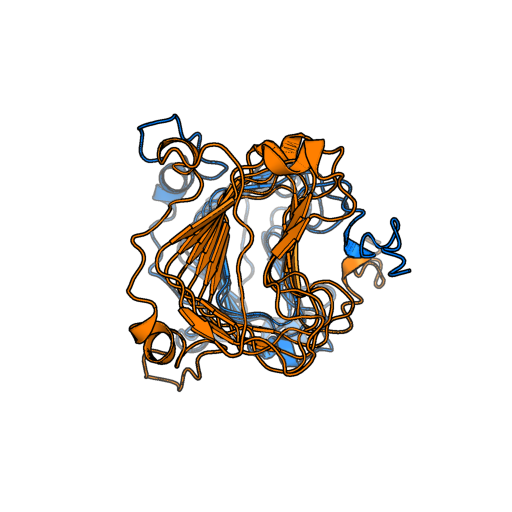1645 O O . ARG A 1 214 ? -20.984 1.574 -16.281 1 42.47 214 ARG A O 1
ATOM 1652 N N . GLY A 1 215 ? -18.797 1.195 -16.938 1 40.78 215 GLY A N 1
ATOM 1653 C CA . GLY A 1 215 ? -18.797 1.89 -18.219 1 40.78 215 GLY A CA 1
ATOM 1654 C C . GLY A 1 215 ? -18.25 3.301 -18.125 1 40.78 215 GLY A C 1
ATOM 1655 O O . GLY A 1 215 ? -18.125 3.982 -19.156 1 40.78 215 GLY A O 1
ATOM 1656 N N . ARG A 1 216 ? -18.219 3.84 -16.859 1 42.62 216 ARG A N 1
ATOM 1657 C CA . ARG A 1 216 ? -17.734 5.215 -16.844 1 42.62 216 ARG A CA 1
ATOM 1658 C C . ARG A 1 216 ? -16.406 5.324 -16.078 1 42.62 216 ARG A C 1
ATOM 1660 O O . ARG A 1 216 ? -16.141 4.523 -15.188 1 42.62 216 ARG A O 1
ATOM 1667 N N . GLN A 1 217 ? -15.477 5.992 -16.812 1 42.97 217 GLN A N 1
ATOM 1668 C CA . GLN A 1 217 ? -14.234 6.309 -16.125 1 42.97 217 GLN A CA 1
ATOM 1669 C C . GLN A 1 217 ? -14.516 6.785 -14.695 1 42.97 217 GLN A C 1
ATOM 1671 O O . GLN A 1 217 ? -15.406 7.609 -14.477 1 42.97 217 GLN A O 1
ATOM 1676 N N . CYS A 1 218 ? -14.031 6.152 -13.797 1 46.69 218 CYS A N 1
ATOM 1677 C CA . CYS A 1 218 ? -14.211 6.66 -12.438 1 46.69 218 CYS A CA 1
ATOM 1678 C C . CYS A 1 218 ? -13.57 8.031 -12.289 1 46.69 218 CYS A C 1
ATOM 1680 O O . CYS A 1 218 ? -12.57 8.336 -12.938 1 46.69 218 CYS A O 1
ATOM 1682 N 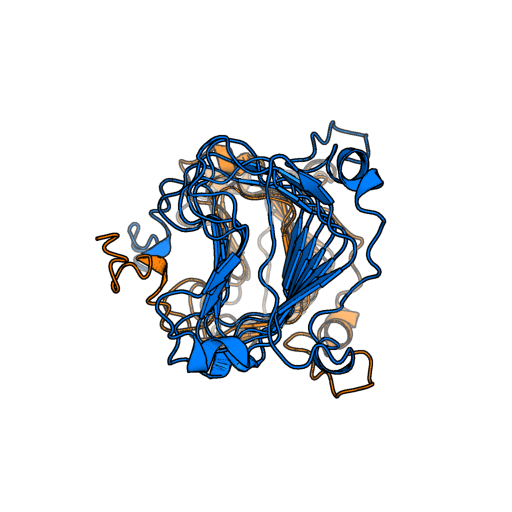N . MET B 1 1 ? -1.952 16.562 30.906 1 16.77 1 MET B N 1
ATOM 1683 C CA . MET B 1 1 ? -0.81 15.664 30.766 1 16.77 1 MET B CA 1
ATOM 1684 C C . MET B 1 1 ? -1.08 14.602 29.703 1 16.77 1 MET B C 1
ATOM 1686 O O . MET B 1 1 ? -1.976 13.773 29.859 1 16.77 1 MET B O 1
ATOM 1690 N N . VAL B 1 2 ? -1.104 14.844 28.453 1 19.48 2 VAL B N 1
ATOM 1691 C CA . VAL B 1 2 ? -1.438 14.07 27.25 1 19.48 2 VAL B CA 1
ATOM 1692 C C . VAL B 1 2 ? -0.474 12.898 27.109 1 19.48 2 VAL B C 1
ATOM 1694 O O . VAL B 1 2 ? 0.735 13.094 26.969 1 19.48 2 VAL B O 1
ATOM 1697 N N . ARG B 1 3 ? -0.724 11.805 27.906 1 22.61 3 ARG B N 1
ATOM 1698 C CA . ARG B 1 3 ? 0.102 10.602 27.906 1 22.61 3 ARG B CA 1
ATOM 1699 C C . ARG B 1 3 ? 0.265 10.055 26.484 1 22.61 3 ARG B C 1
ATOM 1701 O O . ARG B 1 3 ? -0.714 9.656 25.859 1 22.61 3 ARG B O 1
ATOM 1708 N N . SER B 1 4 ? 0.995 10.664 25.656 1 28.73 4 SER B N 1
ATOM 1709 C CA . SER B 1 4 ? 1.5 10 24.453 1 28.73 4 SER B CA 1
ATOM 1710 C C . SER B 1 4 ? 2.043 8.617 24.766 1 28.73 4 SER B C 1
ATOM 1712 O O . SER B 1 4 ? 2.914 8.469 25.625 1 28.73 4 SER B O 1
ATOM 1714 N N . SER B 1 5 ? 1.237 7.684 25.016 1 28.88 5 SER B N 1
ATOM 1715 C CA . SER B 1 5 ? 1.759 6.371 25.391 1 28.88 5 SER B CA 1
ATOM 1716 C C . SER B 1 5 ? 2.871 5.93 24.438 1 28.88 5 SER B C 1
ATOM 1718 O O . SER B 1 5 ? 2.713 5.992 23.219 1 28.88 5 SER B O 1
ATOM 1720 N N . PRO B 1 6 ? 4.121 5.926 24.797 1 31.67 6 PRO B N 1
ATOM 1721 C CA . PRO B 1 6 ? 5.285 5.422 24.062 1 31.67 6 PRO B CA 1
ATOM 1722 C C . PRO B 1 6 ? 4.992 4.129 23.312 1 31.67 6 PRO B C 1
ATOM 1724 O O . PRO B 1 6 ? 5.699 3.791 22.359 1 31.67 6 PRO B O 1
ATOM 1727 N N . THR B 1 7 ? 4.332 3.221 23.938 1 32.31 7 THR B N 1
ATOM 1728 C CA . THR B 1 7 ? 4.242 1.847 23.453 1 32.31 7 THR B CA 1
ATOM 1729 C C . THR B 1 7 ? 3.242 1.74 22.312 1 32.31 7 THR B C 1
ATOM 1731 O O . THR B 1 7 ? 2.869 0.637 21.906 1 32.31 7 THR B O 1
ATOM 1734 N N . HIS B 1 8 ? 2.525 2.637 22.172 1 32.53 8 HIS B N 1
ATOM 1735 C CA . HIS B 1 8 ? 1.544 2.369 21.125 1 32.53 8 HIS B CA 1
ATOM 1736 C C . HIS B 1 8 ? 2.215 2.232 19.766 1 32.53 8 HIS B C 1
ATOM 1738 O O . HIS B 1 8 ? 2.281 3.199 19 1 32.53 8 HIS B O 1
ATOM 1744 N N . TYR B 1 9 ? 3.322 1.548 19.703 1 36.47 9 TYR B N 1
ATOM 1745 C CA . TYR B 1 9 ? 3.477 1.044 18.344 1 36.47 9 TYR B CA 1
ATOM 1746 C C . TYR B 1 9 ? 2.266 0.219 17.938 1 36.47 9 TYR B C 1
ATOM 1748 O O . TYR B 1 9 ? 1.765 -0.598 18.703 1 36.47 9 TYR B O 1
ATOM 1756 N N . GLY B 1 10 ? 1.383 0.714 17.406 1 38.5 10 GLY B N 1
ATOM 1757 C CA . GLY B 1 10 ? 0.328 -0.186 16.969 1 38.5 10 GLY B CA 1
ATOM 1758 C C . GLY B 1 10 ? 0.81 -1.606 16.734 1 38.5 10 GLY B C 1
ATOM 1759 O O . GLY B 1 10 ? 2.002 -1.835 16.516 1 38.5 10 GLY B O 1
ATOM 1760 N N . TRP B 1 11 ? 0.182 -2.598 17.391 1 39.59 11 TRP B N 1
ATOM 1761 C CA . TRP B 1 11 ? 0.434 -4.031 17.297 1 39.59 11 TRP B CA 1
ATOM 1762 C C . TRP B 1 11 ? 1.035 -4.395 15.938 1 39.59 11 TRP B C 1
ATOM 1764 O O . TRP B 1 11 ? 1.7 -5.422 15.805 1 39.59 11 TRP B O 1
ATOM 1774 N N . ARG B 1 12 ? 0.907 -3.561 14.969 1 44.12 12 ARG B N 1
ATOM 1775 C CA . ARG B 1 12 ? 1.448 -3.814 13.641 1 44.12 12 ARG B CA 1
ATOM 1776 C C . ARG B 1 12 ? 2.951 -3.562 13.602 1 44.12 12 ARG B C 1
ATOM 1778 O O . ARG B 1 12 ? 3.6 -3.793 12.578 1 44.12 12 ARG B O 1
ATOM 1785 N N . THR B 1 13 ? 3.479 -2.879 14.609 1 42 13 THR B N 1
ATOM 1786 C CA . THR B 1 13 ? 4.824 -2.332 14.484 1 42 13 THR B CA 1
ATOM 1787 C C . THR B 1 13 ? 5.871 -3.434 14.625 1 42 13 THR B C 1
ATOM 1789 O O . THR B 1 13 ? 7.066 -3.191 14.438 1 42 13 THR B O 1
ATOM 1792 N N . MET B 1 14 ? 5.496 -4.5 15.305 1 40.88 14 MET B N 1
ATOM 1793 C CA . MET B 1 14 ? 6.707 -5.316 15.352 1 40.88 14 MET B CA 1
ATOM 1794 C C . MET B 1 14 ? 6.957 -6.004 14.016 1 40.88 14 MET B C 1
ATOM 1796 O O . MET B 1 14 ? 6.449 -7.102 13.773 1 40.88 14 MET B O 1
ATOM 1800 N N . ALA B 1 15 ? 6.98 -5.277 12.938 1 46.34 15 ALA B N 1
ATOM 1801 C CA . ALA B 1 15 ? 7.324 -5.953 11.688 1 46.34 15 ALA B CA 1
ATOM 1802 C C . ALA B 1 15 ? 8.789 -6.371 11.672 1 46.34 15 ALA B C 1
ATOM 1804 O O . ALA B 1 15 ? 9.68 -5.527 11.805 1 46.34 15 ALA B O 1
ATOM 1805 N N . ASP B 1 16 ? 9.133 -7.555 12.172 1 51.94 16 ASP B N 1
ATOM 1806 C CA . ASP B 1 16 ? 10.484 -8.055 11.945 1 51.94 16 ASP B CA 1
ATOM 1807 C C . ASP B 1 16 ? 10.742 -8.297 10.461 1 51.94 16 ASP B C 1
ATOM 1809 O O . ASP B 1 16 ? 11.547 -9.156 10.094 1 51.94 16 ASP B O 1
ATOM 1813 N N . GLY B 1 17 ? 10.469 -7.211 9.531 1 57.94 17 GLY B N 1
ATOM 1814 C CA . GLY B 1 17 ? 10.852 -7.281 8.133 1 57.94 17 GLY B CA 1
ATOM 1815 C C . GLY B 1 17 ? 9.93 -6.496 7.223 1 57.94 17 GLY B C 1
ATOM 1816 O O . GLY B 1 17 ? 9.109 -5.707 7.691 1 57.94 17 GLY B O 1
ATOM 1817 N N . ASP B 1 18 ? 10.172 -6.637 5.777 1 65.62 18 ASP B N 1
ATOM 1818 C CA . ASP B 1 18 ? 9.539 -5.848 4.727 1 65.62 18 ASP B CA 1
ATOM 1819 C C . ASP B 1 18 ? 8.203 -6.457 4.305 1 65.62 18 ASP B C 1
ATOM 1821 O O . ASP B 1 18 ? 8.094 -7.676 4.148 1 65.62 18 ASP B O 1
ATOM 1825 N N . GLY B 1 19 ? 7.094 -5.793 4.543 1 90.12 19 GLY B N 1
ATOM 1826 C CA . GLY B 1 19 ? 5.805 -6.242 4.051 1 90.12 19 GLY B CA 1
ATOM 1827 C C . GLY B 1 19 ? 4.797 -5.117 3.906 1 90.12 19 GLY B C 1
ATOM 1828 O O . GLY B 1 19 ? 5.074 -3.977 4.281 1 90.12 19 GLY B O 1
ATOM 1829 N N . ILE B 1 20 ? 3.82 -5.258 3.055 1 94.56 20 ILE B N 1
ATOM 1830 C CA . ILE B 1 20 ? 2.727 -4.324 2.805 1 94.56 20 ILE B CA 1
ATOM 1831 C C . ILE B 1 20 ? 1.393 -5 3.121 1 94.56 20 ILE B C 1
ATOM 1833 O O . ILE B 1 20 ? 1.111 -6.094 2.633 1 94.56 20 ILE B O 1
ATOM 1837 N N . SER B 1 21 ? 0.661 -4.363 3.99 1 93.56 21 SER B N 1
ATOM 1838 C CA . SER B 1 21 ? -0.666 -4.867 4.332 1 93.56 21 SER B CA 1
ATOM 1839 C C . SER B 1 21 ? -1.751 -3.861 3.965 1 93.56 21 SER B C 1
ATOM 1841 O O . SER B 1 21 ? -1.654 -2.682 4.312 1 93.56 21 SER B O 1
ATOM 1843 N N . ILE B 1 22 ? -2.746 -4.344 3.273 1 94.19 22 ILE B N 1
ATOM 1844 C CA . ILE B 1 22 ? -3.855 -3.521 2.799 1 94.19 22 ILE B CA 1
ATOM 1845 C C . ILE B 1 22 ? -5.168 -4.051 3.369 1 94.19 22 ILE B C 1
ATOM 1847 O O . ILE B 1 22 ? -5.531 -5.207 3.139 1 94.19 22 ILE B O 1
ATOM 1851 N N . PHE B 1 23 ? -5.828 -3.221 4.086 1 92.69 23 PHE B N 1
ATOM 1852 C CA . PHE B 1 23 ? -7.109 -3.582 4.68 1 92.69 23 PHE B CA 1
ATOM 1853 C C . PHE B 1 23 ? -8.219 -2.67 4.172 1 92.69 23 PHE B C 1
ATOM 1855 O O . PHE B 1 23 ? -8.148 -1.448 4.324 1 92.69 23 PHE B O 1
ATOM 1862 N N . GLY B 1 24 ? -9.188 -3.232 3.582 1 93 24 GLY B N 1
ATOM 1863 C CA . GLY B 1 24 ? -10.383 -2.494 3.215 1 93 24 GLY B CA 1
ATOM 1864 C C . GLY B 1 24 ? -10.094 -1.269 2.369 1 93 24 GLY B C 1
ATOM 1865 O O . GLY B 1 24 ? -10.688 -0.209 2.574 1 93 24 GLY B O 1
ATOM 1866 N N . SER B 1 25 ? -9.172 -1.405 1.463 1 94.5 25 SER B N 1
ATOM 1867 C CA . SER B 1 25 ? -8.734 -0.254 0.682 1 94.5 25 SER B CA 1
ATOM 1868 C C . SER B 1 25 ? -8.742 -0.562 -0.812 1 94.5 25 SER B C 1
ATOM 1870 O O . SER B 1 25 ? -8.945 -1.71 -1.213 1 94.5 25 SER B O 1
ATOM 1872 N N . SER B 1 26 ? -8.625 0.505 -1.577 1 95.06 26 SER B N 1
ATOM 1873 C CA . SER B 1 26 ? -8.664 0.368 -3.029 1 95.06 26 SER B CA 1
ATOM 1874 C C . SER B 1 26 ? -7.688 1.323 -3.701 1 95.06 26 SER B C 1
ATOM 1876 O O . SER B 1 26 ? -7.113 2.197 -3.045 1 95.06 26 SER B O 1
ATOM 1878 N N . HIS B 1 27 ? -7.469 1.114 -4.988 1 96.25 27 HIS B N 1
ATOM 1879 C CA . HIS B 1 27 ? -6.637 1.979 -5.82 1 96.25 27 HIS B CA 1
ATOM 1880 C C . HIS B 1 27 ? -5.246 2.143 -5.223 1 96.25 27 HIS B C 1
ATOM 1882 O O . HIS B 1 27 ? -4.852 3.248 -4.848 1 96.25 27 HIS B O 1
ATOM 1888 N N . ILE B 1 28 ? -4.617 1.045 -5.195 1 98 28 ILE B N 1
ATOM 1889 C CA . ILE B 1 28 ? -3.26 0.965 -4.668 1 98 28 ILE B CA 1
ATOM 1890 C C . ILE B 1 28 ? -2.336 0.352 -5.719 1 98 28 ILE B C 1
ATOM 1892 O O . ILE B 1 28 ? -2.691 -0.633 -6.371 1 98 28 ILE B O 1
ATOM 1896 N N . TRP B 1 29 ? -1.259 0.996 -5.918 1 98.62 29 TRP B N 1
ATOM 1897 C CA . TRP B 1 29 ? -0.231 0.479 -6.812 1 98.62 29 TRP B CA 1
ATOM 1898 C C . TRP B 1 29 ? 1.078 0.249 -6.066 1 98.62 29 TRP B C 1
ATOM 1900 O O . TRP B 1 29 ? 1.61 1.166 -5.438 1 98.62 29 TRP B O 1
ATOM 1910 N N . ILE B 1 30 ? 1.581 -0.963 -6.094 1 98.56 30 ILE B N 1
ATOM 1911 C CA . ILE B 1 30 ? 2.846 -1.383 -5.5 1 98.56 30 ILE B CA 1
ATOM 1912 C C . ILE B 1 30 ? 3.836 -1.746 -6.605 1 98.56 30 ILE B C 1
ATOM 1914 O O . ILE B 1 30 ? 3.65 -2.738 -7.312 1 98.56 30 ILE B O 1
ATOM 1918 N N . ASP B 1 31 ? 4.863 -0.951 -6.691 1 98.25 31 ASP B N 1
ATOM 1919 C CA . ASP B 1 31 ? 5.715 -1.08 -7.871 1 98.25 31 ASP B CA 1
ATOM 1920 C C . ASP B 1 31 ? 7.191 -1.075 -7.484 1 98.25 31 ASP B C 1
ATOM 1922 O O . ASP B 1 31 ? 7.605 -0.318 -6.605 1 98.25 31 ASP B O 1
ATOM 1926 N N . HIS B 1 32 ? 8 -1.998 -8.055 1 97.81 32 HIS B N 1
ATOM 1927 C CA . HIS B 1 32 ? 9.453 -2 -8.008 1 97.81 32 HIS B CA 1
ATOM 1928 C C . HIS B 1 32 ? 9.961 -2.092 -6.574 1 97.81 32 HIS B C 1
ATOM 1930 O O . HIS B 1 32 ? 10.82 -1.306 -6.16 1 97.81 32 HIS B O 1
ATOM 1936 N N . ASN B 1 33 ? 9.555 -3.094 -5.883 1 96.88 33 ASN B N 1
ATOM 1937 C CA . ASN B 1 33 ? 10.086 -3.428 -4.566 1 96.88 33 ASN B CA 1
ATOM 1938 C C . ASN B 1 33 ? 10.883 -4.73 -4.594 1 96.88 33 ASN B C 1
ATOM 1940 O O . ASN B 1 33 ? 10.633 -5.594 -5.441 1 96.88 33 ASN B O 1
ATOM 1944 N N . SER B 1 34 ? 11.836 -4.77 -3.771 1 96 34 SER B N 1
ATOM 1945 C CA . SER B 1 34 ? 12.469 -6.039 -3.424 1 96 34 SER B CA 1
ATOM 1946 C C . SER B 1 34 ? 12.047 -6.5 -2.031 1 96 34 SER B C 1
ATOM 1948 O O . SER B 1 34 ? 12.453 -5.91 -1.028 1 96 34 SER B O 1
ATOM 1950 N N . LEU B 1 35 ? 11.219 -7.496 -1.966 1 96.25 35 LEU B N 1
ATOM 1951 C CA . LEU B 1 35 ? 10.625 -7.918 -0.704 1 96.25 35 LEU B CA 1
ATOM 1952 C C . LEU B 1 35 ? 11.062 -9.336 -0.343 1 96.25 35 LEU B C 1
ATOM 1954 O O . LEU B 1 35 ? 11.055 -10.227 -1.191 1 96.25 35 LEU B O 1
ATOM 1958 N N . SER B 1 36 ? 11.469 -9.477 0.932 1 94.31 36 SER B N 1
ATOM 1959 C CA . SER B 1 36 ? 11.914 -10.781 1.426 1 94.31 36 SER B CA 1
ATOM 1960 C C . SER B 1 36 ? 11.875 -10.836 2.949 1 94.31 36 SER B C 1
ATOM 1962 O O . SER B 1 36 ? 11.867 -9.797 3.613 1 94.31 36 SER B O 1
ATOM 1964 N N . ASN B 1 37 ? 11.719 -12.031 3.551 1 88 37 ASN B N 1
ATOM 1965 C CA . ASN B 1 37 ? 11.992 -12.32 4.957 1 88 37 ASN B CA 1
ATOM 1966 C C . ASN B 1 37 ? 11.188 -11.414 5.879 1 88 37 ASN B C 1
ATOM 1968 O O . ASN B 1 37 ? 11.742 -10.773 6.77 1 88 37 ASN B O 1
ATOM 1972 N N . CYS B 1 38 ? 9.945 -11.492 5.797 1 82.75 38 CYS B N 1
ATOM 1973 C CA . CYS B 1 38 ? 9.109 -10.773 6.746 1 82.75 38 CYS B CA 1
ATOM 1974 C C . CYS B 1 38 ? 8.414 -11.742 7.699 1 82.75 38 CYS B C 1
ATOM 1976 O O . CYS B 1 38 ? 8.461 -12.953 7.504 1 82.75 38 CYS B O 1
ATOM 1978 N N . ALA B 1 39 ? 7.895 -11.266 8.766 1 75.19 39 ALA B N 1
ATOM 1979 C CA . ALA B 1 39 ? 7.23 -12.102 9.758 1 75.19 39 ALA B CA 1
ATOM 1980 C C . ALA B 1 39 ? 5.914 -12.656 9.227 1 75.19 39 ALA B C 1
ATOM 1982 O O . ALA B 1 39 ? 5.523 -13.773 9.555 1 75.19 39 ALA B O 1
ATOM 1983 N N . ASP B 1 40 ? 5.328 -11.828 8.391 1 80.94 40 ASP B N 1
ATOM 1984 C CA . ASP B 1 40 ? 4.066 -12.203 7.762 1 80.94 40 ASP B CA 1
ATOM 1985 C C . ASP B 1 40 ? 4.203 -12.242 6.242 1 80.94 40 ASP B C 1
ATOM 1987 O O . ASP B 1 40 ? 5.312 -12.336 5.715 1 80.94 40 ASP B O 1
ATOM 1991 N N . GLY B 1 41 ? 3.035 -12.258 5.594 1 90.25 41 GLY B N 1
ATOM 1992 C CA . GLY B 1 41 ? 3.113 -12.164 4.145 1 90.25 41 GLY B CA 1
ATOM 1993 C C . GLY B 1 41 ? 3.881 -10.945 3.662 1 90.25 41 GLY B C 1
ATOM 1994 O O . GLY B 1 41 ? 3.967 -9.945 4.371 1 90.25 41 GLY B O 1
ATOM 1995 N N . LEU B 1 42 ? 4.492 -11.109 2.502 1 95.88 42 LEU B N 1
ATOM 1996 C CA . LEU B 1 42 ? 5.16 -9.945 1.932 1 95.88 42 LEU B CA 1
ATOM 1997 C C . LEU B 1 42 ? 4.145 -8.898 1.481 1 95.88 42 LEU B C 1
ATOM 1999 O O . LEU B 1 42 ? 4.352 -7.699 1.677 1 95.88 42 LEU B O 1
ATOM 2003 N N . ILE B 1 43 ? 3.051 -9.32 0.887 1 96.94 43 ILE B N 1
ATOM 2004 C CA . ILE B 1 43 ? 1.919 -8.461 0.562 1 96.94 43 ILE B CA 1
ATOM 2005 C C . ILE B 1 43 ? 0.614 -9.172 0.924 1 96.94 43 ILE B C 1
ATOM 2007 O O . ILE B 1 43 ? 0.363 -10.289 0.476 1 96.94 43 ILE B O 1
ATOM 2011 N N . ASP B 1 44 ? -0.153 -8.555 1.731 1 95.69 44 ASP B N 1
ATOM 2012 C CA . ASP B 1 44 ? -1.484 -9.047 2.076 1 95.69 44 ASP B CA 1
ATOM 2013 C C . ASP B 1 44 ? -2.551 -7.992 1.784 1 95.69 44 ASP B C 1
ATOM 2015 O O . ASP B 1 44 ? -2.447 -6.852 2.242 1 95.69 44 ASP B O 1
ATOM 2019 N N . ALA B 1 45 ? -3.496 -8.32 1.021 1 96.75 45 ALA B N 1
ATOM 2020 C CA . ALA B 1 45 ? -4.672 -7.488 0.781 1 96.75 45 ALA B CA 1
ATOM 2021 C C . ALA B 1 45 ? -5.953 -8.227 1.157 1 96.75 45 ALA B C 1
ATOM 2023 O O . ALA B 1 45 ? -6.262 -9.281 0.588 1 96.75 45 ALA B O 1
ATOM 2024 N N . ILE B 1 46 ? -6.645 -7.676 2.09 1 95.25 46 ILE B N 1
ATOM 2025 C CA . ILE B 1 46 ? -7.781 -8.398 2.65 1 95.25 46 ILE B CA 1
ATOM 2026 C C . ILE B 1 46 ? -8.914 -7.422 2.963 1 95.25 46 ILE B C 1
ATOM 2028 O O . ILE B 1 46 ? -8.836 -6.242 2.611 1 95.25 46 ILE B O 1
ATOM 2032 N N . MET B 1 47 ? -10.07 -7.941 3.459 1 93.5 47 MET B N 1
ATOM 2033 C CA . MET B 1 47 ? -11.188 -7.188 4.027 1 93.5 47 MET B CA 1
ATOM 2034 C C . MET B 1 47 ? -11.797 -6.25 2.99 1 93.5 47 MET B C 1
ATOM 2036 O O . MET B 1 47 ? -11.953 -5.059 3.246 1 93.5 47 MET B O 1
ATOM 2040 N N . GLY B 1 48 ? -12.086 -6.812 1.9 1 94.38 48 GLY B N 1
ATOM 2041 C CA . GLY B 1 48 ? -12.812 -6.078 0.878 1 94.38 48 GLY B CA 1
ATOM 2042 C C . GLY B 1 48 ? -11.922 -5.176 0.043 1 94.38 48 GLY B C 1
ATOM 2043 O O . GLY B 1 48 ? -12.414 -4.293 -0.665 1 94.38 48 GLY B O 1
ATOM 2044 N N . SER B 1 49 ? -10.617 -5.359 0.067 1 95.88 49 SER B N 1
ATOM 2045 C CA . SER B 1 49 ? -9.672 -4.598 -0.746 1 95.88 49 SER B CA 1
ATOM 2046 C C . SER B 1 49 ? -9.836 -4.914 -2.229 1 95.88 49 SER B C 1
ATOM 2048 O O . SER B 1 49 ? -10.172 -6.043 -2.594 1 95.88 49 SER B O 1
ATOM 2050 N N . THR B 1 50 ? -9.609 -3.885 -3.055 1 96.88 50 THR B N 1
ATOM 2051 C CA . THR B 1 50 ? -9.797 -4.09 -4.484 1 96.88 50 THR B CA 1
ATOM 2052 C C . THR B 1 50 ? -9.008 -3.062 -5.289 1 96.88 50 THR B C 1
ATOM 2054 O O . THR B 1 50 ? -8.406 -2.15 -4.715 1 96.88 50 THR B O 1
ATOM 2057 N N . ALA B 1 51 ? -8.969 -3.234 -6.59 1 97.06 51 ALA B N 1
ATOM 2058 C CA . ALA B 1 51 ? -8.312 -2.303 -7.5 1 97.06 51 ALA B CA 1
ATOM 2059 C C . ALA B 1 51 ? -6.852 -2.096 -7.113 1 97.06 51 ALA B C 1
ATOM 2061 O O . ALA B 1 51 ? -6.41 -0.96 -6.91 1 97.06 51 ALA B O 1
ATOM 2062 N N . ILE B 1 52 ? -6.156 -3.227 -7.051 1 98.5 52 ILE B N 1
ATOM 2063 C CA . ILE B 1 52 ? -4.758 -3.236 -6.641 1 98.5 52 ILE B CA 1
ATOM 2064 C C . ILE B 1 52 ? -3.883 -3.73 -7.789 1 98.5 52 ILE B C 1
ATOM 2066 O O . ILE B 1 52 ? -4.234 -4.691 -8.477 1 98.5 52 ILE B O 1
ATOM 2070 N N . THR B 1 53 ? -2.82 -3.033 -8.062 1 98.81 53 THR B N 1
ATOM 2071 C CA . THR B 1 53 ? -1.804 -3.49 -9.008 1 98.81 53 THR B CA 1
ATOM 2072 C C . THR B 1 53 ? -0.479 -3.742 -8.289 1 98.81 53 THR B C 1
ATOM 2074 O O . THR B 1 53 ? 0.001 -2.887 -7.543 1 98.81 53 THR B O 1
ATOM 2077 N N . ILE B 1 54 ? 0.048 -4.922 -8.453 1 98.81 54 ILE B N 1
ATOM 2078 C CA . ILE B 1 54 ? 1.341 -5.359 -7.941 1 98.81 54 ILE B CA 1
ATOM 2079 C C . ILE B 1 54 ? 2.283 -5.664 -9.102 1 98.81 54 ILE B C 1
ATOM 2081 O O . ILE B 1 54 ? 2.16 -6.707 -9.75 1 98.81 54 ILE B O 1
ATOM 2085 N N . SER B 1 55 ? 3.209 -4.66 -9.359 1 98.81 55 SER B N 1
ATOM 2086 C CA . SER B 1 55 ? 3.938 -4.844 -10.609 1 98.81 55 SER B CA 1
ATOM 2087 C C . SER B 1 55 ? 5.43 -4.594 -10.422 1 98.81 55 SER B C 1
ATOM 2089 O O . SER B 1 55 ? 5.828 -3.793 -9.578 1 98.81 55 SER B O 1
ATOM 2091 N N . ASN B 1 56 ? 6.234 -5.344 -11.125 1 98.69 56 ASN B N 1
ATOM 2092 C CA . ASN B 1 56 ? 7.672 -5.125 -11.273 1 98.69 56 ASN B CA 1
ATOM 2093 C C . ASN B 1 56 ? 8.406 -5.312 -9.953 1 98.69 56 ASN B C 1
ATOM 2095 O O . ASN B 1 56 ? 9.398 -4.629 -9.688 1 98.69 56 ASN B O 1
ATOM 2099 N N . ASN B 1 57 ? 7.887 -6.141 -9.148 1 98.62 57 ASN B N 1
ATOM 2100 C CA . ASN B 1 57 ? 8.562 -6.441 -7.887 1 98.62 57 ASN B CA 1
ATOM 2101 C C . ASN B 1 57 ? 9.445 -7.676 -8.008 1 98.62 57 ASN B C 1
ATOM 2103 O O . ASN B 1 57 ? 9.25 -8.508 -8.898 1 98.62 57 ASN B O 1
ATOM 2107 N N . TYR B 1 58 ? 10.422 -7.75 -7.188 1 98.25 58 TYR B N 1
ATOM 2108 C CA . TYR B 1 58 ? 11.258 -8.938 -7.012 1 98.25 58 TYR B CA 1
ATOM 2109 C C . TYR B 1 58 ? 11.055 -9.547 -5.629 1 98.25 58 TYR B C 1
ATOM 2111 O O . TYR B 1 58 ? 11.383 -8.922 -4.617 1 98.25 58 TYR B O 1
ATOM 2119 N N . PHE B 1 59 ? 10.492 -10.734 -5.57 1 97.94 59 PHE B N 1
ATOM 2120 C CA . PHE B 1 59 ? 10.211 -11.453 -4.332 1 97.94 59 PHE B CA 1
ATOM 2121 C C . PHE B 1 59 ? 11.188 -12.609 -4.145 1 97.94 59 PHE B C 1
ATOM 2123 O O . PHE B 1 59 ? 11.469 -13.352 -5.086 1 97.94 59 PHE B O 1
ATOM 2130 N N . THR B 1 60 ? 11.688 -12.719 -2.891 1 97.12 60 THR B N 1
ATOM 2131 C CA . THR B 1 60 ? 12.602 -13.82 -2.641 1 97.12 60 THR B CA 1
ATOM 2132 C C . THR B 1 60 ? 12.484 -14.312 -1.2 1 97.12 60 THR B C 1
ATOM 2134 O O . THR B 1 60 ? 11.977 -13.594 -0.336 1 97.12 60 THR B O 1
ATOM 2137 N N . HIS B 1 61 ? 12.852 -15.484 -0.94 1 96.38 61 HIS B N 1
ATOM 2138 C CA . HIS B 1 61 ? 13.133 -16.047 0.374 1 96.38 61 HIS B CA 1
ATOM 2139 C C . HIS B 1 61 ? 11.977 -15.82 1.336 1 96.38 61 HIS B C 1
ATOM 2141 O O . HIS B 1 61 ? 12.148 -15.211 2.393 1 96.38 61 HIS B O 1
ATOM 2147 N N . HIS B 1 62 ? 10.945 -16.469 0.985 1 96 62 HIS B N 1
ATOM 2148 C CA . HIS B 1 62 ? 9.75 -16.359 1.822 1 96 62 HIS B CA 1
ATOM 2149 C C . HIS B 1 62 ? 8.805 -17.516 1.584 1 96 62 HIS B C 1
ATOM 2151 O O . HIS B 1 62 ? 8.75 -18.078 0.483 1 96 62 HIS B O 1
ATOM 2157 N N . ASN B 1 63 ? 8.133 -18 2.463 1 95.12 63 ASN B N 1
ATOM 2158 C CA . ASN B 1 63 ? 7.152 -19.078 2.314 1 95.12 63 ASN B CA 1
ATOM 2159 C C . ASN B 1 63 ? 5.805 -18.547 1.827 1 95.12 63 ASN B C 1
ATOM 2161 O O . ASN B 1 63 ? 5.461 -18.703 0.656 1 95.12 63 ASN B O 1
ATOM 2165 N N . GLU B 1 64 ? 4.891 -17.859 2.555 1 94.81 64 GLU B N 1
ATOM 2166 C CA . GLU B 1 64 ? 3.574 -17.297 2.271 1 94.81 64 GLU B CA 1
ATOM 2167 C C . GLU B 1 64 ? 3.688 -15.859 1.77 1 94.81 64 GLU B C 1
ATOM 2169 O O . GLU B 1 64 ? 3.539 -14.914 2.543 1 94.81 64 GLU B O 1
ATOM 2174 N N . VAL B 1 65 ? 3.881 -15.781 0.385 1 97.06 65 VAL B N 1
ATOM 2175 C CA . VAL B 1 65 ? 4.387 -14.562 -0.225 1 97.06 65 VAL B CA 1
ATOM 2176 C C .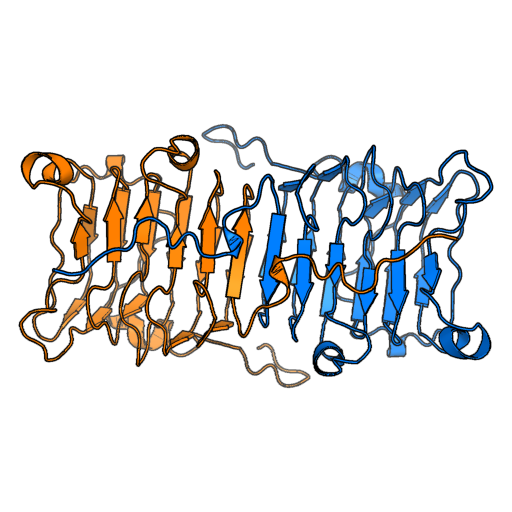 VAL B 1 65 ? 3.279 -13.508 -0.265 1 97.06 65 VAL B C 1
ATOM 2178 O O . VAL B 1 65 ? 3.471 -12.375 0.196 1 97.06 65 VAL B O 1
ATOM 2181 N N . MET B 1 66 ? 2.066 -13.828 -0.81 1 97.88 66 MET B N 1
ATOM 2182 C CA . MET B 1 66 ? 0.981 -12.875 -1.023 1 97.88 66 MET B CA 1
ATOM 2183 C C . MET B 1 66 ? -0.37 -13.508 -0.713 1 97.88 66 MET B C 1
ATOM 2185 O O . MET B 1 66 ? -0.715 -14.547 -1.277 1 97.88 66 MET B O 1
ATOM 2189 N N . LEU B 1 67 ? -1.082 -12.883 0.152 1 97.75 67 LEU B N 1
ATOM 2190 C CA . LEU B 1 67 ? -2.451 -13.289 0.451 1 97.75 67 LEU B CA 1
ATOM 2191 C C . LEU B 1 67 ? -3.449 -12.25 -0.059 1 97.75 67 LEU B C 1
ATOM 2193 O O . LEU B 1 67 ? -3.434 -11.102 0.38 1 97.75 67 LEU B O 1
ATOM 2197 N N . LEU B 1 68 ? -4.273 -12.664 -0.97 1 98.5 68 LEU B N 1
ATOM 2198 C CA . LEU B 1 68 ? -5.309 -11.812 -1.547 1 98.5 68 LEU B CA 1
ATOM 2199 C C . LEU B 1 68 ? -6.699 -12.367 -1.253 1 98.5 68 LEU B C 1
ATOM 2201 O O . LEU B 1 68 ? -7.098 -13.391 -1.825 1 98.5 68 LEU B O 1
ATOM 2205 N N . GLY B 1 69 ? -7.363 -11.711 -0.345 1 97.75 69 GLY B N 1
ATOM 2206 C CA . GLY B 1 69 ? -8.609 -12.203 0.205 1 97.75 69 GLY B CA 1
ATOM 2207 C C . GLY B 1 69 ? -8.484 -12.68 1.64 1 97.75 69 GLY B C 1
ATOM 2208 O O . GLY B 1 69 ? -7.543 -13.398 1.98 1 97.75 69 GLY B O 1
ATOM 2209 N N . HIS B 1 70 ? -9.484 -12.43 2.402 1 95.62 70 HIS B N 1
ATOM 2210 C CA . HIS B 1 70 ? -9.406 -12.555 3.854 1 95.62 70 HIS B CA 1
ATOM 2211 C C . HIS B 1 70 ? -9.602 -14.008 4.293 1 95.62 70 HIS B C 1
ATOM 2213 O O . HIS B 1 70 ? -8.734 -14.586 4.953 1 95.62 70 HIS B O 1
ATOM 2219 N N . SER B 1 71 ? -10.688 -14.508 4.047 1 96.25 71 SER B N 1
ATOM 2220 C CA . SER B 1 71 ? -11.078 -15.875 4.391 1 96.25 71 SER B CA 1
ATOM 2221 C C . SER B 1 71 ? -12.125 -16.406 3.416 1 96.25 71 SER B C 1
ATOM 2223 O O . SER B 1 71 ? -12.703 -15.641 2.639 1 96.25 71 SER B O 1
ATOM 2225 N N . ASP B 1 72 ? -12.352 -17.719 3.502 1 97.62 72 ASP B N 1
ATOM 2226 C CA . ASP B 1 72 ? -13.32 -18.328 2.596 1 97.62 72 ASP B CA 1
ATOM 2227 C C . ASP B 1 72 ? -14.742 -17.859 2.916 1 97.62 72 ASP B C 1
ATOM 2229 O O . ASP B 1 72 ? -15.625 -17.906 2.059 1 97.62 72 ASP B O 1
ATOM 2233 N N . SER B 1 73 ? -14.938 -17.453 4.156 1 97.44 73 SER B N 1
ATOM 2234 C CA . SER B 1 73 ? -16.297 -17.078 4.562 1 97.44 73 SER B CA 1
ATOM 2235 C C . SER B 1 73 ? -16.531 -15.586 4.395 1 97.44 73 SER B C 1
ATOM 2237 O O . SER B 1 73 ? -17.672 -15.117 4.496 1 97.44 73 SER B O 1
ATOM 2239 N N . TYR B 1 74 ? -15.547 -14.789 4.137 1 96.25 74 TYR B N 1
ATOM 2240 C CA . TYR B 1 74 ? -15.68 -13.344 4.004 1 96.25 74 TYR B CA 1
ATOM 2241 C C . TYR B 1 74 ? -16.047 -12.953 2.574 1 96.25 74 TYR B C 1
ATOM 2243 O O . TYR B 1 74 ? -15.188 -12.555 1.791 1 96.25 74 TYR B O 1
ATOM 2251 N N . THR B 1 75 ? -17.266 -12.875 2.299 1 97.75 75 THR B N 1
ATOM 2252 C CA . THR B 1 75 ? -17.75 -12.812 0.927 1 97.75 75 THR B CA 1
ATOM 2253 C C . THR B 1 75 ? -17.625 -11.391 0.38 1 97.75 75 THR B C 1
ATOM 2255 O O . THR B 1 75 ? -17.75 -11.172 -0.827 1 97.75 75 THR B O 1
ATOM 2258 N N . ARG B 1 76 ? -17.297 -10.391 1.224 1 96 76 ARG B N 1
ATOM 2259 C CA . ARG B 1 76 ? -17.078 -9.039 0.72 1 96 76 ARG B CA 1
ATOM 2260 C C . ARG B 1 76 ? -15.867 -8.984 -0.207 1 96 76 ARG B C 1
ATOM 2262 O O . ARG B 1 76 ? -15.727 -8.047 -0.996 1 96 76 ARG B O 1
ATOM 2269 N N . ASP B 1 77 ? -15.07 -9.984 -0.207 1 97.25 77 ASP B N 1
ATOM 2270 C CA . ASP B 1 77 ? -13.883 -10.039 -1.053 1 97.25 77 ASP B CA 1
ATOM 2271 C C . ASP B 1 77 ? -14.234 -10.469 -2.473 1 97.25 77 ASP B C 1
ATOM 2273 O O . ASP B 1 77 ? -13.375 -10.477 -3.359 1 97.25 77 ASP B O 1
ATOM 2277 N N . LYS B 1 78 ? -15.477 -10.75 -2.721 1 97.94 78 LYS B N 1
ATOM 2278 C CA . LYS B 1 78 ? -15.891 -11.125 -4.07 1 97.94 78 LYS B CA 1
ATOM 2279 C C . LYS B 1 78 ? -15.664 -9.977 -5.051 1 97.94 78 LYS B C 1
ATOM 2281 O O . LYS B 1 78 ? -15.547 -10.203 -6.258 1 97.94 78 LYS B O 1
ATOM 2286 N N . GLN B 1 79 ? -15.57 -8.789 -4.523 1 96.06 79 GLN B N 1
ATOM 2287 C CA . GLN B 1 79 ? -15.383 -7.633 -5.395 1 96.06 79 GLN B CA 1
ATOM 2288 C C . GLN B 1 79 ? -13.906 -7.422 -5.715 1 96.06 79 GLN B C 1
ATOM 2290 O O . GLN B 1 79 ? -13.562 -6.555 -6.52 1 96.06 79 GLN B O 1
ATOM 2295 N N . MET B 1 80 ? -13 -8.125 -5.145 1 97.69 80 MET B N 1
ATOM 2296 C CA . MET B 1 80 ? -11.57 -7.895 -5.281 1 97.69 80 MET B CA 1
ATOM 2297 C C . MET B 1 80 ? -11.117 -8.102 -6.723 1 97.69 80 MET B C 1
ATOM 2299 O O . MET B 1 80 ? -11.484 -9.094 -7.355 1 97.69 80 MET B O 1
ATOM 2303 N N . GLN B 1 81 ? -10.453 -7.137 -7.191 1 98 81 GLN B N 1
ATOM 2304 C CA . GLN B 1 81 ? -9.742 -7.188 -8.461 1 98 81 GLN B CA 1
ATOM 2305 C C . GLN B 1 81 ? -8.273 -6.809 -8.289 1 98 81 GLN B C 1
ATOM 2307 O O . GLN B 1 81 ? -7.961 -5.738 -7.77 1 98 81 GLN B O 1
ATOM 2312 N N . VAL B 1 82 ? -7.402 -7.734 -8.695 1 98.75 82 VAL B N 1
ATOM 2313 C CA . VAL B 1 82 ? -5.973 -7.484 -8.539 1 98.75 82 VAL B CA 1
ATOM 2314 C C . VAL B 1 82 ? -5.234 -7.863 -9.82 1 98.75 82 VAL B C 1
ATOM 2316 O O . VAL B 1 82 ? -5.516 -8.898 -10.422 1 98.75 82 VAL B O 1
ATOM 2319 N N . THR B 1 83 ? -4.371 -6.992 -10.25 1 98.88 83 THR B N 1
ATOM 2320 C CA . THR B 1 83 ? -3.426 -7.281 -11.32 1 98.88 83 THR B CA 1
ATOM 2321 C C . THR B 1 83 ? -2.033 -7.551 -10.766 1 98.88 83 THR B C 1
ATOM 2323 O O . THR B 1 83 ? -1.479 -6.723 -10.039 1 98.88 83 THR B O 1
ATOM 2326 N N . ILE B 1 84 ? -1.521 -8.734 -10.984 1 98.94 84 ILE B N 1
ATOM 2327 C CA . ILE B 1 84 ? -0.159 -9.141 -10.656 1 98.94 84 ILE B CA 1
ATOM 2328 C C . ILE B 1 84 ? 0.667 -9.258 -11.938 1 98.94 84 ILE B C 1
ATOM 2330 O O . ILE B 1 84 ? 0.494 -10.195 -12.711 1 98.94 84 ILE B O 1
ATOM 2334 N N . ALA B 1 85 ? 1.586 -8.258 -12.148 1 98.88 85 ALA B N 1
ATOM 2335 C CA . ALA B 1 85 ? 2.174 -8.172 -13.484 1 98.88 85 ALA B CA 1
ATOM 2336 C C . ALA B 1 85 ? 3.672 -7.898 -13.406 1 98.88 85 ALA B C 1
ATOM 2338 O O . ALA B 1 85 ? 4.125 -7.121 -12.562 1 98.88 85 ALA B O 1
ATOM 2339 N N . TYR B 1 86 ? 4.438 -8.539 -14.234 1 98.88 86 TYR B N 1
ATOM 2340 C CA . TYR B 1 86 ? 5.824 -8.188 -14.516 1 98.88 86 TYR B CA 1
ATOM 2341 C C . TYR B 1 86 ? 6.703 -8.414 -13.289 1 98.88 86 TYR B C 1
ATOM 2343 O O . TYR B 1 86 ? 7.758 -7.789 -13.148 1 98.88 86 TYR B O 1
ATOM 2351 N N . ASN B 1 87 ? 6.297 -9.258 -12.391 1 98.88 87 ASN B N 1
ATOM 2352 C CA . ASN B 1 87 ? 7.094 -9.555 -11.203 1 98.88 87 ASN B CA 1
ATOM 2353 C C . ASN B 1 87 ? 8.07 -10.703 -11.461 1 98.88 87 ASN B C 1
ATOM 2355 O O . ASN B 1 87 ? 7.832 -11.539 -12.336 1 98.88 87 ASN B O 1
ATOM 2359 N N . HIS B 1 88 ? 9.086 -10.633 -10.75 1 98.88 88 HIS B N 1
ATOM 2360 C CA . HIS B 1 88 ? 9.984 -11.781 -10.672 1 98.88 88 HIS B CA 1
ATOM 2361 C C . HIS B 1 88 ? 9.859 -12.492 -9.328 1 98.88 88 HIS B C 1
ATOM 2363 O O . HIS B 1 88 ? 10.242 -11.938 -8.297 1 98.88 88 HIS B O 1
ATOM 2369 N N . PHE B 1 89 ? 9.281 -13.656 -9.352 1 98.81 89 PHE B N 1
ATOM 2370 C CA . PHE B 1 89 ? 9.25 -14.539 -8.195 1 98.81 89 PHE B CA 1
ATOM 2371 C C . PHE B 1 89 ? 10.469 -15.453 -8.18 1 98.81 89 PHE B C 1
ATOM 2373 O O . PHE B 1 89 ? 10.516 -16.438 -8.906 1 98.81 89 PHE B O 1
ATOM 2380 N N . GLY B 1 90 ? 11.359 -15.062 -7.266 1 98.19 90 GLY B N 1
ATOM 2381 C CA . GLY B 1 90 ? 12.711 -15.586 -7.383 1 98.19 90 GLY B CA 1
ATOM 2382 C C . GLY B 1 90 ? 13.016 -16.688 -6.379 1 98.19 90 GLY B C 1
ATOM 2383 O O . GLY B 1 90 ? 12.141 -17.484 -6.039 1 98.19 90 GLY B O 1
ATOM 2384 N N . GLU B 1 91 ? 14.25 -16.766 -5.988 1 97.25 91 GLU B N 1
ATOM 2385 C CA . GLU B 1 91 ? 14.766 -17.891 -5.215 1 97.25 91 GLU B CA 1
ATOM 2386 C C . GLU B 1 91 ? 14.156 -17.938 -3.82 1 97.25 91 GLU B C 1
ATOM 2388 O O . GLU B 1 91 ? 13.875 -16.891 -3.225 1 97.25 91 GLU B O 1
ATOM 2393 N N . GLY B 1 92 ? 13.938 -19.078 -3.312 1 97.19 92 GLY B N 1
ATOM 2394 C CA . GLY B 1 92 ? 13.594 -19.312 -1.918 1 97.19 92 GLY B CA 1
ATOM 2395 C C . GLY B 1 92 ? 12.117 -19.109 -1.628 1 97.19 92 GLY B C 1
ATOM 2396 O O . GLY B 1 92 ? 11.711 -19.031 -0.466 1 97.19 92 GLY B O 1
ATOM 2397 N N . LEU B 1 93 ? 11.383 -19.047 -2.672 1 98.06 93 LEU B N 1
ATOM 2398 C CA . LEU B 1 93 ? 9.945 -18.906 -2.439 1 98.06 93 LEU B CA 1
ATOM 2399 C C . LEU B 1 93 ? 9.266 -20.266 -2.359 1 98.06 93 LEU B C 1
ATOM 2401 O O . LEU B 1 93 ? 9.641 -21.188 -3.07 1 98.06 93 LEU B O 1
ATOM 2405 N N . ILE B 1 94 ? 8.234 -20.344 -1.507 1 97.62 94 ILE B N 1
ATOM 2406 C CA . ILE B 1 94 ? 7.645 -21.656 -1.232 1 97.62 94 ILE B CA 1
ATOM 2407 C C . ILE B 1 94 ? 6.238 -21.719 -1.818 1 97.62 94 ILE B C 1
ATOM 2409 O O . ILE B 1 94 ? 5.922 -22.641 -2.584 1 97.62 94 ILE B O 1
ATOM 2413 N N . GLN B 1 95 ? 5.375 -20.766 -1.46 1 97.81 95 GLN B N 1
ATOM 2414 C CA . GLN B 1 95 ? 3.99 -20.828 -1.915 1 97.81 95 GLN B CA 1
ATOM 2415 C C . GLN B 1 95 ? 3.35 -19.438 -1.918 1 97.81 95 GLN B C 1
ATOM 2417 O O . GLN B 1 95 ? 3.938 -18.484 -1.421 1 97.81 95 GLN B O 1
ATOM 2422 N N . ARG B 1 96 ? 2.088 -19.281 -2.533 1 98.44 96 ARG B N 1
ATOM 2423 C CA . ARG B 1 96 ? 1.207 -18.109 -2.508 1 98.44 96 ARG B CA 1
ATOM 2424 C C . ARG B 1 96 ? 1.788 -16.969 -3.332 1 98.44 96 ARG B C 1
ATOM 2426 O O . ARG B 1 96 ? 1.898 -15.844 -2.848 1 98.44 96 ARG B O 1
ATOM 2433 N N . MET B 1 97 ? 1.871 -17.281 -4.629 1 98.75 97 MET B N 1
ATOM 2434 C CA . MET B 1 97 ? 2.387 -16.25 -5.523 1 98.75 97 MET B CA 1
ATOM 2435 C C . MET B 1 97 ? 1.379 -15.938 -6.625 1 98.75 97 MET B C 1
ATOM 2437 O O . MET B 1 97 ? 1.736 -15.875 -7.801 1 98.75 97 MET B O 1
ATOM 2441 N N . PRO B 1 98 ? 0.092 -15.844 -6.301 1 98.75 98 PRO B N 1
ATOM 2442 C CA . PRO B 1 98 ? -0.507 -15.57 -4.988 1 98.75 98 PRO B CA 1
ATOM 2443 C C . PRO B 1 98 ? -1.398 -16.719 -4.504 1 98.75 98 PRO B C 1
ATOM 2445 O O . PRO B 1 98 ? -1.627 -17.672 -5.242 1 98.75 98 PRO B O 1
ATOM 2448 N N . ARG B 1 99 ? -1.847 -16.531 -3.24 1 98.69 99 ARG B N 1
ATOM 2449 C CA . ARG B 1 99 ? -3.049 -17.219 -2.762 1 98.69 99 ARG B CA 1
ATOM 2450 C C . ARG B 1 99 ? -4.27 -16.312 -2.885 1 98.69 99 ARG B C 1
ATOM 2452 O O . ARG B 1 99 ? -4.289 -15.203 -2.336 1 98.69 99 ARG B O 1
ATOM 2459 N N . CYS B 1 100 ? -5.289 -16.797 -3.582 1 98.81 100 CYS B N 1
ATOM 2460 C CA . CYS B 1 100 ? -6.457 -15.984 -3.92 1 98.81 100 CYS B CA 1
ATOM 2461 C C . CYS B 1 100 ? -7.719 -16.562 -3.291 1 98.81 100 CYS B C 1
ATOM 2463 O O . CYS B 1 100 ? -7.961 -17.766 -3.359 1 98.81 100 CYS B O 1
ATOM 2465 N N . ARG B 1 101 ? -8.484 -15.719 -2.686 1 98.62 101 ARG B N 1
ATOM 2466 C CA . ARG B 1 101 ? -9.82 -16.062 -2.219 1 98.62 101 ARG B CA 1
ATOM 2467 C C . ARG B 1 101 ? -10.867 -15.109 -2.783 1 98.62 101 ARG B C 1
ATOM 2469 O O . ARG B 1 101 ? -10.727 -13.891 -2.664 1 98.62 101 ARG B O 1
ATOM 2476 N N . HIS B 1 102 ? -11.867 -15.766 -3.328 1 98 102 HIS B N 1
ATOM 2477 C CA . HIS B 1 102 ? -12.883 -14.977 -4.016 1 98 102 HIS B CA 1
ATOM 2478 C C . HIS B 1 102 ? -12.273 -14.133 -5.129 1 98 102 HIS B C 1
ATOM 2480 O O . HIS B 1 102 ? -11.234 -14.5 -5.688 1 98 102 HIS B O 1
ATOM 2486 N N . GLY B 1 103 ? -12.805 -13.234 -5.664 1 97.69 103 GLY B N 1
ATOM 2487 C CA . GLY B 1 103 ? -12.328 -12.133 -6.492 1 97.69 103 GLY B CA 1
ATOM 2488 C C . GLY B 1 103 ? -11.867 -12.586 -7.863 1 97.69 103 GLY B C 1
ATOM 2489 O O . GLY B 1 103 ? -12.195 -13.688 -8.305 1 97.69 103 GLY B O 1
ATOM 2490 N N . HIS B 1 104 ? -11.188 -11.625 -8.531 1 98.38 104 HIS B N 1
ATOM 2491 C CA . HIS B 1 104 ? -10.703 -11.734 -9.898 1 98.38 104 HIS B CA 1
ATOM 2492 C C . HIS B 1 104 ? -9.234 -11.312 -10 1 98.38 104 HIS B C 1
ATOM 2494 O O . HIS B 1 104 ? -8.875 -10.203 -9.602 1 98.38 104 HIS B O 1
ATOM 2500 N N . PHE B 1 105 ? -8.43 -12.211 -10.57 1 98.75 105 PHE B N 1
ATOM 2501 C CA . PHE B 1 105 ? -6.992 -12 -10.523 1 98.75 105 PHE B CA 1
ATOM 2502 C C . PHE B 1 105 ? -6.379 -12.18 -11.914 1 98.75 105 PHE B C 1
ATOM 2504 O O . PHE B 1 105 ? -6.516 -13.242 -12.523 1 98.75 105 PHE B O 1
ATOM 2511 N N . HIS B 1 106 ? -5.828 -11.156 -12.383 1 98.81 106 HIS B N 1
ATOM 2512 C CA . HIS B 1 106 ? -5.027 -11.211 -13.602 1 98.81 106 HIS B CA 1
ATOM 2513 C C . HIS B 1 106 ? -3.551 -11.406 -13.281 1 98.81 106 HIS B C 1
ATOM 2515 O O . HIS B 1 106 ? -2.898 -10.508 -12.75 1 98.81 106 HIS B O 1
ATOM 2521 N N . VAL B 1 107 ? -3.08 -12.578 -13.531 1 98.88 107 VAL B N 1
ATOM 2522 C CA . VAL B 1 107 ? -1.674 -12.93 -13.359 1 98.88 107 VAL B CA 1
ATOM 2523 C C . VAL B 1 107 ? -0.97 -12.914 -14.719 1 98.88 107 VAL B C 1
ATOM 2525 O O . VAL B 1 107 ? -1.115 -13.844 -15.508 1 98.88 107 VAL B O 1
ATOM 2528 N N . VAL B 1 108 ? -0.132 -11.828 -14.938 1 98.88 108 VAL B N 1
ATOM 2529 C CA . VAL B 1 108 ? 0.214 -11.625 -16.344 1 98.88 108 VAL B CA 1
ATOM 2530 C C . VAL B 1 108 ? 1.688 -11.242 -16.453 1 98.88 108 VAL B C 1
ATOM 2532 O O . VAL B 1 108 ? 2.156 -10.336 -15.773 1 98.88 108 VAL B O 1
ATOM 2535 N N . ASN B 1 109 ? 2.408 -11.984 -17.219 1 98.94 109 ASN B N 1
ATOM 2536 C CA . ASN B 1 109 ? 3.797 -11.773 -17.609 1 98.94 109 ASN B CA 1
ATOM 2537 C C . ASN B 1 109 ? 4.727 -11.711 -16.406 1 98.94 109 ASN B C 1
ATOM 2539 O O . ASN B 1 109 ? 5.609 -10.859 -16.344 1 98.94 109 ASN B O 1
ATOM 2543 N N . ASN B 1 110 ? 4.539 -12.578 -15.5 1 98.94 110 ASN B N 1
ATOM 2544 C CA . ASN B 1 110 ? 5.457 -12.773 -14.383 1 98.94 110 ASN B CA 1
ATOM 2545 C C . ASN B 1 110 ? 6.48 -13.867 -14.68 1 98.94 110 ASN B C 1
ATOM 2547 O O . ASN B 1 110 ? 6.23 -14.742 -15.508 1 98.94 110 ASN B O 1
ATOM 2551 N N . ASP B 1 111 ? 7.547 -13.758 -14.031 1 98.94 111 ASP B N 1
ATOM 2552 C CA . ASP B 1 111 ? 8.586 -14.781 -14.086 1 98.94 111 ASP B CA 1
ATOM 2553 C C . ASP B 1 111 ? 8.633 -15.594 -12.797 1 98.94 111 ASP B C 1
ATOM 2555 O O . ASP B 1 111 ? 9.102 -15.102 -11.766 1 98.94 111 ASP B O 1
ATOM 2559 N N . TYR B 1 112 ? 8.148 -16.766 -12.875 1 98.88 112 TYR B N 1
ATOM 2560 C CA . TYR B 1 112 ? 8.25 -17.703 -11.758 1 98.88 112 TYR B CA 1
ATOM 2561 C C . TYR B 1 112 ? 9.484 -18.594 -11.906 1 98.88 112 TYR B C 1
ATOM 2563 O O . TYR B 1 112 ? 9.492 -19.516 -12.727 1 98.88 112 TYR B O 1
ATOM 2571 N N . THR B 1 113 ? 10.453 -18.328 -11.094 1 97.06 113 THR B N 1
ATOM 2572 C CA . THR B 1 113 ? 11.688 -19.094 -11.258 1 97.06 113 THR B CA 1
ATOM 2573 C C . THR B 1 113 ? 11.781 -20.203 -10.211 1 97.06 113 THR B C 1
ATOM 2575 O O . THR B 1 113 ? 12.531 -21.172 -10.383 1 97.06 113 THR B O 1
ATOM 2578 N N . GLN B 1 114 ? 11.031 -19.922 -9.133 1 88.69 114 GLN B N 1
ATOM 2579 C CA . GLN B 1 114 ? 11.047 -21.016 -8.164 1 88.69 114 GLN B CA 1
ATOM 2580 C C . GLN B 1 114 ? 9.797 -20.969 -7.281 1 88.69 114 GLN B C 1
ATOM 2582 O O . GLN B 1 114 ? 9.328 -19.891 -6.906 1 88.69 114 GLN B O 1
ATOM 2587 N N . TRP B 1 115 ? 9.258 -22.188 -7.074 1 98 115 TRP B N 1
ATOM 2588 C CA . TRP B 1 115 ? 8.383 -22.469 -5.934 1 98 115 TRP B CA 1
ATOM 2589 C C . TRP B 1 115 ? 8.703 -23.828 -5.324 1 98 115 TRP B C 1
ATOM 2591 O O . TRP B 1 115 ? 9.25 -24.703 -5.996 1 98 115 TRP B O 1
ATOM 2601 N N . GLU B 1 116 ? 8.414 -23.922 -4.062 1 97.94 116 GLU B N 1
ATOM 2602 C CA . GLU B 1 116 ? 8.633 -25.234 -3.439 1 97.94 116 GLU B CA 1
ATOM 2603 C C . GLU B 1 116 ? 7.344 -26.047 -3.379 1 97.94 116 GLU B C 1
ATOM 2605 O O . GLU B 1 116 ? 7.355 -27.25 -3.607 1 97.94 116 GLU B O 1
ATOM 2610 N N . MET B 1 117 ? 6.312 -25.406 -3.088 1 97.62 117 MET B N 1
ATOM 2611 C CA . MET B 1 117 ? 5.043 -26.125 -2.977 1 97.62 117 MET B CA 1
ATOM 2612 C C . MET B 1 117 ? 4.16 -25.859 -4.191 1 97.62 117 MET B C 1
ATOM 2614 O O . MET B 1 117 ? 3.82 -26.781 -4.934 1 97.62 117 MET B O 1
ATOM 2618 N N . TYR B 1 118 ? 3.758 -24.688 -4.461 1 98.31 118 TYR B N 1
ATOM 2619 C CA . TYR B 1 118 ? 2.998 -24.266 -5.633 1 98.31 118 TYR B CA 1
ATOM 2620 C C . TYR B 1 118 ? 3.217 -22.781 -5.914 1 98.31 118 TYR B C 1
ATOM 2622 O O . TYR B 1 118 ? 3.73 -22.047 -5.062 1 98.31 118 TYR B O 1
ATOM 2630 N N . ALA B 1 119 ? 2.889 -22.328 -7.117 1 98.81 119 ALA B N 1
ATOM 2631 C CA . ALA B 1 119 ? 3.004 -20.906 -7.477 1 98.81 119 ALA B CA 1
ATOM 2632 C C . ALA B 1 119 ? 1.723 -20.156 -7.141 1 98.81 119 ALA B C 1
ATOM 2634 O O . ALA B 1 119 ? 1.717 -19.297 -6.258 1 98.81 119 ALA B O 1
ATOM 2635 N N . ILE B 1 120 ? 0.616 -20.594 -7.719 1 98.94 120 ILE B N 1
ATOM 2636 C CA . ILE B 1 120 ? -0.661 -19.906 -7.559 1 98.94 120 ILE B CA 1
ATOM 2637 C C . ILE B 1 120 ? -1.654 -20.812 -6.848 1 98.94 120 ILE B C 1
ATOM 2639 O O . ILE B 1 120 ? -1.877 -21.953 -7.27 1 98.94 120 ILE B O 1
ATOM 2643 N N . GLY B 1 121 ? -2.225 -20.312 -5.773 1 98.81 121 GLY B N 1
ATOM 2644 C CA . GLY B 1 121 ? -3.213 -21.094 -5.035 1 98.81 121 GLY B CA 1
ATOM 2645 C C . GLY B 1 121 ? -4.516 -20.344 -4.828 1 98.81 121 GLY B C 1
ATOM 2646 O O . GLY B 1 121 ? -4.59 -19.141 -5.062 1 98.81 121 GLY B O 1
ATOM 2647 N N . GLY B 1 122 ? -5.539 -21.078 -4.426 1 98.75 122 GLY B N 1
ATOM 2648 C CA . GLY B 1 122 ? -6.805 -20.422 -4.16 1 98.75 122 GLY B CA 1
ATOM 2649 C C . GLY B 1 122 ? -7.824 -21.312 -3.492 1 98.75 122 GLY B C 1
ATOM 2650 O O . GLY B 1 122 ? -7.652 -22.531 -3.449 1 98.75 122 GLY B O 1
ATOM 2651 N N . SER B 1 123 ? -8.766 -20.688 -2.953 1 98.69 123 SER B N 1
ATOM 2652 C CA . SER B 1 123 ? -9.992 -21.281 -2.422 1 98.69 123 SER B CA 1
ATOM 2653 C C . SER B 1 123 ? -11.148 -20.297 -2.471 1 98.69 123 SER B C 1
ATOM 2655 O O . SER B 1 123 ? -10.938 -19.094 -2.654 1 98.69 123 SER B O 1
ATOM 2657 N N . ALA B 1 124 ? -12.367 -20.812 -2.414 1 98.38 124 ALA B N 1
ATOM 2658 C CA . ALA B 1 124 ? -13.594 -20.031 -2.398 1 98.38 124 ALA B CA 1
ATOM 2659 C C . ALA B 1 124 ? -13.844 -19.375 -3.758 1 98.38 124 ALA B C 1
ATOM 2661 O O . ALA B 1 124 ? -14.234 -18.219 -3.834 1 98.38 124 ALA B O 1
ATOM 2662 N N . GLU B 1 125 ? -13.523 -20.016 -4.785 1 97.88 125 GLU B N 1
ATOM 2663 C CA . GLU B 1 125 ? -13.961 -19.797 -6.16 1 97.88 125 GLU B CA 1
ATOM 2664 C C . GLU B 1 125 ? -13.375 -18.5 -6.723 1 97.88 125 GLU B C 1
ATOM 2666 O O . GLU B 1 125 ? -14.094 -17.688 -7.309 1 97.88 125 GLU B O 1
ATOM 2671 N N . PRO B 1 126 ? -12.094 -18.281 -6.539 1 98.5 126 PRO B N 1
ATOM 2672 C CA . PRO B 1 126 ? -11.508 -17.172 -7.277 1 98.5 126 PRO B CA 1
ATOM 2673 C C . PRO B 1 126 ? -11.469 -17.406 -8.781 1 98.5 126 PRO B C 1
ATOM 2675 O O . PRO B 1 126 ? -11.445 -18.562 -9.227 1 98.5 126 PRO B O 1
ATOM 2678 N N . THR B 1 127 ? -11.547 -16.297 -9.523 1 98.44 127 THR B N 1
ATOM 2679 C CA . THR B 1 127 ? -11.25 -16.344 -10.945 1 98.44 127 THR B CA 1
ATOM 2680 C C . THR B 1 127 ? -9.789 -15.977 -11.211 1 98.44 127 THR B C 1
ATOM 2682 O O . THR B 1 127 ? -9.336 -14.906 -10.812 1 98.44 127 THR B O 1
ATOM 2685 N N . ILE B 1 128 ? -9.109 -16.922 -11.875 1 98.5 128 ILE B N 1
ATOM 2686 C CA . ILE B 1 128 ? -7.688 -16.703 -12.117 1 98.5 128 ILE B CA 1
ATOM 2687 C C . ILE B 1 128 ? -7.41 -16.75 -13.625 1 98.5 128 ILE B C 1
ATOM 2689 O O . ILE B 1 128 ? -7.668 -17.781 -14.266 1 98.5 128 ILE B O 1
ATOM 2693 N N . ASN B 1 129 ? -6.961 -15.672 -14.148 1 98.56 129 ASN B N 1
ATOM 2694 C CA . ASN B 1 129 ? -6.52 -15.547 -15.531 1 98.56 129 ASN B CA 1
ATOM 2695 C C . ASN B 1 129 ? -5 -15.43 -15.633 1 98.56 129 ASN B C 1
ATOM 2697 O O . ASN B 1 129 ? -4.445 -14.344 -15.43 1 98.56 129 ASN B O 1
ATOM 2701 N N . SER B 1 130 ? -4.402 -16.531 -15.922 1 98.44 130 SER B N 1
ATOM 2702 C CA . SER B 1 130 ? -2.953 -16.594 -16.094 1 98.44 130 SER B CA 1
ATOM 2703 C C . SER B 1 130 ? -2.559 -16.422 -17.547 1 98.44 130 SER B C 1
ATOM 2705 O O . SER B 1 130 ? -2.926 -17.234 -18.406 1 98.44 130 SER B O 1
ATOM 2707 N N . GLN B 1 131 ? -1.781 -15.305 -17.828 1 98.56 131 GLN B N 1
ATOM 2708 C CA . GLN B 1 131 ? -1.487 -15.039 -19.234 1 98.56 131 GLN B CA 1
ATOM 2709 C C . GLN B 1 131 ? -0.02 -14.664 -19.422 1 98.56 131 GLN B C 1
ATOM 2711 O O . GLN B 1 131 ? 0.481 -13.742 -18.781 1 98.56 131 GLN B O 1
ATOM 2716 N N . GLY B 1 132 ? 0.635 -15.344 -20.312 1 98.88 132 GLY B N 1
ATOM 2717 C CA . GLY B 1 132 ? 1.957 -14.961 -20.781 1 98.88 132 GLY B CA 1
ATOM 2718 C C . GLY B 1 132 ? 3.023 -15.055 -19.703 1 98.88 132 GLY B C 1
ATOM 2719 O O . GLY B 1 132 ? 4.035 -14.352 -19.766 1 98.88 132 GLY B O 1
ATOM 2720 N N . ASN B 1 133 ? 2.867 -15.883 -18.719 1 98.94 133 ASN B N 1
ATOM 2721 C CA . ASN B 1 133 ? 3.861 -16.062 -17.672 1 98.94 133 ASN B CA 1
ATOM 2722 C C . ASN B 1 133 ? 4.902 -17.109 -18.062 1 98.94 133 ASN B C 1
ATOM 2724 O O . ASN B 1 133 ? 4.695 -17.875 -19 1 98.94 133 ASN B O 1
ATOM 2728 N N . ARG B 1 134 ? 5.996 -17.016 -17.406 1 98.94 134 ARG B N 1
ATOM 2729 C CA . ARG B 1 134 ? 6.988 -18.078 -17.438 1 98.94 134 ARG B CA 1
ATOM 2730 C C . ARG B 1 134 ? 7.012 -18.844 -16.125 1 98.94 134 ARG B C 1
ATOM 2732 O O . ARG B 1 134 ? 7.289 -18.281 -15.07 1 98.94 134 ARG B O 1
ATOM 2739 N N . TYR B 1 135 ? 6.715 -20.141 -16.203 1 98.88 135 TYR B N 1
ATOM 2740 C CA . TYR B 1 135 ? 6.73 -21.031 -15.047 1 98.88 135 TYR B CA 1
ATOM 2741 C C . TYR B 1 135 ? 7.863 -22.047 -15.148 1 98.88 135 TYR B C 1
ATOM 2743 O O . TYR B 1 135 ? 7.793 -22.984 -15.945 1 98.88 135 TYR B O 1
ATOM 2751 N N . LEU B 1 136 ? 8.844 -21.812 -14.328 1 98.69 136 LEU B N 1
ATOM 2752 C CA . LEU B 1 136 ? 9.93 -22.781 -14.234 1 98.69 136 LEU B CA 1
ATOM 2753 C C . LEU B 1 136 ? 9.781 -23.641 -12.984 1 98.69 136 LEU B C 1
ATOM 2755 O O . LEU B 1 136 ? 10.102 -23.203 -11.883 1 98.69 136 LEU B O 1
ATOM 2759 N N . ALA B 1 137 ? 9.344 -24.922 -13.141 1 98.38 137 ALA B N 1
ATOM 2760 C CA . ALA B 1 137 ? 9.078 -25.797 -12 1 98.38 137 ALA B CA 1
ATOM 2761 C C . ALA B 1 137 ? 10.375 -26.266 -11.352 1 98.38 137 ALA B C 1
ATOM 2763 O O . ALA B 1 137 ? 11.414 -26.344 -12.016 1 98.38 137 ALA B O 1
ATOM 2764 N N . PRO B 1 138 ? 10.242 -26.547 -10.062 1 97.88 138 PRO B N 1
ATOM 2765 C CA . PRO B 1 138 ? 11.422 -27.094 -9.383 1 97.88 138 PRO B CA 1
ATOM 2766 C C . PRO B 1 138 ? 11.734 -28.516 -9.812 1 97.88 138 PRO B C 1
ATOM 2768 O O . PRO B 1 138 ? 10.969 -29.125 -10.57 1 97.88 138 PRO B O 1
ATOM 2771 N N . ASN B 1 139 ? 12.922 -29.031 -9.375 1 97 139 ASN B N 1
ATOM 2772 C CA . ASN B 1 139 ? 13.312 -30.406 -9.711 1 97 139 ASN B CA 1
ATOM 2773 C C . ASN B 1 139 ? 12.461 -31.422 -8.977 1 97 139 ASN B C 1
ATOM 2775 O O . ASN B 1 139 ? 12.375 -32.594 -9.391 1 97 139 ASN B O 1
ATOM 2779 N N . ASN B 1 140 ? 11.867 -31.047 -7.945 1 97.06 140 ASN B N 1
ATOM 2780 C CA . ASN B 1 140 ? 10.961 -31.922 -7.211 1 97.06 140 ASN B CA 1
ATOM 2781 C C . ASN B 1 140 ? 9.789 -32.344 -8.078 1 97.06 140 ASN B C 1
ATOM 2783 O O . ASN B 1 140 ? 8.945 -31.531 -8.461 1 97.06 140 ASN B O 1
ATOM 2787 N N . ALA B 1 141 ? 9.727 -33.625 -8.297 1 95.88 141 ALA B N 1
ATOM 2788 C CA . ALA B 1 141 ? 8.727 -34.188 -9.203 1 95.88 141 ALA B CA 1
ATOM 2789 C C . ALA B 1 141 ? 7.312 -33.969 -8.664 1 95.88 141 ALA B C 1
ATOM 2791 O O . ALA B 1 141 ? 6.348 -33.938 -9.43 1 95.88 141 ALA B O 1
ATOM 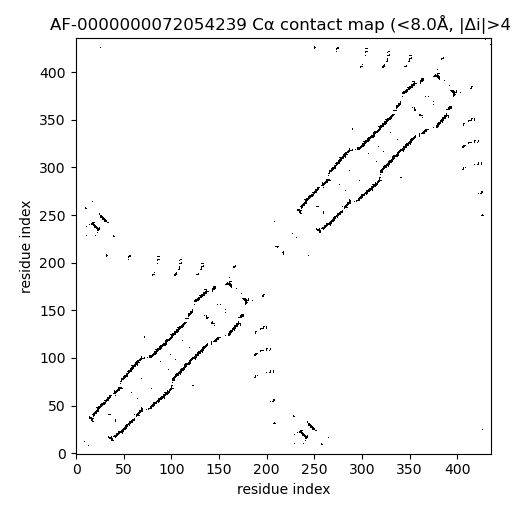2792 N N . PHE B 1 142 ? 7.23 -33.75 -7.395 1 96.25 142 PHE B N 1
ATOM 2793 C CA . PHE B 1 142 ? 5.922 -33.625 -6.762 1 96.25 142 PHE B CA 1
ATOM 2794 C C . PHE B 1 142 ? 5.469 -32.156 -6.723 1 96.25 142 PHE B C 1
ATOM 2796 O O . PHE B 1 142 ? 4.387 -31.859 -6.211 1 96.25 142 PHE B O 1
ATOM 2803 N N . ALA B 1 143 ? 6.23 -31.25 -7.281 1 97.75 143 ALA B N 1
ATOM 2804 C CA . ALA B 1 143 ? 5.891 -29.828 -7.254 1 97.75 143 ALA B CA 1
ATOM 2805 C C . ALA B 1 143 ? 5.867 -29.234 -8.664 1 97.75 143 ALA B C 1
ATOM 2807 O O . ALA B 1 143 ? 6.223 -28.078 -8.867 1 97.75 143 ALA B O 1
ATOM 2808 N N . LYS B 1 144 ? 5.484 -30.078 -9.656 1 98.5 144 LYS B N 1
ATOM 2809 C CA . LYS B 1 144 ? 5.461 -29.641 -11.047 1 98.5 144 LYS B CA 1
ATOM 2810 C C . LYS B 1 144 ? 4.219 -28.812 -11.336 1 98.5 144 LYS B C 1
ATOM 2812 O O . LYS B 1 144 ? 4.219 -27.984 -12.258 1 98.5 144 LYS B O 1
ATOM 2817 N N . GLU B 1 145 ? 3.141 -29.047 -10.523 1 98.56 145 GLU B N 1
ATOM 2818 C CA . GLU B 1 145 ? 1.901 -28.297 -10.727 1 98.56 145 GLU B CA 1
ATOM 2819 C C . GLU B 1 145 ? 2.02 -26.875 -10.188 1 98.56 145 GLU B C 1
ATOM 2821 O O . GLU B 1 145 ? 2.301 -26.672 -9.008 1 98.56 145 GLU B O 1
ATOM 2826 N N . ALA B 1 146 ? 1.771 -25.859 -11.047 1 98.81 146 ALA B N 1
ATOM 2827 C CA . ALA B 1 146 ? 1.852 -24.453 -10.664 1 98.81 146 ALA B CA 1
ATOM 2828 C C . ALA B 1 146 ? 0.66 -24.047 -9.805 1 98.81 146 ALA B C 1
ATOM 2830 O O . ALA B 1 146 ? 0.737 -23.078 -9.039 1 98.81 146 ALA B O 1
ATOM 2831 N N . THR B 1 147 ? -0.461 -24.75 -9.914 1 98.88 147 THR B N 1
ATOM 2832 C CA . THR B 1 147 ? -1.707 -24.344 -9.273 1 98.88 147 THR B CA 1
ATOM 2833 C C . THR B 1 147 ? -2.023 -25.25 -8.086 1 98.88 147 THR B C 1
ATOM 2835 O O . THR B 1 147 ? -1.601 -26.406 -8.055 1 98.88 147 THR B O 1
ATOM 2838 N N . LYS B 1 148 ? -2.734 -24.656 -7.168 1 98.69 148 LYS B N 1
ATOM 2839 C CA . LYS B 1 148 ? -3.223 -25.438 -6.031 1 98.69 148 LYS B CA 1
ATOM 2840 C C . LYS B 1 148 ? -4.621 -24.984 -5.617 1 98.69 148 LYS B C 1
ATOM 2842 O O . LYS B 1 148 ? -4.84 -23.812 -5.336 1 98.69 148 LYS B O 1
ATOM 2847 N N . ARG B 1 149 ? -5.539 -25.984 -5.672 1 98.62 149 ARG B N 1
ATOM 2848 C CA . ARG B 1 149 ? -6.84 -25.781 -5.043 1 98.62 149 ARG B CA 1
ATOM 2849 C C . ARG B 1 149 ? -6.805 -26.156 -3.566 1 98.62 149 ARG B C 1
ATOM 2851 O O . ARG B 1 149 ? -6.809 -27.328 -3.223 1 98.62 149 ARG B O 1
ATOM 2858 N N . VAL B 1 150 ? -6.883 -25.141 -2.736 1 97.81 150 VAL B N 1
ATOM 2859 C CA . VAL B 1 150 ? -6.555 -25.375 -1.333 1 97.81 150 VAL B CA 1
ATOM 2860 C C . VAL B 1 150 ? -7.754 -26 -0.62 1 97.81 150 VAL B C 1
ATOM 2862 O O . VAL B 1 150 ? -8.82 -25.391 -0.545 1 97.81 150 VAL B O 1
ATOM 2865 N N . GLN B 1 151 ? -7.566 -27.219 -0.136 1 95.94 151 GLN B N 1
ATOM 2866 C CA . GLN B 1 151 ? -8.531 -27.938 0.683 1 95.94 151 GLN B CA 1
ATOM 2867 C C . GLN B 1 151 ? -9.914 -27.922 0.04 1 95.94 151 GLN B C 1
ATOM 2869 O O . GLN B 1 151 ? -10.914 -27.641 0.705 1 95.94 151 GLN B O 1
ATOM 2874 N N . THR B 1 152 ? -9.945 -28.219 -1.169 1 97.62 152 THR B N 1
ATOM 2875 C CA . THR B 1 152 ? -11.211 -28.203 -1.902 1 97.62 152 THR B CA 1
ATOM 2876 C C . THR B 1 152 ? -11.359 -29.469 -2.758 1 97.62 152 THR B C 1
ATOM 2878 O O . THR B 1 152 ? -10.422 -29.859 -3.461 1 97.62 152 THR B O 1
ATOM 2881 N N . ALA B 1 153 ? -12.516 -30.062 -2.705 1 97.38 153 ALA B N 1
ATOM 2882 C CA . ALA B 1 153 ? -12.773 -31.281 -3.463 1 97.38 153 ALA B CA 1
ATOM 2883 C C . ALA B 1 153 ? -12.867 -30.984 -4.957 1 97.38 153 ALA B C 1
ATOM 2885 O O . ALA B 1 153 ? -13.297 -29.906 -5.359 1 97.38 153 ALA B O 1
ATOM 2886 N N . ASN B 1 154 ? -12.531 -32 -5.727 1 96.44 154 ASN B N 1
ATOM 2887 C CA . ASN B 1 154 ? -12.492 -31.891 -7.184 1 96.44 154 ASN B CA 1
ATOM 2888 C C . ASN B 1 154 ? -13.852 -31.484 -7.746 1 96.44 154 ASN B C 1
ATOM 2890 O O . ASN B 1 154 ? -13.93 -30.688 -8.68 1 96.44 154 ASN B O 1
ATOM 2894 N N . ASN B 1 155 ? -14.867 -32.094 -7.191 1 97.19 155 ASN B N 1
ATOM 2895 C CA . ASN B 1 155 ? -16.203 -31.828 -7.715 1 97.19 155 ASN B CA 1
ATOM 2896 C C . ASN B 1 155 ? -16.641 -30.391 -7.434 1 97.19 155 ASN B C 1
ATOM 2898 O O . ASN B 1 155 ? -17.609 -29.922 -8.008 1 97.19 155 ASN B O 1
ATOM 2902 N N . VAL B 1 156 ? -15.898 -29.734 -6.602 1 97.69 156 VAL B N 1
ATOM 2903 C CA . VAL B 1 156 ? -16.203 -28.344 -6.285 1 97.69 156 VAL B CA 1
ATOM 2904 C C . VAL B 1 156 ? -15.336 -27.422 -7.141 1 97.69 156 VAL B C 1
ATOM 2906 O O . VAL B 1 156 ? -15.859 -26.594 -7.898 1 97.69 156 VAL B O 1
ATOM 2909 N N . TRP B 1 157 ? -14.023 -27.547 -7.062 1 97.75 157 TRP B N 1
ATOM 2910 C CA . TRP B 1 157 ? -13.133 -26.578 -7.68 1 97.75 157 TRP B CA 1
ATOM 2911 C C . TRP B 1 157 ? -13.172 -26.688 -9.203 1 97.75 157 TRP B C 1
ATOM 2913 O O . TRP B 1 157 ? -12.703 -25.797 -9.906 1 97.75 157 TRP B O 1
ATOM 2923 N N . LYS B 1 158 ? -13.641 -27.797 -9.75 1 96.94 158 LYS B N 1
ATOM 2924 C CA . LYS B 1 158 ? -13.688 -27.969 -11.195 1 96.94 158 LYS B CA 1
ATOM 2925 C C . LYS B 1 158 ? -14.523 -26.875 -11.859 1 96.94 158 LYS B C 1
ATOM 2927 O O . LYS B 1 158 ? -14.406 -26.641 -13.062 1 96.94 158 LYS B O 1
ATOM 2932 N N . ASN B 1 159 ? -15.359 -26.25 -11.086 1 95.88 159 ASN B N 1
ATOM 2933 C CA . ASN B 1 159 ? -16.25 -25.219 -11.617 1 95.88 159 ASN B CA 1
ATOM 2934 C C . ASN B 1 159 ? -15.633 -23.828 -11.5 1 95.88 159 ASN B C 1
ATOM 2936 O O . ASN B 1 159 ? -16.203 -22.859 -12 1 95.88 159 ASN B O 1
ATOM 2940 N N . TRP B 1 160 ? -14.5 -23.688 -10.844 1 97.94 160 TRP B N 1
ATOM 2941 C CA . TRP B 1 160 ? -13.844 -22.406 -10.711 1 97.94 160 TRP B CA 1
ATOM 2942 C C . TRP B 1 160 ? -13.195 -21.969 -12.023 1 97.94 160 TRP B C 1
ATOM 2944 O O . TRP B 1 160 ? -12.609 -22.797 -12.727 1 97.94 160 TRP B O 1
ATOM 2954 N N . ASN B 1 161 ? -13.266 -20.688 -12.352 1 97.75 161 ASN B N 1
ATOM 2955 C CA . ASN B 1 161 ? -12.711 -20.188 -13.602 1 97.75 161 ASN B CA 1
ATOM 2956 C C . ASN B 1 161 ? -11.211 -19.906 -13.477 1 97.75 161 ASN B C 1
ATOM 2958 O O . ASN B 1 161 ? -10.812 -18.797 -13.133 1 97.75 161 ASN B O 1
ATOM 2962 N N . TRP B 1 162 ? -10.367 -20.922 -13.781 1 98.5 162 TRP B N 1
ATOM 2963 C CA . TRP B 1 162 ? -8.914 -20.781 -13.883 1 98.5 162 TRP B CA 1
ATOM 2964 C C . TRP B 1 162 ? -8.43 -21.094 -15.297 1 98.5 162 TRP B C 1
ATOM 2966 O O . TRP B 1 162 ? -8.719 -22.172 -15.828 1 98.5 162 TRP B O 1
ATOM 2976 N N . ARG B 1 163 ? -7.691 -20.219 -15.852 1 97.5 163 ARG B N 1
ATOM 2977 C CA . ARG B 1 163 ? -7.191 -20.547 -17.188 1 97.5 163 ARG B CA 1
ATOM 2978 C C . ARG B 1 163 ? -5.746 -20.078 -17.359 1 97.5 163 ARG B C 1
ATOM 2980 O O . ARG B 1 163 ? -5.293 -19.188 -16.641 1 97.5 163 ARG B O 1
ATOM 2987 N N . SER B 1 164 ? -5.059 -20.734 -18.172 1 97.94 164 SER B N 1
ATOM 2988 C CA . SER B 1 164 ? -3.723 -20.391 -18.641 1 97.94 164 SER B CA 1
ATOM 2989 C C . SER B 1 164 ? -3.717 -20.156 -20.156 1 97.94 164 SER B C 1
ATOM 2991 O O . SER B 1 164 ? -4.184 -21 -20.922 1 97.94 164 SER B O 1
ATOM 2993 N N . GLU B 1 165 ? -3.264 -18.969 -20.5 1 97.19 165 GLU B N 1
ATOM 2994 C CA . GLU B 1 165 ? -3.158 -18.641 -21.922 1 97.19 165 GLU B CA 1
ATOM 2995 C C . GLU B 1 165 ? -1.792 -18.047 -22.25 1 97.19 165 GLU B C 1
ATOM 2997 O O . GLU B 1 165 ? -1.416 -17.016 -21.703 1 97.19 165 GLU B O 1
ATOM 3002 N N . GLY B 1 166 ? -1.068 -18.688 -23.078 1 98.62 166 GLY B N 1
ATOM 3003 C CA . GLY B 1 166 ? 0.204 -18.156 -23.547 1 98.62 166 GLY B CA 1
ATOM 3004 C C . GLY B 1 166 ? 1.314 -18.281 -22.516 1 98.62 166 GLY B C 1
ATOM 3005 O O . GLY B 1 166 ? 2.371 -17.656 -22.672 1 98.62 166 GLY B O 1
ATOM 3006 N N . ASP B 1 167 ? 1.112 -19.094 -21.547 1 98.81 167 ASP B N 1
ATOM 3007 C CA . ASP B 1 167 ? 2.141 -19.312 -20.531 1 98.81 167 ASP B CA 1
ATOM 3008 C C . ASP B 1 167 ? 3.195 -20.297 -21.016 1 98.81 167 ASP B C 1
ATOM 3010 O O . ASP B 1 167 ? 2.881 -21.25 -21.75 1 98.81 167 ASP B O 1
ATOM 3014 N N . LEU B 1 168 ? 4.402 -20.031 -20.609 1 98.88 168 LEU B N 1
ATOM 3015 C CA . LEU B 1 168 ? 5.5 -20.953 -20.875 1 98.88 168 LEU B CA 1
ATOM 3016 C C . LEU B 1 168 ? 5.73 -21.875 -19.688 1 98.88 168 LEU B C 1
ATOM 3018 O O . LEU B 1 168 ? 6.109 -21.422 -18.609 1 98.88 168 LEU B O 1
ATOM 3022 N N . MET B 1 169 ? 5.516 -23.156 -19.922 1 98.75 169 MET B N 1
ATOM 3023 C CA . MET B 1 169 ? 5.711 -24.156 -18.875 1 98.75 169 MET B CA 1
ATOM 3024 C C . MET B 1 169 ? 7.039 -24.875 -19.062 1 98.75 169 MET B C 1
ATOM 3026 O O . MET B 1 169 ? 7.258 -25.547 -20.078 1 98.75 169 MET B O 1
ATOM 3030 N N . LEU B 1 170 ? 7.91 -24.703 -18.094 1 98.69 170 LEU B N 1
ATOM 3031 C CA . LEU B 1 170 ? 9.25 -25.266 -18.188 1 98.69 170 LEU B CA 1
ATOM 3032 C C . LEU B 1 170 ? 9.508 -26.281 -17.094 1 98.69 170 LEU B C 1
ATOM 3034 O O . LEU B 1 170 ? 8.922 -26.188 -16 1 98.69 170 LEU B O 1
ATOM 3038 N N . ASN B 1 171 ? 10.352 -27.25 -17.422 1 98.44 171 ASN B N 1
ATOM 3039 C CA . ASN B 1 171 ? 10.805 -28.281 -16.5 1 98.44 171 ASN B CA 1
ATOM 3040 C C . ASN B 1 171 ? 9.633 -29.094 -15.938 1 98.44 171 ASN B C 1
ATOM 3042 O O . ASN B 1 171 ? 9.586 -29.375 -14.734 1 98.44 171 ASN B O 1
ATOM 3046 N N . GLY B 1 172 ? 8.68 -29.344 -16.75 1 98.38 172 GLY B N 1
ATOM 3047 C CA . GLY B 1 172 ? 7.559 -30.203 -16.391 1 98.38 172 GLY B CA 1
ATOM 3048 C C . GLY B 1 172 ? 6.438 -29.453 -15.703 1 98.38 172 GLY B C 1
ATOM 3049 O O . GLY B 1 172 ? 5.473 -30.062 -15.234 1 98.38 172 GLY B O 1
ATOM 3050 N N . ALA B 1 173 ? 6.57 -28.125 -15.602 1 98.81 173 ALA B N 1
ATOM 3051 C CA . ALA B 1 173 ? 5.5 -27.328 -15 1 98.81 173 ALA B CA 1
ATOM 3052 C C . ALA B 1 173 ? 4.191 -27.516 -15.766 1 98.81 173 ALA B C 1
ATOM 3054 O O . ALA B 1 173 ? 4.195 -27.719 -16.984 1 98.81 173 ALA B O 1
ATOM 3055 N N . TYR B 1 174 ? 3.094 -27.438 -15.047 1 98.75 174 TYR B N 1
ATOM 3056 C CA . TYR B 1 174 ? 1.8 -27.406 -15.719 1 98.75 174 TYR B CA 1
ATOM 3057 C C . TYR B 1 174 ? 0.771 -26.641 -14.883 1 98.75 174 TYR B C 1
ATOM 3059 O O . TYR B 1 174 ? 0.934 -26.5 -13.672 1 98.75 174 TYR B O 1
ATOM 3067 N N . PHE B 1 175 ? -0.158 -26.141 -15.531 1 98.69 175 PHE B N 1
ATOM 3068 C CA . PHE B 1 175 ? -1.298 -25.406 -14.984 1 98.69 175 PHE B CA 1
ATOM 3069 C C . PHE B 1 175 ? -2.58 -26.219 -15.133 1 98.69 175 PHE B C 1
ATOM 3071 O O . PHE B 1 175 ? -2.92 -26.656 -16.234 1 98.69 175 PHE B O 1
ATOM 3078 N N . THR B 1 176 ? -3.281 -26.484 -14.031 1 98.44 176 THR B N 1
ATOM 3079 C CA . THR B 1 176 ? -4.551 -27.203 -14.109 1 98.44 176 THR B CA 1
ATOM 3080 C C . THR B 1 176 ? -5.711 -26.219 -14.297 1 98.44 176 THR B C 1
ATOM 3082 O O . THR B 1 176 ? -6.098 -25.531 -13.359 1 98.44 176 THR B O 1
ATOM 3085 N N . PRO B 1 177 ? -6.223 -26.125 -15.492 1 97.69 177 PRO B N 1
ATOM 3086 C CA . PRO B 1 177 ? -7.352 -25.234 -15.734 1 97.69 177 PRO B CA 1
ATOM 3087 C C . PRO B 1 177 ? -8.672 -25.781 -15.219 1 97.69 177 PRO B C 1
ATOM 3089 O O . PRO B 1 177 ? -8.766 -26.969 -14.891 1 97.69 177 PRO B O 1
ATOM 3092 N N . SER B 1 178 ? -9.625 -24.953 -15.078 1 97.81 178 SER B N 1
ATOM 3093 C CA . SER B 1 178 ? -10.984 -25.328 -14.703 1 97.81 178 SER B CA 1
ATOM 3094 C C . SER B 1 178 ? -11.992 -24.281 -15.156 1 97.81 178 SER B C 1
ATOM 3096 O O . SER B 1 178 ? -11.609 -23.203 -15.633 1 97.81 178 SER B O 1
ATOM 3098 N N . GLY B 1 179 ? -13.32 -24.609 -14.922 1 95.38 179 GLY B N 1
ATOM 3099 C CA . GLY B 1 179 ? -14.398 -23.734 -15.344 1 95.38 179 GLY B CA 1
ATOM 3100 C C . GLY B 1 179 ? -14.734 -23.859 -16.812 1 95.38 179 GLY B C 1
ATOM 3101 O O . GLY B 1 179 ? -14.305 -24.812 -17.469 1 95.38 179 GLY B O 1
ATOM 3102 N N . THR B 1 180 ? -15.633 -23 -17.344 1 85.44 180 THR B N 1
ATOM 3103 C CA . THR B 1 180 ? -16.156 -23.141 -18.703 1 85.44 180 THR B CA 1
ATOM 3104 C C . THR B 1 180 ? -15.164 -22.594 -19.719 1 85.44 180 THR B C 1
ATOM 3106 O O . THR B 1 180 ? -15.234 -22.922 -20.906 1 85.44 180 THR B O 1
ATOM 3109 N N . GLY B 1 181 ? -14.289 -21.797 -19.219 1 78.75 181 GLY B N 1
ATOM 3110 C CA . GLY B 1 181 ? -13.266 -21.266 -20.094 1 78.75 181 GLY B CA 1
ATOM 3111 C C . GLY B 1 181 ? -13.766 -20.109 -20.953 1 78.75 181 GLY B C 1
ATOM 3112 O O . GLY B 1 181 ? -13.008 -19.562 -21.75 1 78.75 181 GLY B O 1
ATOM 3113 N N . ALA B 1 182 ? -15.023 -19.719 -20.75 1 79.94 182 ALA B N 1
ATOM 3114 C CA . ALA B 1 182 ? -15.555 -18.625 -21.547 1 79.94 182 ALA B CA 1
ATOM 3115 C C . ALA B 1 182 ? -14.859 -17.312 -21.203 1 79.94 182 ALA B C 1
ATOM 3117 O O . ALA B 1 182 ? -14.688 -16.969 -20.031 1 79.94 182 ALA B O 1
ATOM 3118 N N . ALA B 1 183 ? -14.453 -16.609 -22.281 1 78.44 183 ALA B N 1
ATOM 3119 C CA . ALA B 1 183 ? -13.672 -15.391 -22.141 1 78.44 183 ALA B CA 1
ATOM 3120 C C . ALA B 1 183 ? -14.398 -14.375 -21.25 1 78.44 183 ALA B C 1
ATOM 3122 O O . ALA B 1 183 ? -13.773 -13.664 -20.469 1 78.44 183 ALA B O 1
ATOM 3123 N N . ALA B 1 184 ? -15.578 -14.367 -21.438 1 83.12 184 ALA B N 1
ATOM 3124 C CA . ALA B 1 184 ? -16.391 -13.398 -20.719 1 83.12 184 ALA B CA 1
ATOM 3125 C C . ALA B 1 184 ? -16.25 -13.586 -19.203 1 83.12 184 ALA B C 1
ATOM 3127 O O . ALA B 1 184 ? -16.375 -12.625 -18.438 1 83.12 184 ALA B O 1
ATOM 3128 N N . SER B 1 185 ? -15.875 -14.758 -18.875 1 84.19 185 SER B N 1
ATOM 3129 C CA . SER B 1 185 ? -15.758 -15.102 -17.469 1 84.19 185 SER B CA 1
ATOM 3130 C C . SER B 1 185 ? -14.531 -14.453 -16.844 1 84.19 185 SER B C 1
ATOM 3132 O O . SER B 1 185 ? -14.406 -14.398 -15.609 1 84.19 185 SER B O 1
ATOM 3134 N N . TYR B 1 186 ? -13.711 -13.875 -17.734 1 90.56 186 TYR B N 1
ATOM 3135 C CA . TYR B 1 186 ? -12.438 -13.391 -17.219 1 90.56 186 TYR B CA 1
ATOM 3136 C C . TYR B 1 186 ? -12.297 -11.883 -17.422 1 90.56 186 TYR B C 1
ATOM 3138 O O . TYR B 1 186 ? -11.219 -11.32 -17.234 1 90.56 186 TYR B O 1
ATOM 3146 N N . ALA B 1 187 ? -13.359 -11.281 -17.75 1 88.12 187 ALA B N 1
ATOM 3147 C CA . ALA B 1 187 ? -13.305 -9.859 -18.078 1 88.12 187 ALA B CA 1
ATOM 3148 C C . ALA B 1 187 ? -12.766 -9.047 -16.906 1 88.12 187 ALA B C 1
ATOM 3150 O O . ALA B 1 187 ? -11.93 -8.164 -17.094 1 88.12 187 ALA B O 1
ATOM 3151 N N . ARG B 1 188 ? -13.172 -9.414 -15.703 1 91.62 188 ARG B N 1
ATOM 3152 C CA . ARG B 1 188 ? -12.766 -8.672 -14.516 1 91.62 188 ARG B CA 1
ATOM 3153 C C . ARG B 1 188 ? -11.367 -9.094 -14.062 1 91.62 188 ARG B C 1
ATOM 3155 O O . ARG B 1 188 ? -10.797 -8.477 -13.164 1 91.62 188 ARG B O 1
ATOM 3162 N N . ALA B 1 189 ? -10.859 -10.117 -14.75 1 93.19 189 ALA B N 1
ATOM 3163 C CA . ALA B 1 189 ? -9.5 -10.594 -14.484 1 93.19 189 ALA B CA 1
ATOM 3164 C C . ALA B 1 189 ? -8.602 -10.367 -15.695 1 93.19 189 ALA B C 1
ATOM 3166 O O . ALA B 1 189 ? -7.719 -11.18 -15.984 1 93.19 189 ALA B O 1
ATOM 3167 N N . SER B 1 190 ? -8.898 -9.328 -16.453 1 90.25 190 SER B N 1
ATOM 3168 C CA . SER B 1 190 ? -8.141 -8.945 -17.641 1 90.25 190 SER B CA 1
ATOM 3169 C C . SER B 1 190 ? -7.934 -7.438 -17.703 1 90.25 190 SER B C 1
ATOM 3171 O O . SER B 1 190 ? -8.727 -6.723 -18.312 1 90.25 190 SER B O 1
ATOM 3173 N N . SER B 1 191 ? -6.848 -7.055 -17.156 1 91.5 191 SER B N 1
ATOM 3174 C CA . SER B 1 191 ? -6.672 -5.621 -16.938 1 91.5 191 SER B CA 1
ATOM 3175 C C . SER B 1 191 ? -5.762 -5.008 -17.984 1 91.5 191 SER B C 1
ATOM 3177 O O . SER B 1 191 ? -5.758 -3.791 -18.188 1 91.5 191 SER B O 1
ATOM 3179 N N . LEU B 1 192 ? -4.848 -5.773 -18.594 1 94.81 192 LEU B N 1
ATOM 3180 C CA . LEU B 1 192 ? -3.93 -5.297 -19.625 1 94.81 192 LEU B CA 1
ATOM 3181 C C . LEU B 1 192 ? -3.68 -6.371 -20.672 1 94.81 192 LEU B C 1
ATOM 3183 O O . LEU B 1 192 ? -4.035 -7.535 -20.469 1 94.81 192 LEU B O 1
ATOM 3187 N N . ALA B 1 193 ? -3.164 -5.984 -21.781 1 96.44 193 ALA B N 1
ATOM 3188 C CA . ALA B 1 193 ? -2.83 -6.957 -22.812 1 96.44 193 ALA B CA 1
ATOM 3189 C C . ALA B 1 193 ? -1.578 -7.746 -22.453 1 96.44 193 ALA B C 1
ATOM 3191 O O . ALA B 1 193 ? -0.521 -7.164 -22.188 1 96.44 193 ALA B O 1
ATOM 3192 N N . ALA B 1 194 ? -1.741 -9 -22.531 1 98.06 194 ALA B N 1
ATOM 3193 C CA . ALA B 1 194 ? -0.604 -9.859 -22.203 1 98.06 194 ALA B CA 1
ATOM 3194 C C . ALA B 1 194 ? 0.397 -9.898 -23.359 1 98.06 194 ALA B C 1
ATOM 3196 O O . ALA B 1 194 ? 0.007 -9.93 -24.531 1 98.06 194 ALA B O 1
ATOM 3197 N N . LYS B 1 195 ? 1.637 -9.898 -23.016 1 98.5 195 LYS B N 1
ATOM 3198 C CA . LYS B 1 195 ? 2.713 -10.125 -23.969 1 98.5 195 LYS B CA 1
ATOM 3199 C C . LYS B 1 195 ? 3.09 -11.602 -24.047 1 98.5 195 LYS B C 1
ATOM 3201 O O . LYS B 1 195 ? 2.645 -12.398 -23.219 1 98.5 195 LYS B O 1
ATOM 3206 N N . SER B 1 196 ? 3.883 -11.867 -25.094 1 98.62 196 SER B N 1
ATOM 3207 C CA . SER B 1 196 ? 4.355 -13.242 -25.25 1 98.62 196 SER B CA 1
ATOM 3208 C C . SER B 1 196 ? 5.234 -13.648 -24.062 1 98.62 196 SER B C 1
ATOM 3210 O O . SER B 1 196 ? 6.07 -12.867 -23.609 1 98.62 196 SER B O 1
ATOM 3212 N N . SER B 1 197 ? 5.055 -14.875 -23.688 1 98.75 197 SER B N 1
ATOM 3213 C CA . SER B 1 197 ? 5.871 -15.391 -22.594 1 98.75 197 SER B CA 1
ATOM 3214 C C . SER B 1 197 ? 7.352 -15.406 -22.969 1 98.75 197 SER B C 1
ATOM 3216 O O . SER B 1 197 ? 8.219 -15.414 -22.094 1 98.75 197 SER B O 1
ATOM 3218 N N . SER B 1 198 ? 7.668 -15.383 -24.203 1 98.38 198 SER B N 1
ATOM 3219 C CA . SER B 1 198 ? 9.062 -15.359 -24.641 1 98.38 198 SER B CA 1
ATOM 3220 C C . SER B 1 198 ? 9.742 -14.062 -24.234 1 98.38 198 SER B C 1
ATOM 3222 O O . SER B 1 198 ? 10.977 -13.969 -24.234 1 98.38 198 SER B O 1
ATOM 3224 N N . MET B 1 199 ? 9.016 -13.047 -23.828 1 98.44 199 MET B N 1
ATOM 3225 C CA . MET B 1 199 ? 9.555 -11.734 -23.5 1 98.44 199 MET B CA 1
ATOM 3226 C C . MET B 1 199 ? 9.703 -11.578 -21.984 1 98.44 199 MET B C 1
ATOM 3228 O O . MET B 1 199 ? 10.211 -10.555 -21.516 1 98.44 199 MET B O 1
ATOM 3232 N N . VAL B 1 200 ? 9.312 -12.523 -21.234 1 98.62 200 VAL B N 1
ATOM 3233 C CA . VAL B 1 200 ? 9.211 -12.383 -19.797 1 98.62 200 VAL B CA 1
ATOM 3234 C C . VAL B 1 200 ? 10.594 -12.109 -19.203 1 98.62 200 VAL B C 1
ATOM 3236 O O . VAL B 1 200 ? 10.734 -11.312 -18.281 1 98.62 200 VAL B O 1
ATOM 3239 N N . GLY B 1 201 ? 11.586 -12.82 -19.75 1 97.62 201 GLY B N 1
ATOM 3240 C CA . GLY B 1 201 ? 12.93 -12.531 -19.281 1 97.62 201 GLY B CA 1
ATOM 3241 C C . GLY B 1 201 ? 13.297 -11.062 -19.391 1 97.62 201 GLY B C 1
ATOM 3242 O O . GLY B 1 201 ? 13.836 -10.477 -18.438 1 97.62 201 GLY B O 1
ATOM 3243 N N . THR B 1 202 ? 13.016 -10.445 -20.516 1 98 202 THR B N 1
ATOM 3244 C CA . THR B 1 202 ? 13.297 -9.039 -20.734 1 98 202 THR B CA 1
ATOM 3245 C C . THR B 1 202 ? 12.391 -8.156 -19.891 1 98 202 THR B C 1
ATOM 3247 O O . THR B 1 202 ? 12.852 -7.203 -19.266 1 98 202 THR B O 1
ATOM 3250 N N . ILE B 1 203 ? 11.188 -8.516 -19.828 1 98 203 ILE B N 1
ATOM 3251 C CA . ILE B 1 203 ? 10.18 -7.727 -19.141 1 98 203 ILE B CA 1
ATOM 3252 C C . ILE B 1 203 ? 10.523 -7.648 -17.656 1 98 203 ILE B C 1
ATOM 3254 O O . ILE B 1 203 ? 10.352 -6.602 -17.016 1 98 203 ILE B O 1
ATOM 3258 N N . THR B 1 204 ? 11.016 -8.703 -17.062 1 98.44 204 THR B N 1
ATOM 3259 C CA . THR B 1 204 ? 11.188 -8.758 -15.617 1 98.44 204 THR B CA 1
ATOM 3260 C C . THR B 1 204 ? 12.648 -8.508 -15.234 1 98.44 204 THR B C 1
ATOM 3262 O O . THR B 1 204 ? 13.023 -8.656 -14.078 1 98.44 204 THR B O 1
ATOM 3265 N N . SER B 1 205 ? 13.461 -8.102 -16.219 1 97.19 205 SER B N 1
ATOM 3266 C CA . SER B 1 205 ? 14.875 -7.852 -15.953 1 97.19 205 SER B CA 1
ATOM 3267 C C . SER B 1 205 ? 15.062 -6.672 -15.008 1 97.19 205 SER B C 1
ATOM 3269 O O . SER B 1 205 ? 16.078 -6.582 -14.312 1 97.19 205 SER B O 1
ATOM 3271 N N . SER B 1 206 ? 14.07 -5.777 -14.977 1 95.12 206 SER B N 1
ATOM 3272 C CA . SER B 1 206 ? 14.172 -4.609 -14.109 1 95.12 206 SER B CA 1
ATOM 3273 C C . SER B 1 206 ? 13.273 -4.738 -12.891 1 95.12 206 SER B C 1
ATOM 3275 O O . SER B 1 206 ? 13.047 -3.764 -12.172 1 95.12 206 SER B O 1
ATOM 3277 N N . ALA B 1 207 ? 12.711 -5.926 -12.633 1 97.44 207 ALA B N 1
ATOM 3278 C CA . ALA B 1 207 ? 11.914 -6.133 -11.43 1 97.44 207 ALA B CA 1
ATOM 3279 C C . ALA B 1 207 ? 12.742 -5.926 -10.172 1 97.44 207 ALA B C 1
ATOM 3281 O O . ALA B 1 207 ? 13.914 -6.305 -10.125 1 97.44 207 ALA B O 1
ATOM 3282 N N . GLY B 1 208 ? 12.117 -5.395 -9.188 1 96 208 GLY B N 1
ATOM 3283 C CA . GLY B 1 208 ? 12.812 -5.074 -7.949 1 96 208 GLY B CA 1
ATOM 3284 C C . GLY B 1 208 ? 13.078 -3.592 -7.781 1 96 208 GLY B C 1
ATOM 3285 O O . GLY B 1 208 ? 12.609 -2.775 -8.578 1 96 208 GLY B O 1
ATOM 3286 N N . ALA B 1 209 ? 13.758 -3.258 -6.668 1 91.62 209 ALA B N 1
ATOM 3287 C CA . ALA B 1 209 ? 14.031 -1.867 -6.32 1 91.62 209 ALA B CA 1
ATOM 3288 C C . ALA B 1 209 ? 14.898 -1.197 -7.379 1 91.62 209 ALA B C 1
ATOM 3290 O O . ALA B 1 209 ? 15.867 -1.792 -7.867 1 91.62 209 ALA B O 1
ATOM 3291 N N . LEU B 1 210 ? 14.43 0.008 -7.805 1 83 210 LEU B N 1
ATOM 3292 C CA . LEU B 1 210 ? 15.156 0.765 -8.82 1 83 210 LEU B CA 1
ATOM 3293 C C . LEU B 1 210 ? 16.344 1.497 -8.203 1 83 210 LEU B C 1
ATOM 3295 O O . LEU B 1 210 ? 16.281 1.918 -7.043 1 83 210 LEU B O 1
ATOM 3299 N N . SER B 1 211 ? 17.484 1.357 -8.688 1 69.94 211 SER B N 1
ATOM 3300 C CA . SER B 1 211 ? 18.656 2.107 -8.227 1 69.94 211 SER B CA 1
ATOM 3301 C C . SER B 1 211 ? 18.641 3.537 -8.758 1 69.94 211 SER B C 1
ATOM 3303 O O . SER B 1 211 ? 18.516 3.758 -9.969 1 69.94 211 SER B O 1
ATOM 3305 N N . CYS B 1 212 ? 17.797 4.316 -8.156 1 57.19 212 CYS B N 1
ATOM 3306 C CA . CYS B 1 212 ? 17.75 5.672 -8.695 1 57.19 212 CYS B CA 1
ATOM 3307 C C . CYS B 1 212 ? 19 6.457 -8.32 1 57.19 212 CYS B C 1
ATOM 3309 O O . CYS B 1 212 ? 19.438 6.418 -7.172 1 57.19 212 CYS B O 1
ATOM 3311 N N . ARG B 1 213 ? 19.969 6.484 -9.125 1 48.88 213 ARG B N 1
ATOM 3312 C CA . ARG B 1 213 ? 21.047 7.461 -8.93 1 48.88 213 ARG B CA 1
ATOM 3313 C C . ARG B 1 213 ? 20.531 8.883 -9.133 1 48.88 213 ARG B C 1
ATOM 3315 O O . ARG B 1 213 ? 19.594 9.102 -9.914 1 48.88 213 ARG B O 1
ATOM 3322 N N . ARG B 1 214 ? 20.938 9.766 -8.164 1 43.28 214 ARG B N 1
ATOM 3323 C CA . ARG B 1 214 ? 20.688 11.195 -8.289 1 43.28 214 ARG B CA 1
ATOM 3324 C C . ARG B 1 214 ? 20.922 11.672 -9.719 1 43.28 214 ARG B C 1
ATOM 3326 O O . ARG B 1 214 ? 21.953 11.391 -10.312 1 43.28 214 ARG B O 1
ATOM 3333 N N . GLY B 1 215 ? 19.766 12.133 -10.523 1 41.53 215 GLY B N 1
ATOM 3334 C CA . GLY B 1 215 ? 19.859 12.703 -11.859 1 41.53 215 GLY B CA 1
ATOM 3335 C C . GLY B 1 215 ? 19.375 11.766 -12.945 1 41.53 215 GLY B C 1
ATOM 3336 O O . GLY B 1 215 ? 19.312 12.141 -14.117 1 41.53 215 GLY B O 1
ATOM 3337 N N . ARG B 1 216 ? 19.281 10.453 -12.594 1 43.94 216 ARG B N 1
ATOM 3338 C CA . ARG B 1 216 ? 18.859 9.586 -13.68 1 43.94 216 ARG B CA 1
ATOM 3339 C C . ARG B 1 216 ? 17.516 8.93 -13.375 1 43.94 216 ARG B C 1
ATOM 3341 O O . ARG B 1 216 ? 17.172 8.727 -12.203 1 43.94 216 ARG B O 1
ATOM 3348 N N . GLN B 1 217 ? 16.641 9.094 -14.422 1 43.97 217 GLN B N 1
ATOM 3349 C CA . GLN B 1 217 ? 15.383 8.352 -14.312 1 43.97 217 GLN B CA 1
ATOM 3350 C C . GLN B 1 217 ? 15.625 6.938 -13.797 1 43.97 217 GLN B C 1
ATOM 3352 O O . GLN B 1 217 ? 16.547 6.258 -14.242 1 43.97 217 GLN B O 1
ATOM 3357 N N . CYS B 1 218 ? 15.062 6.656 -12.781 1 47.75 218 CYS B N 1
ATOM 3358 C CA . CYS B 1 218 ? 15.18 5.277 -12.312 1 47.75 218 CYS B CA 1
ATOM 3359 C C . CYS B 1 218 ? 14.594 4.309 -13.336 1 47.75 218 CYS B C 1
ATOM 3361 O O . CYS B 1 218 ? 13.641 4.645 -14.047 1 47.75 218 CYS B O 1
#

pLDDT: mean 89.78, std 18.81, range [16.77, 98.94]

Foldseek 3Di:
DPCPPPPPPPPVPVWPAAAAEAAQEEDEEAAFAEGEDIPDARYEHEHLYAHYEYELAEYEADEQHYHQYDDLPRASSLDHFYEYYLYEDDYNYAEDLPEYHHYAAAAALYEDQEYNAANYEYENQYAYEAELYEHAYDLPPNRQERYYYPPDDCVPCLQRAHDYYQYHRHPNHDYDGHHPNDPVVRPSRCDDDHDHNVCSCVSNVSRHHDPDDDPDDD/DPCPPPPPPPPVPVWPAAAAEAEQEEDEEAAFAEGEDTPDARYEYEHLYAHYEYELAEYEADEQHYHQYDDLPRQSSLAHFYEYYLYEDDYNYAEDLPEYHHYAAAAALYEAQEYNAANYEYENQYAYEAELYEHAYDLPPNRQERYYYPPDDPVPNLQHAHDYYQYHRHPNHDYDGHHPNDPVVRPSRCDDDHDHNVCSCVSNVSRHHDPDDDPDDD

Secondary structure (DSSP, 8-state):
-----TT---GGG---S-EEEEES-EEEEEES-EEE--SS-SEEEETT-EEEEEES-EEESEEE-EEESS-TT-GGGGG-EEEEES-EE-TTEEE-TTEEESSEEEEES-EE---SS-SEEEESS-EEEEES-EEE--S-GGG-BSEEETT--HHHHTTS-EEEESPEEETT-B---BS---GGGGGGG--SPPPPGGGHHHHGGG-S-----TTS--/-----TT---GGG--SS-EEEEES-EEEEEES-EEE--SS-SEEEETT-EEEEEES-EEESEEE-EEESS-TT-GGGGG-EEEEES-EE-TTEEE-TTEEESSEEEEES-EE---SS-SEEEESS-EEEEES-EEE--S-GGG-BSEEETT--HHHHTTS-EEEESPEEETT-B---BS---GGGGGGG--SPPPPGGGHHHHGGG-S-----TTS--

InterPro domains:
  IPR002022 Pectate lyase [PF00544] (15-196)
  IPR002022 Pectate lyase [SM00656] (1-141)
  IPR011050 Pectin lyase fold/virulence factor [SSF51126] (8-218)
  IPR012334 Pectin lyase fold [G3DSA:2.160.20.10] (1-211)
  IPR018082 AmbAllergen [PR00807] (16-37)
  IPR018082 AmbAllergen [PR00807] (96-115)
  IPR018082 AmbAllergen [PR00807] (118-137)
  IPR018082 AmbAllergen [PR00807] (160-184)
  IPR018082 AmbAllergen [PR00807] (189-212)
  IPR045032 Pectin lyase family [PTHR31683] (1-216)

Organism: Hevea brasiliensis (NCBI:txid3981)

Nearest PDB structures (foldseek):
  1pxz-assembly2_B  TM=9.443E-01  e=3.397E-17  Juniperus ashei
  3zsc-assembly1_A  TM=7.400E-01  e=1.928E-07  Thermotoga maritima
  2qxz-assembly2_B  TM=7.357E-01  e=1.570E-06  Xanthomonas campestris pv. campestris
  2qx3-assembly2_B  TM=7.322E-01  e=2.364E-06  Xanthomonas campestris pv. campestris
  2bsp-assembly1_A  TM=7.273E-01  e=2.028E-06  Bacillus subtilis